Protein AF-0000000076641519 (afdb_homodimer)

Nearest PDB structures (foldseek):
  3bs0-assembly2_B  TM=1.860E-01  e=4.223E+00  unclassified

Structure (mmCIF, N/CA/C/O backbone):
data_AF-0000000076641519-model_v1
#
loop_
_entity.id
_entity.type
_entity.pdbx_description
1 polymer 'DUF932 domain-containing protein'
#
loop_
_atom_site.group_PDB
_atom_site.id
_atom_site.type_symbol
_atom_site.label_atom_id
_atom_site.label_alt_id
_atom_site.label_comp_id
_atom_site.label_asym_id
_atom_site.label_entity_id
_atom_site.label_seq_id
_atom_site.pdbx_PDB_ins_code
_atom_site.Cartn_x
_atom_site.Cartn_y
_atom_site.Cartn_z
_atom_site.occupancy
_atom_site.B_iso_or_equiv
_atom_site.auth_seq_id
_atom_site.auth_comp_id
_atom_site.auth_asym_id
_atom_site.auth_atom_id
_atom_site.pdbx_PDB_model_num
ATOM 1 N N . MET A 1 1 ? -9.68 28.484 11.203 1 73.19 1 MET A N 1
ATOM 2 C CA . MET A 1 1 ? -10.32 27.375 10.5 1 73.19 1 MET A CA 1
ATOM 3 C C . MET A 1 1 ? -11.336 26.672 11.391 1 73.19 1 MET A C 1
ATOM 5 O O . MET A 1 1 ? -11.125 26.547 12.602 1 73.19 1 MET A O 1
ATOM 9 N N . ASP A 1 2 ? -12.508 26.453 10.844 1 84.94 2 ASP A N 1
ATOM 10 C CA . ASP A 1 2 ? -13.578 25.766 11.562 1 84.94 2 ASP A CA 1
ATOM 11 C C . ASP A 1 2 ? -13.352 24.266 11.57 1 84.94 2 ASP A C 1
ATOM 13 O O . ASP A 1 2 ? -13.422 23.609 10.523 1 84.94 2 ASP A O 1
ATOM 17 N N . LEU A 1 3 ? -13.078 23.766 12.742 1 93.38 3 LEU A N 1
ATOM 18 C CA . LEU A 1 3 ? -12.773 22.344 12.875 1 93.38 3 LEU A CA 1
ATOM 19 C C . LEU A 1 3 ? -14.047 21.516 12.914 1 93.38 3 LEU A C 1
ATOM 21 O O . LEU A 1 3 ? -13.992 20.281 12.898 1 93.38 3 LEU A O 1
ATOM 25 N N . LYS A 1 4 ? -15.133 22.234 12.852 1 92.62 4 LYS A N 1
ATOM 26 C CA . LYS A 1 4 ? -16.422 21.547 12.914 1 92.62 4 LYS A CA 1
ATOM 27 C C . LYS A 1 4 ? -16.594 20.609 11.727 1 92.62 4 LYS A C 1
ATOM 29 O O . LYS A 1 4 ? -17.141 19.516 11.875 1 92.62 4 LYS A O 1
ATOM 34 N N . ASP A 1 5 ? -16.109 21 10.594 1 94.69 5 ASP A N 1
ATOM 35 C CA . ASP A 1 5 ? -16.234 20.203 9.383 1 94.69 5 ASP A CA 1
ATOM 36 C C . ASP A 1 5 ? -15.414 18.922 9.484 1 94.69 5 ASP A C 1
ATOM 38 O O . ASP A 1 5 ? -15.734 17.922 8.844 1 94.69 5 ASP A O 1
ATOM 42 N N . PHE A 1 6 ? -14.391 18.984 10.336 1 97.31 6 PHE A N 1
ATOM 43 C CA . PHE A 1 6 ? -13.508 17.844 10.508 1 97.31 6 PHE A CA 1
ATOM 44 C C . PHE A 1 6 ? -14.117 16.844 11.484 1 97.31 6 PHE A C 1
ATOM 46 O O . PHE A 1 6 ? -13.719 15.672 11.516 1 97.31 6 PHE A O 1
ATOM 53 N N . CYS A 1 7 ? -15.07 17.297 12.273 1 97.44 7 CYS A N 1
ATOM 54 C CA . CYS A 1 7 ? -15.5 16.516 13.43 1 97.44 7 CYS A CA 1
ATOM 55 C C . CYS A 1 7 ? -16.906 15.984 13.242 1 97.44 7 CYS A C 1
ATOM 57 O O . CYS A 1 7 ? -17.688 15.914 14.195 1 97.44 7 CYS A O 1
ATOM 59 N N . PHE A 1 8 ? -17.266 15.641 12 1 97.56 8 PHE A N 1
ATOM 60 C CA . PHE A 1 8 ? -18.578 15.055 11.766 1 97.56 8 PHE A CA 1
ATOM 61 C C . PHE A 1 8 ? -18.688 13.68 12.43 1 97.56 8 PHE A C 1
ATOM 63 O O . PHE A 1 8 ? -17.703 12.961 12.547 1 97.56 8 PHE A O 1
ATOM 70 N N . PRO A 1 9 ? -19.891 13.375 12.93 1 97.31 9 PRO A N 1
ATOM 71 C CA . PRO A 1 9 ? -20.078 12.094 13.625 1 97.31 9 PRO A CA 1
ATOM 72 C C . PRO A 1 9 ? -20.141 10.906 12.672 1 97.31 9 PRO A C 1
ATOM 74 O O . PRO A 1 9 ? -20.672 11.031 11.562 1 97.31 9 PRO A O 1
ATOM 77 N N . VAL A 1 10 ? -19.594 9.758 13.125 1 98 10 VAL A N 1
ATOM 78 C CA . VAL A 1 10 ? -19.672 8.516 12.352 1 98 10 VAL A CA 1
ATOM 79 C C . VAL A 1 10 ? -20.172 7.383 13.25 1 98 10 VAL A C 1
ATOM 81 O O . VAL A 1 10 ? -19.969 7.422 14.469 1 98 10 VAL A O 1
ATOM 84 N N . SER A 1 11 ? -20.812 6.465 12.703 1 96.75 11 SER A N 1
ATOM 85 C CA . SER A 1 11 ? -21.266 5.285 13.43 1 96.75 11 SER A CA 1
ATOM 86 C C . SER A 1 11 ? -21 4.008 12.641 1 96.75 11 SER A C 1
ATOM 88 O O . SER A 1 11 ? -20.797 4.059 11.43 1 96.75 11 SER A O 1
ATOM 90 N N . GLN A 1 12 ? -20.984 2.902 13.391 1 96.94 12 GLN A N 1
ATOM 91 C CA . GLN A 1 12 ? -20.875 1.574 12.789 1 96.94 12 GLN A CA 1
ATOM 92 C C . GLN A 1 12 ? -22.25 0.965 12.562 1 96.94 12 GLN A C 1
ATOM 94 O O . GLN A 1 12 ? -23.141 1.076 13.414 1 96.94 12 GLN A O 1
ATOM 99 N N . ARG A 1 13 ? -22.406 0.435 11.391 1 95.88 13 ARG A N 1
ATOM 100 C CA . ARG A 1 13 ? -23.672 -0.234 11.078 1 95.88 13 ARG A CA 1
ATOM 101 C C . ARG A 1 13 ? -23.422 -1.631 10.516 1 95.88 13 ARG A C 1
ATOM 103 O O . ARG A 1 13 ? -22.391 -1.882 9.891 1 95.88 13 ARG A O 1
ATOM 110 N N . ALA A 1 14 ? -24.438 -2.506 10.695 1 94.94 14 ALA A N 1
ATOM 111 C CA . ALA A 1 14 ? -24.328 -3.891 10.242 1 94.94 14 ALA A CA 1
ATOM 112 C C . ALA A 1 14 ? -24.359 -3.977 8.719 1 94.94 14 ALA A C 1
ATOM 114 O O . ALA A 1 14 ? -24.953 -3.133 8.055 1 94.94 14 ALA A O 1
ATOM 115 N N . VAL A 1 15 ? -23.703 -4.957 8.258 1 96.25 15 VAL A N 1
ATOM 116 C CA . VAL A 1 15 ? -23.641 -5.258 6.828 1 96.25 15 VAL A CA 1
ATOM 117 C C . VAL A 1 15 ? -24.203 -6.656 6.574 1 96.25 15 VAL A C 1
ATOM 119 O O . VAL A 1 15 ? -23.859 -7.609 7.281 1 96.25 15 VAL A O 1
ATOM 122 N N . ALA A 1 16 ? -25.094 -6.727 5.648 1 94.81 16 ALA A N 1
ATOM 123 C CA . ALA A 1 16 ? -25.641 -8.023 5.25 1 94.81 16 ALA A CA 1
ATOM 124 C C . ALA A 1 16 ? -25.266 -8.352 3.811 1 94.81 16 ALA A C 1
ATOM 126 O O . ALA A 1 16 ? -25.25 -7.473 2.947 1 94.81 16 ALA A O 1
ATOM 127 N N . VAL A 1 17 ? -24.984 -9.578 3.609 1 95.94 17 VAL A N 1
ATOM 128 C CA . VAL A 1 17 ? -24.703 -10.094 2.271 1 95.94 17 VAL A CA 1
ATOM 129 C C . VAL A 1 17 ? -25.828 -11.031 1.832 1 95.94 17 VAL A C 1
ATOM 131 O O . VAL A 1 17 ? -26.25 -11.898 2.6 1 95.94 17 VAL A O 1
ATOM 134 N N . ASP A 1 18 ? -26.219 -10.812 0.633 1 93.44 18 ASP A N 1
ATOM 135 C CA . ASP A 1 18 ? -27.281 -11.633 0.074 1 93.44 18 ASP A CA 1
ATOM 136 C C . ASP A 1 18 ? -26.875 -13.102 0.018 1 93.44 18 ASP A C 1
ATOM 138 O O . ASP A 1 18 ? -25.844 -13.445 -0.56 1 93.44 18 ASP A O 1
ATOM 142 N N . ASP A 1 19 ? -27.719 -13.945 0.603 1 91.94 19 ASP A N 1
ATOM 143 C CA . ASP A 1 19 ? -27.438 -15.375 0.584 1 91.94 19 ASP A CA 1
ATOM 144 C C . ASP A 1 19 ? -28.266 -16.094 -0.475 1 91.94 19 ASP A C 1
ATOM 146 O O . ASP A 1 19 ? -28.219 -17.312 -0.585 1 91.94 19 ASP A O 1
ATOM 150 N N . PHE A 1 20 ? -29.141 -15.391 -1.149 1 88.44 20 PHE A N 1
ATOM 151 C CA . PHE A 1 20 ? -30 -15.852 -2.232 1 88.44 20 PHE A CA 1
ATOM 152 C C . PHE A 1 20 ? -31.062 -16.812 -1.71 1 88.44 20 PHE A C 1
ATOM 154 O O . PHE A 1 20 ? -31.656 -17.578 -2.479 1 88.44 20 PHE A O 1
ATOM 161 N N . SER A 1 21 ? -31.219 -16.875 -0.419 1 85.06 21 SER A N 1
ATOM 162 C CA . SER A 1 21 ? -32.25 -17.734 0.148 1 85.06 21 SER A CA 1
ATOM 163 C C . SER A 1 21 ? -33.625 -17.078 0.099 1 85.06 21 SER A C 1
ATOM 165 O O . SER A 1 21 ? -34.656 -17.75 0.155 1 85.06 21 SER A O 1
ATOM 167 N N . GLY A 1 22 ? -33.719 -15.766 0.062 1 86.25 22 GLY A N 1
ATOM 168 C CA . GLY A 1 22 ? -34.938 -15 0.027 1 86.25 22 GLY A CA 1
ATOM 169 C C . GLY A 1 22 ? -34.719 -13.547 -0.358 1 86.25 22 GLY A C 1
ATOM 170 O O . GLY A 1 22 ? -33.625 -13.148 -0.711 1 86.25 22 GLY A O 1
AT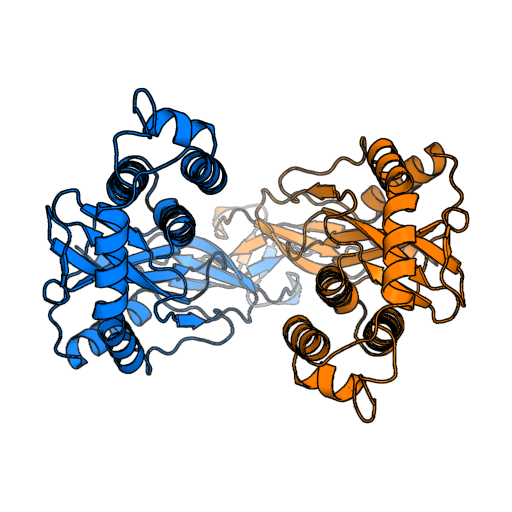OM 171 N N . ASN A 1 23 ? -35.875 -12.82 -0.306 1 90.38 23 ASN A N 1
ATOM 172 C CA . ASN A 1 23 ? -35.812 -11.43 -0.726 1 90.38 23 ASN A CA 1
ATOM 173 C C . ASN A 1 23 ? -35.688 -10.492 0.47 1 90.38 23 ASN A C 1
ATOM 175 O O . ASN A 1 23 ? -35.531 -9.281 0.301 1 90.38 23 ASN A O 1
ATOM 179 N N . LEU A 1 24 ? -35.688 -11.141 1.64 1 92.81 24 LEU A N 1
ATOM 180 C CA . LEU A 1 24 ? -35.688 -10.305 2.836 1 92.81 24 LEU A CA 1
ATOM 181 C C . LEU A 1 24 ? -34.531 -10.656 3.754 1 92.81 24 LEU A C 1
ATOM 183 O O . LEU A 1 24 ? -34.188 -11.828 3.898 1 92.81 24 LEU A O 1
ATOM 187 N N . VAL A 1 25 ? -33.906 -9.672 4.273 1 92.38 25 VAL A N 1
ATOM 188 C CA . VAL A 1 25 ? -32.969 -9.805 5.379 1 92.38 25 VAL A CA 1
ATOM 189 C C . VAL A 1 25 ? -33.625 -9.352 6.68 1 92.38 25 VAL A C 1
ATOM 191 O O . VAL A 1 25 ? -34.281 -8.297 6.727 1 92.38 25 VAL A O 1
ATOM 194 N N . ASP A 1 26 ? -33.531 -10.227 7.672 1 93.12 26 ASP A N 1
ATOM 195 C CA . ASP A 1 26 ? -33.906 -9.883 9.039 1 93.12 26 ASP A CA 1
ATOM 196 C C . ASP A 1 26 ? -32.688 -9.68 9.914 1 93.12 26 ASP A C 1
ATOM 198 O O . ASP A 1 26 ? -31.969 -10.633 10.219 1 93.12 26 ASP A O 1
ATOM 202 N N . TRP A 1 27 ? -32.5 -8.422 10.344 1 91.19 27 TRP A N 1
ATOM 203 C CA . TRP A 1 27 ? -31.312 -8.078 11.102 1 91.19 27 TRP A CA 1
ATOM 204 C C . TRP A 1 27 ? -31.219 -8.883 12.391 1 91.19 27 TRP A C 1
ATOM 206 O O . TRP A 1 27 ? -30.141 -9.117 12.922 1 91.19 27 TRP A O 1
ATOM 216 N N . GLY A 1 28 ? -32.344 -9.375 12.883 1 89.69 28 GLY A N 1
ATOM 217 C CA . GLY A 1 28 ? -32.375 -10.156 14.102 1 89.69 28 GLY A CA 1
ATOM 218 C C . GLY A 1 28 ? -32.25 -11.648 13.859 1 89.69 28 GLY A C 1
ATOM 219 O O . GLY A 1 28 ? -32.219 -12.438 14.805 1 89.69 28 GLY A O 1
ATOM 220 N N . ASN A 1 29 ? -32.156 -12.039 12.523 1 91.5 29 ASN A N 1
ATOM 221 C CA . ASN A 1 29 ? -32.062 -13.445 12.156 1 91.5 29 ASN A CA 1
ATOM 222 C C . ASN A 1 29 ? -30.859 -13.695 11.227 1 91.5 29 ASN A C 1
ATOM 224 O O . ASN A 1 29 ? -30.984 -13.539 10.008 1 91.5 29 ASN A O 1
ATOM 228 N N . GLU A 1 30 ? -29.828 -14.219 11.711 1 87.56 30 GLU A N 1
ATOM 229 C CA . GLU A 1 30 ? -28.562 -14.391 10.992 1 87.56 30 GLU A CA 1
ATOM 230 C C . GLU A 1 30 ? -28.703 -15.43 9.875 1 87.56 30 GLU A C 1
ATOM 232 O O . GLU A 1 30 ? -27.812 -15.555 9.031 1 87.56 30 GLU A O 1
ATOM 237 N N . ASN A 1 31 ? -29.797 -16.141 9.844 1 90.06 31 ASN A N 1
ATOM 238 C CA . ASN A 1 31 ? -30.016 -17.156 8.812 1 90.06 31 ASN A CA 1
ATOM 239 C C . ASN A 1 31 ? -30.547 -16.531 7.52 1 90.06 31 ASN A C 1
ATOM 241 O O . ASN A 1 31 ? -30.703 -17.219 6.516 1 90.06 31 ASN A O 1
ATOM 245 N N . THR A 1 32 ? -30.719 -15.172 7.574 1 90.69 32 THR A N 1
ATOM 246 C CA . THR A 1 32 ? -31.328 -14.547 6.41 1 90.69 32 THR A CA 1
ATOM 247 C C . THR A 1 32 ? -30.281 -13.828 5.57 1 90.69 32 THR A C 1
ATOM 249 O O . THR A 1 32 ? -30.609 -13.188 4.566 1 90.69 32 THR A O 1
ATOM 252 N N . TYR A 1 33 ? -29.062 -13.852 5.934 1 90.94 33 TYR A N 1
ATOM 253 C CA . TYR A 1 33 ? -27.953 -13.289 5.184 1 90.94 33 TYR A CA 1
ATOM 254 C C . TYR A 1 33 ? -26.641 -14.008 5.504 1 90.94 33 TYR A C 1
ATOM 256 O O . TYR A 1 33 ? -26.594 -14.812 6.441 1 90.94 33 TYR A O 1
ATOM 264 N N . LEU A 1 34 ? -25.641 -13.789 4.754 1 91.06 34 LEU A N 1
ATOM 265 C CA . LEU A 1 34 ? -24.344 -14.406 5.02 1 91.06 34 LEU A CA 1
ATOM 266 C C . LEU A 1 34 ? -23.562 -13.609 6.051 1 91.06 34 LEU A C 1
ATOM 268 O O . LEU A 1 34 ? -23.391 -12.391 5.902 1 91.06 34 LEU A O 1
ATOM 272 N N . THR A 1 35 ? -23.062 -14.281 6.988 1 86.69 35 THR A N 1
ATOM 273 C CA . THR A 1 35 ? -22.125 -13.648 7.91 1 86.69 35 THR A CA 1
ATOM 274 C C . THR A 1 35 ? -20.844 -13.266 7.188 1 86.69 35 THR A C 1
ATOM 276 O O . THR A 1 35 ? -20.406 -13.961 6.27 1 86.69 35 THR A O 1
ATOM 279 N N . ASN A 1 36 ? -20.156 -12.188 7.477 1 88.62 36 ASN A N 1
ATOM 280 C CA . ASN A 1 36 ? -19.078 -11.719 6.621 1 88.62 36 ASN A CA 1
ATOM 281 C C . ASN A 1 36 ? -17.953 -11.078 7.438 1 88.62 36 ASN A C 1
ATOM 283 O O . ASN A 1 36 ? -16.859 -10.836 6.918 1 88.62 36 ASN A O 1
ATOM 287 N N . GLY A 1 37 ? -18.062 -10.766 8.633 1 93.69 37 GLY A N 1
ATOM 288 C CA . GLY A 1 37 ? -17.016 -10.164 9.445 1 93.69 37 GLY A CA 1
ATOM 289 C C . GLY A 1 37 ? -16.734 -8.719 9.094 1 93.69 37 GLY A C 1
ATOM 290 O O . GLY A 1 37 ? -15.617 -8.242 9.25 1 93.69 37 GLY A O 1
ATOM 291 N N . TYR A 1 38 ? -17.703 -8.039 8.516 1 96.88 38 TYR A N 1
ATOM 292 C CA . TYR A 1 38 ? -17.562 -6.645 8.102 1 96.88 38 TYR A CA 1
ATOM 293 C C . TYR A 1 38 ? -18.531 -5.754 8.852 1 96.88 38 TYR A C 1
ATOM 295 O O . TYR A 1 38 ? -19.547 -6.23 9.375 1 96.88 38 TYR A O 1
ATOM 303 N N . LYS A 1 39 ? -18.172 -4.555 8.891 1 97.19 39 LYS A N 1
ATOM 304 C CA . LYS A 1 39 ? -19.047 -3.471 9.328 1 97.19 39 LYS A CA 1
ATOM 305 C C . LYS A 1 39 ? -18.922 -2.258 8.414 1 97.19 39 LYS A C 1
ATOM 307 O O . LYS A 1 39 ? -17.953 -2.141 7.656 1 97.19 39 LYS A O 1
ATOM 312 N N . SER A 1 40 ? -19.953 -1.45 8.445 1 97.75 40 SER A N 1
ATOM 313 C CA . SER A 1 40 ? -19.891 -0.212 7.672 1 97.75 40 SER A CA 1
ATOM 314 C C . SER A 1 40 ? -19.672 0.994 8.578 1 97.75 40 SER A C 1
ATOM 316 O O . SER A 1 40 ? -20.016 0.966 9.758 1 97.75 40 SER A O 1
ATOM 318 N N . ILE A 1 41 ? -19 1.943 8.062 1 98.25 41 ILE A N 1
ATOM 319 C CA . ILE A 1 41 ? -18.875 3.262 8.672 1 98.25 41 ILE A CA 1
ATOM 320 C C . ILE A 1 41 ? -19.781 4.254 7.941 1 98.25 41 ILE A C 1
ATOM 322 O O . ILE A 1 41 ? -19.656 4.441 6.73 1 98.25 41 ILE A O 1
ATOM 326 N N . VAL A 1 42 ? -20.656 4.852 8.672 1 98.06 42 VAL A N 1
ATOM 327 C CA . VAL A 1 42 ? -21.656 5.738 8.102 1 98.06 42 VAL A CA 1
ATOM 328 C C . VAL A 1 42 ? -21.547 7.125 8.734 1 98.06 42 VAL A C 1
ATOM 330 O O . VAL A 1 42 ? -21.359 7.246 9.945 1 98.06 42 VAL A O 1
ATOM 333 N N . ARG A 1 43 ? -21.547 8.055 7.867 1 96.94 43 ARG A N 1
ATOM 334 C CA . ARG A 1 43 ? -21.641 9.43 8.359 1 96.94 43 ARG A CA 1
ATOM 335 C C . ARG A 1 43 ? -23.047 9.727 8.883 1 96.94 43 ARG A C 1
ATOM 337 O O . ARG A 1 43 ? -24.016 9.75 8.125 1 96.94 43 ARG A O 1
ATOM 344 N N . ASP A 1 44 ? -23.172 10.109 10.18 1 95.5 44 ASP A N 1
ATOM 345 C CA . ASP A 1 44 ? -24.453 10.211 10.852 1 95.5 44 ASP A CA 1
ATOM 346 C C . ASP A 1 44 ? -25.234 11.422 10.359 1 95.5 44 ASP A C 1
ATOM 348 O O . ASP A 1 44 ? -26.469 11.391 10.312 1 95.5 44 ASP A O 1
ATOM 352 N N . ASP A 1 45 ? -24.547 12.43 10.062 1 94.94 45 ASP A N 1
ATOM 353 C CA . ASP A 1 45 ? -25.234 13.672 9.719 1 94.94 45 ASP A CA 1
ATOM 354 C C . ASP A 1 45 ? -25.828 13.594 8.312 1 94.94 45 ASP A C 1
ATOM 356 O O . ASP A 1 45 ? -26.812 14.273 8.016 1 94.94 45 ASP A O 1
ATOM 360 N N . THR A 1 46 ? -25.281 12.75 7.43 1 94.5 46 THR A N 1
ATOM 361 C CA . THR A 1 46 ? -25.766 12.688 6.059 1 94.5 46 THR A CA 1
ATOM 362 C C . THR A 1 46 ? -26.344 11.312 5.754 1 94.5 46 THR A C 1
ATOM 364 O O . THR A 1 46 ? -26.969 11.109 4.707 1 94.5 46 THR A O 1
ATOM 367 N N . ASN A 1 47 ? -26.141 10.383 6.621 1 94.06 47 ASN A N 1
ATOM 368 C CA . ASN A 1 47 ? -26.562 9 6.453 1 94.06 47 ASN A CA 1
ATOM 369 C C . ASN A 1 47 ? -25.938 8.367 5.215 1 94.06 47 ASN A C 1
ATOM 371 O O . ASN A 1 47 ? -26.578 7.559 4.539 1 94.06 47 ASN A O 1
ATOM 375 N N . LYS A 1 48 ? -24.766 8.82 4.895 1 96.44 48 LYS A N 1
ATOM 376 C CA . LYS A 1 48 ? -24.031 8.258 3.76 1 96.44 48 LYS A CA 1
ATOM 377 C C . LYS A 1 48 ? -22.984 7.258 4.227 1 96.44 48 LYS A C 1
ATOM 379 O O . LYS A 1 48 ? -22.281 7.496 5.211 1 96.44 48 LYS A O 1
ATOM 384 N N . VAL A 1 49 ? -22.938 6.133 3.564 1 97.81 49 VAL A N 1
ATOM 385 C CA . VAL A 1 49 ? -21.922 5.129 3.859 1 97.81 49 VAL A CA 1
ATOM 386 C C . VAL A 1 49 ? -20.562 5.637 3.416 1 97.81 49 VAL A C 1
ATOM 388 O O . VAL A 1 49 ? -20.375 6.004 2.254 1 97.81 49 VAL A O 1
ATOM 391 N N . ILE A 1 50 ? -19.625 5.652 4.32 1 98 50 ILE A N 1
ATOM 392 C CA . ILE A 1 50 ? -18.266 6.062 4.004 1 98 50 ILE A CA 1
ATOM 393 C C . ILE A 1 50 ? -17.484 4.867 3.475 1 98 50 ILE A C 1
ATOM 395 O O . ILE A 1 50 ? -16.828 4.961 2.43 1 98 50 ILE A O 1
ATOM 399 N N . SER A 1 51 ? -17.578 3.762 4.203 1 98.06 51 SER A N 1
ATOM 400 C CA . SER A 1 51 ? -16.812 2.582 3.812 1 98.06 51 SER A CA 1
ATOM 401 C C . SER A 1 51 ? -17.375 1.321 4.465 1 98.06 51 SER A C 1
ATOM 403 O O . SER A 1 51 ? -18.219 1.398 5.355 1 98.06 51 SER A O 1
ATOM 405 N N . ILE A 1 52 ? -17.047 0.244 3.957 1 97.81 52 ILE A N 1
ATOM 406 C CA . ILE A 1 52 ? -17.219 -1.069 4.566 1 97.81 52 ILE A CA 1
ATOM 407 C C . ILE A 1 52 ? -15.859 -1.689 4.859 1 97.81 52 ILE A C 1
ATOM 409 O O . ILE A 1 52 ? -15.039 -1.848 3.953 1 97.81 52 ILE A O 1
ATOM 413 N N . VAL A 1 53 ? -15.617 -1.94 6.121 1 96.75 53 VAL A N 1
ATOM 414 C CA . VAL A 1 53 ? -14.305 -2.393 6.582 1 96.75 53 VAL A CA 1
ATOM 415 C C . VAL A 1 53 ? -14.461 -3.67 7.402 1 96.75 53 VAL A C 1
ATOM 417 O O . VAL A 1 53 ? -15.57 -4.027 7.809 1 96.75 53 VAL A O 1
ATOM 420 N N . LYS A 1 54 ? -13.359 -4.359 7.605 1 95.81 54 LYS A N 1
ATOM 421 C CA . LYS A 1 54 ? -13.375 -5.547 8.461 1 95.81 54 LYS A CA 1
ATOM 422 C C . LYS A 1 54 ? -13.703 -5.184 9.906 1 95.81 54 LYS A C 1
ATOM 424 O O . LYS A 1 54 ? -13.43 -4.066 10.344 1 95.81 54 LYS A O 1
ATOM 429 N N . ASP A 1 55 ? -14.156 -6.152 10.648 1 96.62 55 ASP A N 1
ATOM 430 C CA . ASP A 1 55 ? -14.555 -5.945 12.031 1 96.62 55 ASP A CA 1
ATOM 431 C C . ASP A 1 55 ? -13.367 -5.543 12.898 1 96.62 55 ASP A C 1
ATOM 433 O O . ASP A 1 55 ? -13.523 -4.848 13.906 1 96.62 55 ASP A O 1
ATOM 437 N N . SER A 1 56 ? -12.188 -5.914 12.438 1 95.19 56 SER A N 1
ATOM 438 C CA . SER A 1 56 ? -10.984 -5.617 13.203 1 95.19 56 SER A CA 1
ATOM 439 C C . SER A 1 56 ? -10.594 -4.148 13.078 1 95.19 56 SER A C 1
ATOM 441 O O . SER A 1 56 ? -9.766 -3.65 13.844 1 95.19 56 SER A O 1
ATOM 443 N N . TYR A 1 57 ? -11.211 -3.504 12.102 1 96.38 57 TYR A N 1
ATOM 444 C CA . TYR A 1 57 ? -10.953 -2.078 11.93 1 96.38 57 TYR A CA 1
ATOM 445 C C . TYR A 1 57 ? -11.484 -1.281 13.117 1 96.38 57 TYR A C 1
ATOM 447 O O . TYR A 1 57 ? -12.648 -1.416 13.492 1 96.38 57 TYR A O 1
ATOM 455 N N . ARG A 1 58 ? -10.594 -0.479 13.719 1 96.38 58 ARG A N 1
ATOM 456 C CA . ARG A 1 58 ? -11 0.41 14.805 1 96.38 58 ARG A CA 1
ATOM 457 C C . ARG A 1 58 ? -11.18 1.84 14.305 1 96.38 58 ARG A C 1
ATOM 459 O O . ARG A 1 58 ? -10.219 2.461 13.828 1 96.38 58 ARG A O 1
ATOM 466 N N . ILE A 1 59 ? -12.328 2.299 14.516 1 96.69 59 ILE A N 1
ATOM 467 C CA . ILE A 1 59 ? -12.617 3.66 14.078 1 96.69 59 ILE A CA 1
ATOM 468 C C . ILE A 1 59 ? -11.922 4.656 15 1 96.69 59 ILE A C 1
ATOM 470 O O . ILE A 1 59 ? -12.125 4.633 16.219 1 96.69 59 ILE A O 1
ATOM 474 N N . ILE A 1 60 ? -11.086 5.441 14.484 1 97.19 60 ILE A N 1
ATOM 475 C CA . ILE A 1 60 ? -10.508 6.59 15.18 1 97.19 60 ILE A CA 1
ATOM 476 C C . ILE A 1 60 ? -11.156 7.875 14.672 1 97.19 60 ILE A C 1
ATOM 478 O O . ILE A 1 60 ? -10.859 8.328 13.562 1 97.19 60 ILE A O 1
ATOM 482 N N . ARG A 1 61 ? -12.047 8.398 15.516 1 97.56 61 ARG A N 1
ATOM 483 C CA . ARG A 1 61 ? -12.812 9.562 15.102 1 97.56 61 ARG A CA 1
ATOM 484 C C . ARG A 1 61 ? -11.922 10.797 14.984 1 97.56 61 ARG A C 1
ATOM 486 O O . ARG A 1 61 ? -11.062 11.031 15.836 1 97.56 61 ARG A O 1
ATOM 493 N N . ASN A 1 62 ? -12.141 11.539 13.906 1 97.81 62 ASN A N 1
ATOM 494 C CA . ASN A 1 62 ? -11.367 12.766 13.711 1 97.81 62 ASN A CA 1
ATOM 495 C C . ASN A 1 62 ? -11.406 13.656 14.945 1 97.81 62 ASN A C 1
ATOM 497 O O . ASN A 1 62 ? -10.367 14.164 15.383 1 97.81 62 ASN A O 1
ATOM 501 N N . LYS A 1 63 ? -12.578 13.797 15.484 1 97.5 63 LYS A N 1
ATOM 502 C CA . LYS A 1 63 ? -12.758 14.648 16.656 1 97.5 63 LYS A CA 1
ATOM 503 C C . LYS A 1 63 ? -11.844 14.211 17.797 1 97.5 63 LYS A C 1
ATOM 505 O O . LYS A 1 63 ? -11.18 15.039 18.422 1 97.5 63 LYS A O 1
ATOM 510 N N . THR A 1 64 ? -11.812 12.945 18.047 1 96.94 64 THR A N 1
ATOM 511 C CA . THR A 1 64 ? -10.992 12.406 19.125 1 96.94 64 THR A CA 1
ATOM 512 C C . THR A 1 64 ? -9.516 12.656 18.859 1 96.94 64 THR A C 1
ATOM 514 O O . THR A 1 64 ? -8.789 13.117 19.75 1 96.94 64 THR A O 1
ATOM 517 N N . LEU A 1 65 ? -9.102 12.391 17.672 1 96.94 65 LEU A N 1
ATOM 518 C CA . LEU A 1 65 ? -7.699 12.539 17.281 1 96.94 65 LEU A CA 1
ATOM 519 C C . LEU A 1 65 ? -7.266 13.992 17.344 1 96.94 65 LEU A C 1
ATOM 521 O O . LEU A 1 65 ? -6.211 14.305 17.906 1 96.94 65 LEU A O 1
ATOM 525 N N . ILE A 1 66 ? -8.078 14.859 16.844 1 97.56 66 ILE A N 1
ATOM 526 C CA . ILE A 1 66 ? -7.781 16.281 16.797 1 97.56 66 ILE A CA 1
ATOM 527 C C . ILE A 1 66 ? -7.742 16.844 18.219 1 97.56 66 ILE A C 1
ATOM 529 O O . ILE A 1 66 ? -6.824 17.578 18.578 1 97.56 66 ILE A O 1
ATOM 533 N N . ASN A 1 67 ? -8.703 16.438 19.016 1 96.88 67 ASN A N 1
ATOM 534 C CA . ASN A 1 67 ? -8.734 16.906 20.406 1 96.88 67 ASN A CA 1
ATOM 535 C C . ASN A 1 67 ? -7.484 16.469 21.156 1 96.88 67 ASN A C 1
ATOM 537 O O . ASN A 1 67 ? -6.918 17.25 21.938 1 96.88 67 ASN A O 1
ATOM 541 N N . GLU A 1 68 ? -7.113 15.273 20.922 1 96.56 68 GLU A N 1
ATOM 542 C CA . GLU A 1 68 ? -5.906 14.789 21.578 1 96.56 68 GLU A CA 1
ATOM 543 C C . GLU A 1 68 ? -4.676 15.562 21.125 1 96.56 68 GLU A C 1
ATOM 545 O O . GLU A 1 68 ? -3.84 15.945 21.953 1 96.56 68 GLU A O 1
ATOM 550 N N . LEU A 1 69 ? -4.594 15.82 19.859 1 96.5 69 LEU A N 1
ATOM 551 C CA . LEU A 1 69 ? -3.471 16.594 19.359 1 96.5 69 LEU A CA 1
ATOM 552 C C . LEU A 1 69 ? -3.453 17.984 19.984 1 96.5 69 LEU A C 1
ATOM 554 O O . LEU A 1 69 ? -2.402 18.469 20.422 1 96.5 69 LEU A O 1
ATOM 558 N N . LEU A 1 70 ? -4.605 18.594 20.047 1 95.56 70 LEU A N 1
ATOM 559 C CA . LEU A 1 70 ? -4.699 19.953 20.594 1 95.56 70 LEU A CA 1
ATOM 560 C C . LEU A 1 70 ? -4.301 19.984 22.062 1 95.56 70 LEU A C 1
ATOM 562 O O . LEU A 1 70 ? -3.676 20.938 22.516 1 95.56 70 LEU A O 1
ATOM 566 N N . GLN A 1 71 ? -4.621 18.953 22.75 1 96.56 71 GLN A N 1
ATOM 567 C CA . GLN A 1 71 ? -4.219 18.844 24.156 1 96.56 71 GLN A CA 1
ATOM 568 C C . GLN A 1 71 ? -2.701 18.766 24.281 1 96.56 71 GLN A C 1
ATOM 570 O O . GLN A 1 71 ? -2.111 19.453 25.125 1 96.56 71 GLN A O 1
ATOM 575 N N . PHE A 1 72 ? -2.115 18.016 23.453 1 95.81 72 PHE A N 1
ATOM 576 C CA . PHE A 1 72 ? -0.666 17.859 23.5 1 95.81 72 PHE A CA 1
ATOM 577 C C . PHE A 1 72 ? 0.026 19.141 23.062 1 95.81 72 PHE A C 1
ATOM 579 O O . PHE A 1 72 ? 1.062 19.516 23.609 1 95.81 72 PHE A O 1
ATOM 586 N N . LEU A 1 73 ? -0.572 19.766 22.109 1 95.88 73 LEU A N 1
ATOM 587 C CA . LEU A 1 73 ? -0.042 21.047 21.656 1 95.88 73 LEU A CA 1
ATOM 588 C C . LEU A 1 73 ? -0.112 22.078 22.766 1 95.88 73 LEU A C 1
ATOM 590 O O . LEU A 1 73 ? 0.86 22.797 23.016 1 95.88 73 LEU A O 1
ATOM 594 N N . ALA A 1 74 ? -1.221 22.109 23.422 1 95.25 74 ALA A N 1
ATOM 595 C CA . ALA A 1 74 ? -1.394 23.047 24.531 1 95.25 74 ALA A CA 1
ATOM 596 C C . ALA A 1 74 ? -0.395 22.75 25.656 1 95.25 74 ALA A C 1
ATOM 598 O O . ALA A 1 74 ? 0.21 23.672 26.203 1 95.25 74 ALA A O 1
ATOM 599 N N . ALA A 1 75 ? -0.157 21.531 25.875 1 94.69 75 ALA A N 1
ATOM 600 C CA . ALA A 1 75 ? 0.735 21.125 26.953 1 94.69 75 ALA A CA 1
ATOM 601 C C . ALA A 1 75 ? 2.191 21.406 26.609 1 94.69 75 ALA A C 1
ATOM 603 O O . ALA A 1 75 ? 3.029 21.578 27.5 1 94.69 75 ALA A O 1
ATOM 604 N N . SER A 1 76 ? 2.479 21.484 25.391 1 93.44 76 SER A N 1
ATOM 605 C CA . SER A 1 76 ? 3.852 21.688 24.938 1 93.44 76 SER A CA 1
ATOM 606 C C . SER A 1 76 ? 4.316 23.109 25.234 1 93.44 76 SER A C 1
ATOM 608 O O . SER A 1 76 ? 5.52 23.375 25.297 1 93.44 76 SER A O 1
ATOM 610 N N . GLY A 1 77 ? 3.377 24.062 25.297 1 93.81 77 GLY A N 1
ATOM 611 C CA . GLY A 1 77 ? 3.703 25.453 25.547 1 93.81 77 GLY A CA 1
ATOM 612 C C . GLY A 1 77 ? 4.074 26.219 24.281 1 93.81 77 GLY A C 1
ATOM 613 O O . GLY A 1 77 ? 4.289 27.422 24.312 1 93.81 77 GLY A O 1
ATOM 614 N N . GLU A 1 78 ? 4.086 25.547 23.203 1 95.69 78 GLU A N 1
ATOM 615 C CA . GLU A 1 78 ? 4.391 26.203 21.938 1 95.69 78 GLU A CA 1
ATOM 616 C C . GLU A 1 78 ? 3.162 26.922 21.375 1 95.69 78 GLU A C 1
ATOM 618 O O . GLU A 1 78 ? 2.043 26.422 21.484 1 95.69 78 GLU A O 1
ATOM 623 N N . ASN A 1 79 ? 3.537 28.062 20.812 1 96.56 79 ASN A N 1
ATOM 624 C CA . ASN A 1 79 ? 2.482 28.703 20.047 1 96.56 79 ASN A CA 1
ATOM 625 C C . ASN A 1 79 ? 2.197 27.938 18.75 1 96.56 79 ASN A C 1
ATOM 627 O O . ASN A 1 79 ? 3.121 27.469 18.078 1 96.56 79 ASN A O 1
ATOM 631 N N . PHE A 1 80 ? 0.875 27.75 18.484 1 97 80 PHE A N 1
ATOM 632 C CA . PHE A 1 80 ? 0.51 27.062 17.266 1 97 80 PHE A CA 1
ATOM 633 C C . PHE A 1 80 ? -0.757 27.656 16.656 1 97 80 PHE A C 1
ATOM 635 O O . PHE A 1 80 ? -1.486 28.391 17.328 1 97 80 PHE A O 1
ATOM 642 N N . ARG A 1 81 ? -0.955 27.438 15.398 1 95.44 81 ARG A N 1
ATOM 643 C CA . ARG A 1 81 ? -2.197 27.781 14.719 1 95.44 81 ARG A CA 1
ATOM 644 C C . ARG A 1 81 ? -2.605 26.672 13.742 1 95.44 81 ARG A C 1
ATOM 646 O O . ARG A 1 81 ? -1.749 26.016 13.141 1 95.44 81 ARG A O 1
ATOM 653 N N . ILE A 1 82 ? -3.867 26.5 13.594 1 95.69 82 ILE A N 1
ATOM 654 C CA . ILE A 1 82 ? -4.395 25.609 12.562 1 95.69 82 ILE A CA 1
ATOM 655 C C . ILE A 1 82 ? -4.34 26.312 11.203 1 95.69 82 ILE A C 1
ATOM 657 O O . ILE A 1 82 ? -4.84 27.438 11.055 1 95.69 82 ILE A O 1
ATOM 661 N N . ASP A 1 83 ? -3.701 25.641 10.258 1 93.12 83 ASP A N 1
ATOM 662 C CA . ASP A 1 83 ? -3.461 26.25 8.953 1 93.12 83 ASP A CA 1
ATOM 663 C C . ASP A 1 83 ? -4.352 25.625 7.883 1 93.12 83 ASP A C 1
ATOM 665 O O . ASP A 1 83 ? -4.336 24.406 7.688 1 93.12 83 ASP A O 1
ATOM 669 N N . ASP A 1 84 ? -4.988 26.438 7.074 1 91.94 84 ASP A N 1
ATOM 670 C CA . ASP A 1 84 ? -5.969 25.953 6.105 1 91.94 84 ASP A CA 1
ATOM 671 C C . ASP A 1 84 ? -5.305 25.625 4.77 1 91.94 84 ASP A C 1
ATOM 673 O O . ASP A 1 84 ? -5.867 24.891 3.953 1 91.94 84 ASP A O 1
ATOM 677 N N . SER A 1 85 ? -4.191 26.156 4.543 1 89.94 85 SER A N 1
ATOM 678 C CA . SER A 1 85 ? -3.592 26.141 3.211 1 89.94 85 SER A CA 1
ATOM 679 C C . SER A 1 85 ? -3.385 24.703 2.729 1 89.94 85 SER A C 1
ATOM 681 O O . SER A 1 85 ? -3.51 24.422 1.535 1 89.94 85 SER A O 1
ATOM 683 N N . HIS A 1 86 ? -3.102 23.781 3.674 1 93.94 86 HIS A N 1
ATOM 684 C CA . HIS A 1 86 ? -2.838 22.406 3.275 1 93.94 86 HIS A CA 1
ATOM 685 C C . HIS A 1 86 ? -3.725 21.438 4.043 1 93.94 86 HIS A C 1
ATOM 687 O O . HIS A 1 86 ? -3.438 20.234 4.094 1 93.94 86 HIS A O 1
ATOM 693 N N . SER A 1 87 ? -4.727 21.938 4.695 1 95.81 87 SER A N 1
ATOM 694 C CA . SER A 1 87 ? -5.719 21.109 5.352 1 95.81 87 SER A CA 1
ATOM 695 C C . SER A 1 87 ? -6.852 20.734 4.402 1 95.81 87 SER A C 1
ATOM 697 O O . SER A 1 87 ? -7.203 21.516 3.514 1 95.81 87 SER A O 1
ATOM 699 N N . PHE A 1 88 ? -7.363 19.562 4.574 1 96.56 88 PHE A N 1
ATOM 700 C CA . PHE A 1 88 ? -8.57 19.156 3.857 1 96.56 88 PHE A CA 1
ATOM 701 C C . PHE A 1 88 ? -9.336 18.094 4.641 1 96.56 88 PHE A C 1
ATOM 703 O O . PHE A 1 88 ? -8.766 17.406 5.484 1 96.56 88 PHE A O 1
ATOM 710 N N . VAL A 1 89 ? -10.586 18.031 4.301 1 96.94 89 VAL A N 1
ATOM 711 C CA . VAL A 1 89 ? -11.406 16.984 4.875 1 96.94 89 VAL A CA 1
ATOM 712 C C . VAL A 1 89 ? -12.422 16.5 3.84 1 96.94 89 VAL A C 1
ATOM 714 O O . VAL A 1 89 ? -13.039 17.312 3.145 1 96.94 89 VAL A O 1
ATOM 717 N N . GLN A 1 90 ? -12.445 15.289 3.66 1 97.06 90 GLN A N 1
ATOM 718 C CA . GLN A 1 90 ? -13.461 14.523 2.941 1 97.06 90 GLN A CA 1
ATOM 719 C C . GLN A 1 90 ? -14.172 13.547 3.867 1 97.06 90 GLN A C 1
ATOM 721 O O . GLN A 1 90 ? -13.844 13.453 5.051 1 97.06 90 GLN A O 1
ATOM 726 N N . SER A 1 91 ? -15.156 12.883 3.355 1 97.06 91 SER A N 1
ATOM 727 C CA . SER A 1 91 ? -15.875 11.938 4.207 1 97.06 91 SER A CA 1
ATOM 728 C C . SER A 1 91 ? -14.961 10.805 4.66 1 97.06 91 SER A C 1
ATOM 730 O O . SER A 1 91 ? -15.078 10.32 5.785 1 97.06 91 SER A O 1
ATOM 732 N N . ASN A 1 92 ? -14.055 10.492 3.779 1 97.31 92 ASN A N 1
ATOM 733 C CA . ASN A 1 92 ? -13.32 9.266 4.051 1 97.31 92 ASN A CA 1
ATOM 734 C C . ASN A 1 92 ? -11.938 9.555 4.637 1 97.31 92 ASN A C 1
ATOM 736 O O . ASN A 1 92 ? -11.297 8.664 5.191 1 97.31 92 ASN A O 1
ATOM 740 N N . ARG A 1 93 ? -11.406 10.773 4.418 1 97.62 93 ARG A N 1
ATOM 741 C CA . ARG A 1 93 ? -10.07 11.039 4.949 1 97.62 93 ARG A CA 1
ATOM 742 C C . ARG A 1 93 ? -9.867 12.539 5.18 1 97.62 93 ARG A C 1
ATOM 744 O O . ARG A 1 93 ? -10.641 13.359 4.688 1 97.62 93 ARG A O 1
ATOM 751 N N . MET A 1 94 ? -8.82 12.836 5.941 1 97.81 94 MET A N 1
ATOM 752 C CA . MET A 1 94 ? -8.523 14.234 6.23 1 97.81 94 MET A CA 1
ATOM 753 C C . MET A 1 94 ? -7.023 14.445 6.445 1 97.81 94 MET A C 1
ATOM 755 O O . MET A 1 94 ? -6.289 13.484 6.684 1 97.81 94 MET A O 1
ATOM 759 N N . ARG A 1 95 ? -6.617 15.672 6.289 1 97.31 95 ARG A N 1
ATOM 760 C CA . ARG A 1 95 ? -5.328 16.219 6.719 1 97.31 95 ARG A CA 1
ATOM 761 C C . ARG A 1 95 ? -5.508 17.516 7.477 1 97.31 95 ARG A C 1
ATOM 763 O O . ARG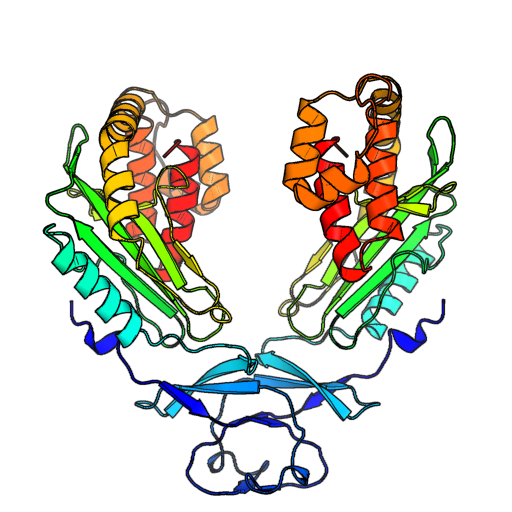 A 1 95 ? -6.219 18.422 7.023 1 97.31 95 ARG A O 1
ATOM 770 N N . LEU A 1 96 ? -4.934 17.594 8.609 1 97.44 96 LEU A N 1
ATOM 771 C CA . LEU A 1 96 ? -4.898 18.844 9.375 1 97.44 96 LEU A CA 1
ATOM 772 C C . LEU A 1 96 ? -3.473 19.375 9.484 1 97.44 96 LEU A C 1
ATOM 774 O O . LEU A 1 96 ? -2.564 18.656 9.898 1 97.44 96 LEU A O 1
ATOM 778 N N . MET A 1 97 ? -3.33 20.562 9.078 1 96.31 97 MET A N 1
ATOM 779 C CA . MET A 1 97 ? -2.021 21.203 9.18 1 96.31 97 MET A CA 1
ATOM 780 C C . MET A 1 97 ? -1.969 22.141 10.383 1 96.31 97 MET A C 1
ATOM 782 O O . MET A 1 97 ? -2.869 22.953 10.57 1 96.31 97 MET A O 1
ATOM 786 N N . VAL A 1 98 ? -0.94 22 11.148 1 97 98 VAL A N 1
ATOM 787 C CA . VAL A 1 98 ? -0.618 22.891 12.258 1 97 98 VAL A CA 1
ATOM 788 C C . VAL A 1 98 ? 0.705 23.609 11.977 1 97 98 VAL A C 1
ATOM 790 O O . VAL A 1 98 ? 1.689 22.969 11.594 1 97 98 VAL A O 1
ATOM 793 N N . THR A 1 99 ? 0.698 24.875 12.18 1 96.69 99 THR A N 1
ATOM 794 C CA . THR A 1 99 ? 1.908 25.656 11.984 1 96.69 99 THR A CA 1
ATOM 795 C C . THR A 1 99 ? 2.4 26.234 13.312 1 96.69 99 THR A C 1
ATOM 797 O O . THR A 1 99 ? 1.604 26.703 14.125 1 96.69 99 THR A O 1
ATOM 800 N N . PHE A 1 100 ? 3.707 26.188 13.492 1 97.12 100 PHE A N 1
ATOM 801 C CA . PHE A 1 100 ? 4.352 26.766 14.664 1 97.12 100 PHE A CA 1
ATOM 802 C C . PHE A 1 100 ? 5.055 28.062 14.305 1 97.12 100 PHE A C 1
ATOM 804 O O . PHE A 1 100 ? 6.215 28.047 13.891 1 97.12 100 PHE A O 1
ATOM 811 N N . PRO A 1 101 ? 4.41 29.156 14.672 1 96 101 PRO A N 1
ATOM 812 C CA . PRO A 1 101 ? 4.934 30.453 14.203 1 96 101 PRO A CA 1
ATOM 813 C C . PRO A 1 101 ? 6.273 30.797 14.844 1 96 101 PRO A C 1
ATOM 815 O O . PRO A 1 101 ? 7.055 31.562 14.258 1 96 101 PRO A O 1
ATOM 818 N N . ASN A 1 102 ? 6.547 30.281 16.016 1 96.38 102 ASN A N 1
ATOM 819 C CA . ASN A 1 102 ? 7.762 30.656 16.734 1 96.38 102 ASN A CA 1
ATOM 820 C C . ASN A 1 102 ? 8.891 29.656 16.484 1 96.38 102 ASN A C 1
ATOM 822 O O . ASN A 1 102 ? 10.016 29.844 16.953 1 96.38 102 ASN A O 1
ATOM 826 N N . LEU A 1 103 ? 8.602 28.609 15.852 1 96.62 103 LEU A N 1
ATOM 827 C CA . LEU A 1 103 ? 9.617 27.656 15.422 1 96.62 103 LEU A CA 1
ATOM 828 C C . LEU A 1 103 ? 9.969 27.859 13.953 1 96.62 103 LEU A C 1
ATOM 830 O O . LEU A 1 103 ? 9.297 27.328 13.07 1 96.62 103 LEU A O 1
ATOM 834 N N . THR A 1 104 ? 11.094 28.609 13.797 1 96.38 104 THR A N 1
ATOM 835 C CA . THR A 1 104 ? 11.312 29.203 12.477 1 96.38 104 THR A CA 1
ATOM 836 C C . THR A 1 104 ? 12.711 28.859 11.961 1 96.38 104 THR A C 1
ATOM 838 O O . THR A 1 104 ? 13.688 28.906 12.719 1 96.38 104 THR A O 1
ATOM 841 N N . LEU A 1 105 ? 12.727 28.406 10.75 1 96 105 LEU A N 1
ATOM 842 C CA . LEU A 1 105 ? 13.906 28.422 9.891 1 96 105 LEU A CA 1
ATOM 843 C C . LEU A 1 105 ? 13.867 29.609 8.945 1 96 105 LEU A C 1
ATOM 845 O O . LEU A 1 105 ? 12.883 30.344 8.898 1 96 105 LEU A O 1
ATOM 849 N N . GLN A 1 106 ? 15.031 29.781 8.289 1 96.19 106 GLN A N 1
ATOM 850 C CA . GLN A 1 106 ? 15.031 30.969 7.426 1 96.19 106 GLN A CA 1
ATOM 851 C C . GLN A 1 106 ? 15.82 30.703 6.148 1 96.19 106 GLN A C 1
ATOM 853 O O . GLN A 1 106 ? 16.797 29.953 6.156 1 96.19 106 GLN A O 1
ATOM 858 N N . ASP A 1 107 ? 15.289 31.234 5.121 1 95.75 107 ASP A N 1
ATOM 859 C CA . ASP A 1 107 ? 16.125 31.422 3.939 1 95.75 107 ASP A CA 1
ATOM 860 C C . ASP A 1 107 ? 16.391 32.906 3.693 1 95.75 107 ASP A C 1
ATOM 862 O O . ASP A 1 107 ? 16.109 33.75 4.555 1 95.75 107 ASP A O 1
ATOM 866 N N . SER A 1 108 ? 17.094 33.219 2.625 1 94.88 108 SER A N 1
ATOM 867 C CA . SER A 1 108 ? 17.516 34.594 2.369 1 94.88 108 SER A CA 1
ATOM 868 C C . SER A 1 108 ? 16.328 35.531 2.186 1 94.88 108 SER A C 1
ATOM 870 O O . SER A 1 108 ? 16.469 36.75 2.287 1 94.88 108 SER A O 1
ATOM 872 N N . GLU A 1 109 ? 15.141 34.938 2.029 1 93.75 109 GLU A N 1
ATOM 873 C CA . GLU A 1 109 ? 14.008 35.781 1.642 1 93.75 109 GLU A CA 1
ATOM 874 C C . GLU A 1 109 ? 12.891 35.719 2.674 1 93.75 109 GLU A C 1
ATOM 876 O O . GLU A 1 109 ? 12.008 36.562 2.711 1 93.75 109 GLU A O 1
ATOM 881 N N . SER A 1 110 ? 12.883 34.656 3.389 1 94.56 110 SER A N 1
ATOM 882 C CA . SER A 1 110 ? 11.648 34.469 4.129 1 94.56 110 SER A CA 1
ATOM 883 C C . SER A 1 110 ? 11.867 33.531 5.324 1 94.56 110 SER A C 1
ATOM 885 O O . SER A 1 110 ? 12.805 32.719 5.328 1 94.56 110 SER A O 1
ATOM 887 N N . ASP A 1 111 ? 10.906 33.719 6.242 1 95.94 111 ASP A N 1
ATOM 888 C CA . ASP A 1 111 ? 10.797 32.75 7.312 1 95.94 111 ASP A CA 1
ATOM 889 C C . ASP A 1 111 ? 10.188 31.438 6.793 1 95.94 111 ASP A C 1
ATOM 891 O O . ASP A 1 111 ? 9.367 31.453 5.875 1 95.94 111 ASP A O 1
ATOM 895 N N . ILE A 1 112 ? 10.656 30.344 7.363 1 96.62 112 ILE A N 1
ATOM 896 C CA . ILE A 1 112 ? 10.109 29.016 7.137 1 96.62 112 ILE A CA 1
ATOM 897 C C . ILE A 1 112 ? 9.672 28.406 8.469 1 96.62 112 ILE A C 1
ATOM 899 O O . ILE A 1 112 ? 10.508 28.047 9.305 1 96.62 112 ILE A O 1
ATOM 903 N N . ASN A 1 113 ? 8.391 28.281 8.594 1 96.81 113 ASN A N 1
ATOM 904 C CA . ASN A 1 113 ? 7.875 27.828 9.875 1 96.81 113 ASN A CA 1
ATOM 905 C C . ASN A 1 113 ? 7.711 26.312 9.906 1 96.81 113 ASN A C 1
ATOM 907 O O . ASN A 1 113 ? 7.277 25.703 8.922 1 96.81 113 ASN A O 1
ATOM 911 N N . LEU A 1 114 ? 8.047 25.734 11.039 1 96.69 114 LEU A N 1
ATOM 912 C CA . LEU A 1 114 ? 7.734 24.312 11.242 1 96.69 114 LEU A CA 1
ATOM 913 C C . LEU A 1 114 ? 6.23 24.078 11.172 1 96.69 114 LEU A C 1
ATOM 915 O O . LEU A 1 114 ? 5.445 24.891 11.68 1 96.69 114 LEU A O 1
ATOM 919 N N . SER A 1 115 ? 5.93 22.953 10.562 1 96.19 115 SER A N 1
ATOM 920 C CA . SER A 1 115 ? 4.531 22.531 10.5 1 96.19 115 SER A CA 1
ATOM 921 C C . SER A 1 115 ? 4.383 21.047 10.812 1 96.19 115 SER A C 1
ATOM 923 O O . SER A 1 115 ? 5.359 20.297 10.758 1 96.19 115 SER A O 1
ATOM 925 N N . LEU A 1 116 ? 3.213 20.719 11.188 1 96.12 116 LEU A N 1
ATOM 926 C CA . LEU A 1 116 ? 2.799 19.344 11.445 1 96.12 116 LEU A CA 1
ATOM 927 C C . LEU A 1 116 ? 1.572 18.984 10.617 1 96.12 116 LEU A C 1
ATOM 929 O O . LEU A 1 116 ? 0.637 19.781 10.5 1 96.12 116 LEU A O 1
ATOM 933 N N . PHE A 1 117 ? 1.621 17.797 10.016 1 95.69 117 PHE A N 1
ATOM 934 C CA . PHE A 1 117 ? 0.487 17.281 9.266 1 95.69 117 PHE A CA 1
ATOM 935 C C . PHE A 1 117 ? -0.093 16.047 9.938 1 95.69 117 PHE A C 1
ATOM 937 O O . PHE A 1 117 ? 0.597 15.031 10.094 1 95.69 117 PHE A O 1
ATOM 944 N N . LEU A 1 118 ? -1.361 16.125 10.328 1 96.75 118 LEU A N 1
ATOM 945 C CA . LEU A 1 118 ? -2.09 15.008 10.93 1 96.75 118 LEU A CA 1
ATOM 946 C C . LEU A 1 118 ? -3.041 14.375 9.922 1 96.75 118 LEU A C 1
ATOM 948 O O . LEU A 1 118 ? -3.852 15.078 9.305 1 96.75 118 LEU A O 1
ATOM 952 N N . HIS A 1 119 ? -2.912 13.094 9.727 1 97.25 119 HIS A N 1
ATOM 953 C CA . HIS A 1 119 ? -3.75 12.367 8.781 1 97.25 119 HIS A CA 1
ATOM 954 C C . HIS A 1 119 ? -4.59 11.312 9.484 1 97.25 119 HIS A C 1
ATOM 956 O O . HIS A 1 119 ? -4.129 10.688 10.445 1 97.25 119 HIS A O 1
ATOM 962 N N . ASN A 1 120 ? -5.758 11.109 8.984 1 97.94 120 ASN A N 1
ATOM 963 C CA . ASN A 1 120 ? -6.656 10.039 9.383 1 97.94 120 ASN A CA 1
ATOM 964 C C . ASN A 1 120 ? -7.578 9.617 8.242 1 97.94 120 ASN A C 1
ATOM 966 O O . ASN A 1 120 ? -7.785 10.383 7.293 1 97.94 120 ASN A O 1
ATOM 970 N N . SER A 1 121 ? -8.125 8.414 8.305 1 98 121 SER A N 1
ATOM 971 C CA . SER A 1 121 ? -9.094 7.961 7.312 1 98 121 SER A CA 1
ATOM 972 C C . SER A 1 121 ? -10.172 7.09 7.953 1 98 121 SER A C 1
ATOM 974 O O . SER A 1 121 ? -10.031 6.668 9.102 1 98 121 SER A O 1
ATOM 976 N N . TYR A 1 122 ? -11.258 6.965 7.23 1 98.19 122 TYR A N 1
ATOM 977 C CA . TYR A 1 122 ? -12.352 6.094 7.645 1 98.19 122 TYR A CA 1
ATOM 978 C C . TYR A 1 122 ? -12.516 4.926 6.68 1 98.19 122 TYR A C 1
ATOM 980 O O . TYR A 1 122 ? -13.484 4.172 6.77 1 98.19 122 TYR A O 1
ATOM 988 N N . ASP A 1 123 ? -11.539 4.801 5.715 1 96.31 123 ASP A N 1
ATOM 989 C CA . ASP A 1 123 ? -11.773 3.809 4.668 1 96.31 123 ASP A CA 1
ATOM 990 C C . ASP A 1 123 ? -10.508 2.992 4.395 1 96.31 123 ASP A C 1
ATOM 992 O O . ASP A 1 123 ? -10.328 2.465 3.297 1 96.31 123 ASP A O 1
ATOM 996 N N . MET A 1 124 ? -9.578 3.01 5.273 1 93.25 124 MET A N 1
ATOM 997 C CA . MET A 1 124 ? -8.367 2.199 5.215 1 93.25 124 MET A CA 1
ATOM 998 C C . MET A 1 124 ? -7.379 2.77 4.203 1 93.25 124 MET A C 1
ATOM 1000 O O . MET A 1 124 ? -6.328 2.176 3.955 1 93.25 124 MET A O 1
ATOM 1004 N N . SER A 1 125 ? -7.703 3.904 3.619 1 92.69 125 SER A N 1
ATOM 1005 C CA . SER A 1 125 ? -6.812 4.473 2.611 1 92.69 125 SER A CA 1
ATOM 1006 C C . SER A 1 125 ? -5.52 4.98 3.238 1 92.69 125 SER A C 1
ATOM 1008 O O . SER A 1 125 ? -4.488 5.062 2.568 1 92.69 125 SER A O 1
ATOM 1010 N N . GLU A 1 126 ? -5.609 5.324 4.426 1 94.62 126 GLU A N 1
ATOM 1011 C CA . GLU A 1 126 ? -4.43 5.762 5.168 1 94.62 126 GLU A CA 1
ATOM 1012 C C . GLU A 1 126 ? -4.566 5.461 6.656 1 94.62 126 GLU A C 1
ATOM 1014 O O . GLU A 1 126 ? -5.676 5.477 7.199 1 94.62 126 GLU A O 1
ATOM 1019 N N . GLY A 1 127 ? -3.457 5.145 7.305 1 96.19 127 GLY A N 1
ATOM 1020 C CA . GLY A 1 127 ? -3.455 5.031 8.758 1 96.19 127 GLY A CA 1
ATOM 1021 C C . GLY A 1 127 ? -3.473 6.375 9.461 1 96.19 127 GLY A C 1
ATOM 1022 O O . GLY A 1 127 ? -3.494 7.422 8.805 1 96.19 127 GLY A O 1
ATOM 1023 N N . VAL A 1 128 ? -3.504 6.324 10.766 1 97.12 128 VAL A N 1
ATOM 1024 C CA . VAL A 1 128 ? -3.314 7.535 11.555 1 97.12 128 VAL A CA 1
ATOM 1025 C C . VAL A 1 128 ? -1.836 7.918 11.57 1 97.12 128 VAL A C 1
ATOM 1027 O O . VAL A 1 128 ? -0.977 7.09 11.883 1 97.12 128 VAL A O 1
ATOM 1030 N N . ARG A 1 129 ? -1.565 9.125 11.203 1 95.56 129 ARG A N 1
ATOM 1031 C CA . ARG A 1 129 ? -0.156 9.5 11.18 1 95.56 129 ARG A CA 1
ATOM 1032 C C . ARG A 1 129 ? 0.009 11.016 11.297 1 95.56 129 ARG A C 1
ATOM 1034 O O . ARG A 1 129 ? -0.896 11.773 10.938 1 95.56 129 ARG A O 1
ATOM 1041 N N . PHE A 1 130 ? 1.13 11.375 11.75 1 94.75 130 PHE A N 1
ATOM 1042 C CA . PHE A 1 130 ? 1.562 12.75 11.562 1 94.75 130 PHE A CA 1
ATOM 1043 C C . PHE A 1 130 ? 3.039 12.812 11.195 1 94.75 130 PHE A C 1
ATOM 1045 O O . PHE A 1 130 ? 3.791 11.875 11.469 1 94.75 130 PHE A O 1
ATOM 1052 N N . TYR A 1 131 ? 3.432 13.758 10.523 1 93.69 131 TYR A N 1
ATOM 1053 C CA . TYR A 1 131 ? 4.816 14.062 10.195 1 93.69 131 TYR A CA 1
ATOM 1054 C C . TYR A 1 131 ? 5.047 15.57 10.172 1 93.69 131 TYR A C 1
ATOM 1056 O O . TYR A 1 131 ? 4.094 16.359 10.133 1 93.69 131 TYR A O 1
ATOM 1064 N N . PHE A 1 132 ? 6.32 15.898 10.188 1 95.44 132 PHE A N 1
ATOM 1065 C CA . PHE A 1 132 ? 6.684 17.312 10.227 1 95.44 132 PHE A CA 1
ATOM 1066 C C . PHE A 1 132 ? 7.078 17.812 8.844 1 95.44 132 PHE A C 1
ATOM 1068 O O . PHE A 1 132 ? 7.59 17.047 8.023 1 95.44 132 PHE A O 1
ATOM 1075 N N . GLY A 1 133 ? 6.809 19.016 8.672 1 94.62 133 GLY A N 1
ATOM 1076 C CA . GLY A 1 133 ? 7.195 19.781 7.492 1 94.62 133 GLY A CA 1
ATOM 1077 C C . GLY A 1 133 ? 7.41 21.25 7.773 1 94.62 133 GLY A C 1
ATOM 1078 O O . GLY A 1 133 ? 7.844 21.625 8.867 1 94.62 133 GLY A O 1
ATOM 1079 N N . ALA A 1 134 ? 7.293 21.969 6.73 1 94.06 134 ALA A N 1
ATOM 1080 C CA . ALA A 1 134 ? 7.477 23.406 6.879 1 94.06 134 ALA A CA 1
ATOM 1081 C C . ALA A 1 134 ? 6.645 24.172 5.855 1 94.06 134 ALA A C 1
ATOM 1083 O O . ALA A 1 134 ? 6.184 23.609 4.863 1 94.06 134 ALA A O 1
ATOM 1084 N N . ILE A 1 135 ? 6.426 25.359 6.227 1 93.56 135 ILE A N 1
ATOM 1085 C CA . ILE A 1 135 ? 5.727 26.266 5.32 1 93.56 135 ILE A CA 1
ATOM 1086 C C . ILE A 1 135 ? 6.516 27.562 5.184 1 93.56 135 ILE A C 1
ATOM 1088 O O . ILE A 1 135 ? 6.926 28.156 6.184 1 93.56 135 ILE A O 1
ATOM 1092 N N . ARG A 1 136 ? 6.773 27.891 3.912 1 92.44 136 ARG A N 1
ATOM 1093 C CA . ARG A 1 136 ? 7.469 29.125 3.613 1 92.44 136 ARG A CA 1
ATOM 1094 C C . ARG A 1 136 ? 6.512 30.312 3.645 1 92.44 136 ARG A C 1
ATOM 1096 O O . ARG A 1 136 ? 5.488 30.312 2.955 1 92.44 136 ARG A O 1
ATOM 1103 N N . ALA A 1 137 ? 6.871 31.297 4.324 1 88.94 137 ALA A N 1
ATOM 1104 C CA . ALA A 1 137 ? 5.934 32.375 4.668 1 88.94 137 ALA A CA 1
ATOM 1105 C C . ALA A 1 137 ? 5.602 33.219 3.445 1 88.94 137 ALA A C 1
ATOM 1107 O O . ALA A 1 137 ? 4.449 33.594 3.24 1 88.94 137 ALA A O 1
ATOM 1108 N N . VAL A 1 138 ? 6.531 33.438 2.605 1 86.25 138 VAL A N 1
ATOM 1109 C CA . VAL A 1 138 ? 6.348 34.438 1.547 1 86.25 138 VAL A CA 1
ATOM 1110 C C . VAL A 1 138 ? 5.438 33.844 0.46 1 86.25 138 VAL A C 1
ATOM 1112 O O . VAL A 1 138 ? 4.633 34.562 -0.128 1 86.25 138 VAL A O 1
ATOM 1115 N N . CYS A 1 139 ? 5.461 32.562 0.212 1 84.81 139 CYS A N 1
ATOM 1116 C CA . CYS A 1 139 ? 4.68 31.969 -0.878 1 84.81 139 CYS A CA 1
ATOM 1117 C C . CYS A 1 139 ? 3.693 30.938 -0.356 1 84.81 139 CYS A C 1
ATOM 1119 O O . CYS A 1 139 ? 2.875 30.422 -1.115 1 84.81 139 CYS A O 1
ATOM 1121 N N . THR A 1 140 ? 3.721 30.688 0.871 1 87.75 140 THR A N 1
ATOM 1122 C CA . THR A 1 140 ? 2.885 29.688 1.524 1 87.75 140 THR A CA 1
ATOM 1123 C C . THR A 1 140 ? 3.07 28.328 0.87 1 87.75 140 THR A C 1
ATOM 1125 O O . THR A 1 140 ? 2.096 27.609 0.646 1 87.75 140 THR A O 1
ATOM 1128 N N . ASN A 1 141 ? 4.371 28.141 0.469 1 90.38 141 ASN A N 1
ATOM 1129 C CA . ASN A 1 141 ? 4.656 26.812 -0.069 1 90.38 141 ASN A CA 1
ATOM 1130 C C . ASN A 1 141 ? 4.957 25.812 1.041 1 90.38 141 ASN A C 1
ATOM 1132 O O . ASN A 1 141 ? 5.781 26.078 1.917 1 90.38 141 ASN A O 1
ATOM 1136 N N . GLY A 1 142 ? 4.23 24.766 0.951 1 90.75 142 GLY A N 1
ATOM 1137 C CA . GLY A 1 142 ? 4.465 23.719 1.928 1 90.75 142 GLY A CA 1
ATOM 1138 C C . GLY A 1 142 ? 5.539 22.734 1.501 1 90.75 142 GLY A C 1
ATOM 1139 O O . GLY A 1 142 ? 5.715 22.484 0.308 1 90.75 142 GLY A O 1
ATOM 1140 N N . MET A 1 143 ? 6.242 22.297 2.516 1 90.12 143 MET A N 1
ATOM 1141 C CA . MET A 1 143 ? 7.23 21.234 2.352 1 90.12 143 MET A CA 1
ATOM 1142 C C . MET A 1 143 ? 7.027 20.141 3.393 1 90.12 143 MET A C 1
ATOM 1144 O O . MET A 1 143 ? 6.531 20.406 4.492 1 90.12 143 MET A O 1
ATOM 1148 N N . VAL A 1 144 ? 7.305 18.938 2.977 1 88.81 144 VAL A N 1
ATOM 1149 C CA . VAL A 1 144 ? 7.309 17.828 3.922 1 88.81 144 VAL A CA 1
ATOM 1150 C C . VAL A 1 144 ? 8.742 17.344 4.152 1 88.81 144 VAL A C 1
ATOM 1152 O O . VAL A 1 144 ? 9.5 17.141 3.199 1 88.81 144 VAL A O 1
ATOM 1155 N N . PHE A 1 145 ? 9.039 17.359 5.449 1 87 145 PHE A N 1
ATOM 1156 C CA . PHE A 1 145 ? 10.375 16.859 5.77 1 87 145 PHE A CA 1
ATOM 1157 C C . PHE A 1 145 ? 10.383 15.336 5.832 1 87 145 PHE A C 1
ATOM 1159 O O . PHE A 1 145 ? 9.539 14.734 6.492 1 87 145 PHE A O 1
ATOM 1166 N N . GLY A 1 146 ? 11.07 14.688 4.984 1 77 146 GLY A N 1
ATOM 1167 C CA . GLY A 1 146 ? 11.188 13.234 4.902 1 77 146 GLY A CA 1
ATOM 1168 C C . GLY A 1 146 ? 11.516 12.586 6.234 1 77 146 GLY A C 1
ATOM 1169 O O . GLY A 1 146 ? 10.922 12.93 7.258 1 77 146 GLY A O 1
ATOM 1170 N N . ASP A 1 147 ? 12.445 11.664 6.199 1 76.81 147 ASP A N 1
ATOM 1171 C CA . ASP A 1 147 ? 12.734 10.836 7.367 1 76.81 147 ASP A CA 1
ATOM 1172 C C . ASP A 1 147 ? 13.711 11.539 8.305 1 76.81 147 ASP A C 1
ATOM 1174 O O . ASP A 1 147 ? 14.125 10.977 9.32 1 76.81 147 ASP A O 1
ATOM 1178 N N . ILE A 1 148 ? 13.992 12.773 8 1 74.75 148 ILE A N 1
ATOM 1179 C CA . ILE A 1 148 ? 14.93 13.508 8.844 1 74.75 148 ILE A CA 1
ATOM 1180 C C . ILE A 1 148 ? 14.25 13.891 10.156 1 74.75 148 ILE A C 1
ATOM 1182 O O . ILE A 1 148 ? 14.906 13.977 11.195 1 74.75 148 ILE A O 1
ATOM 1186 N N . LEU A 1 149 ? 12.953 14.039 10.07 1 85.81 149 LEU A N 1
ATOM 1187 C CA . LEU A 1 149 ? 12.219 14.367 11.289 1 85.81 149 LEU A CA 1
ATOM 1188 C C . LEU A 1 149 ? 11.312 13.211 11.703 1 85.81 149 LEU A C 1
ATOM 1190 O O . LEU A 1 149 ? 10.961 12.359 10.875 1 85.81 149 LEU A O 1
ATOM 1194 N N . GLY A 1 150 ? 11.047 13.195 12.922 1 80.5 150 GLY A N 1
ATOM 1195 C CA . GLY A 1 150 ? 10.203 12.156 13.484 1 80.5 150 GLY A CA 1
ATOM 1196 C C . GLY A 1 150 ? 8.805 12.133 12.891 1 80.5 150 GLY A C 1
ATOM 1197 O O . GLY A 1 150 ? 8.336 13.148 12.367 1 80.5 150 GLY A O 1
ATOM 1198 N N . ARG A 1 151 ? 8.312 10.961 12.883 1 89.44 151 ARG A N 1
ATOM 1199 C CA . ARG A 1 151 ? 6.941 10.75 12.43 1 89.44 151 ARG A CA 1
ATOM 1200 C C . ARG A 1 151 ? 6.219 9.734 13.305 1 89.44 151 ARG A C 1
ATOM 1202 O O . ARG A 1 151 ? 6.844 9.047 14.109 1 89.44 151 ARG A O 1
ATOM 1209 N N . TYR A 1 152 ? 4.938 9.844 13.227 1 93.12 152 TYR A N 1
ATOM 1210 C CA . TYR A 1 152 ? 4.078 8.867 13.891 1 93.12 152 TYR A CA 1
ATOM 1211 C C . TYR A 1 152 ? 3.197 8.148 12.875 1 93.12 152 TYR A C 1
ATOM 1213 O O . TYR A 1 152 ? 2.707 8.766 11.922 1 93.12 152 TYR A O 1
ATOM 1221 N N . TYR A 1 153 ? 3.053 6.891 13.102 1 94.25 153 TYR A N 1
ATOM 1222 C CA . TYR A 1 153 ? 2.166 6.082 12.273 1 94.25 153 TYR A CA 1
ATOM 1223 C C . TYR A 1 153 ? 1.543 4.949 13.086 1 94.25 153 TYR A C 1
ATOM 1225 O O . TYR A 1 153 ? 2.219 4.316 13.898 1 94.25 153 TYR A O 1
ATOM 1233 N N . SER A 1 154 ? 0.281 4.797 12.852 1 95.25 154 SER A N 1
ATOM 1234 C CA . SER A 1 154 ? -0.408 3.646 13.43 1 95.25 154 SER A CA 1
ATOM 1235 C C . SER A 1 154 ? -1.524 3.156 12.516 1 95.25 154 SER A C 1
ATOM 1237 O O . SER A 1 154 ? -2.219 3.961 11.891 1 95.25 154 SER A O 1
ATOM 1239 N N . LYS A 1 155 ? -1.746 1.841 12.484 1 94.69 155 LYS A N 1
ATOM 1240 C CA . LYS A 1 155 ? -2.871 1.24 11.773 1 94.69 155 LYS A CA 1
ATOM 1241 C C . LYS A 1 155 ? -4.152 1.322 12.594 1 94.69 155 LYS A C 1
ATOM 1243 O O . LYS A 1 155 ? -4.102 1.335 13.828 1 94.69 155 LYS A O 1
ATOM 1248 N N . HIS A 1 156 ? -5.258 1.261 11.883 1 95.06 156 HIS A N 1
ATOM 1249 C CA . HIS A 1 156 ? -6.555 1.356 12.547 1 95.06 156 HIS A CA 1
ATOM 1250 C C . HIS A 1 156 ? -6.914 0.049 13.242 1 95.06 156 HIS A C 1
ATOM 1252 O O . HIS A 1 156 ? -7.898 -0.013 13.984 1 95.06 156 HIS A O 1
ATOM 1258 N N . THR A 1 157 ? -6.117 -0.938 13.109 1 92.5 157 THR A N 1
ATOM 1259 C CA . THR A 1 157 ? -6.344 -2.166 13.867 1 92.5 157 THR A CA 1
ATOM 1260 C C . THR A 1 157 ? -5.656 -2.098 15.227 1 92.5 157 THR A C 1
ATOM 1262 O O . THR A 1 157 ? -5.992 -2.861 16.141 1 92.5 157 THR A O 1
ATOM 1265 N N . SER A 1 158 ? -4.676 -1.265 15.414 1 90.5 158 SER A N 1
ATOM 1266 C CA . SER A 1 158 ? -3.859 -1.195 16.625 1 90.5 158 SER A CA 1
ATOM 1267 C C . SER A 1 158 ? -4.285 -0.029 17.516 1 90.5 158 SER A C 1
ATOM 1269 O O . SER A 1 158 ? -3.924 0.025 18.688 1 90.5 158 SER A O 1
ATOM 1271 N N . GLY A 1 159 ? -5.004 0.864 16.984 1 88.06 159 GLY A N 1
ATOM 1272 C CA . GLY A 1 159 ? -5.277 2.096 17.703 1 88.06 159 GLY A CA 1
ATOM 1273 C C . GLY A 1 159 ? -4.203 3.15 17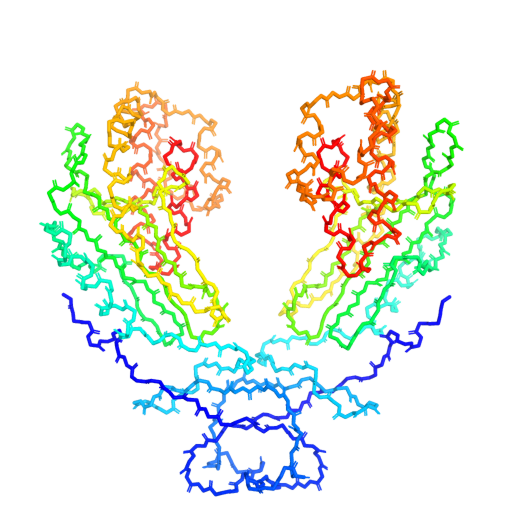.516 1 88.06 159 GLY A C 1
ATOM 1274 O O . GLY A 1 159 ? -3.428 3.086 16.562 1 88.06 159 GLY A O 1
ATOM 1275 N N . PHE A 1 160 ? -4.293 4.266 18.328 1 91.31 160 PHE A N 1
ATOM 1276 C CA . PHE A 1 160 ? -3.316 5.344 18.203 1 91.31 160 PHE A CA 1
ATOM 1277 C C . PHE A 1 160 ? -2.928 5.883 19.578 1 91.31 160 PHE A C 1
ATOM 1279 O O . PHE A 1 160 ? -3.641 5.668 20.562 1 91.31 160 PHE A O 1
ATOM 1286 N N . SER A 1 161 ? -1.685 6.41 19.594 1 92 161 SER A N 1
ATOM 1287 C CA . SER A 1 161 ? -1.216 7.113 20.781 1 92 161 SER A CA 1
ATOM 1288 C C . SER A 1 161 ? -0.301 8.273 20.422 1 92 161 SER A C 1
ATOM 1290 O O . SER A 1 161 ? 0.68 8.094 19.688 1 92 161 SER A O 1
ATOM 1292 N N . LEU A 1 162 ? -0.666 9.453 21.031 1 91.75 162 LEU A N 1
ATOM 1293 C CA . LEU A 1 162 ? 0.169 10.625 20.797 1 91.75 162 LEU A CA 1
ATOM 1294 C C . LEU A 1 162 ? 1.018 10.945 22.016 1 91.75 162 LEU A C 1
ATOM 1296 O O . LEU A 1 162 ? 1.488 12.078 22.172 1 91.75 162 LEU A O 1
ATOM 1300 N N . GLU A 1 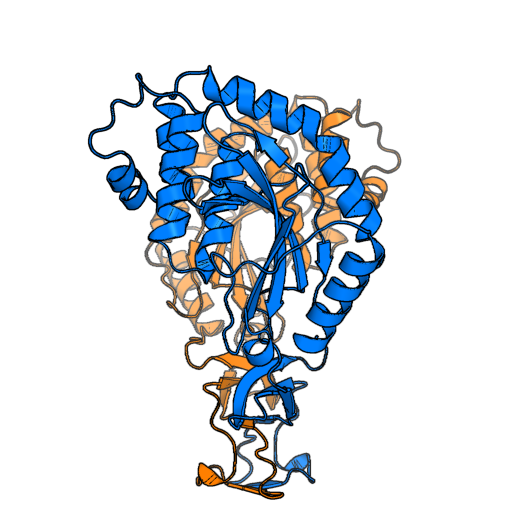163 ? 1.271 9.961 22.828 1 91.25 163 GLU A N 1
ATOM 1301 C CA . GLU A 1 163 ? 1.991 10.18 24.078 1 91.25 163 GLU A CA 1
ATOM 1302 C C . GLU A 1 163 ? 3.418 10.648 23.828 1 91.25 163 GLU A C 1
ATOM 1304 O O . GLU A 1 163 ? 3.973 11.43 24.609 1 91.25 163 GLU A O 1
ATOM 1309 N N . ASP A 1 164 ? 3.98 10.266 22.734 1 91 164 ASP A N 1
ATOM 1310 C CA . ASP A 1 164 ? 5.367 10.602 22.438 1 91 164 ASP A CA 1
ATOM 1311 C C . ASP A 1 164 ? 5.457 11.883 21.609 1 91 164 ASP A C 1
ATOM 1313 O O . ASP A 1 164 ? 6.52 12.211 21.078 1 91 164 ASP A O 1
ATOM 1317 N N . PHE A 1 165 ? 4.367 12.578 21.578 1 92.75 165 PHE A N 1
ATOM 1318 C CA . PHE A 1 165 ? 4.324 13.758 20.719 1 92.75 165 PHE A CA 1
ATOM 1319 C C . PHE A 1 165 ? 5.363 14.781 21.156 1 92.75 165 PHE A C 1
ATOM 1321 O O . PHE A 1 165 ? 6.105 15.312 20.328 1 92.75 165 PHE A O 1
ATOM 1328 N N . ALA A 1 166 ? 5.34 15.086 22.453 1 91.88 166 ALA A N 1
ATOM 1329 C CA . ALA A 1 166 ? 6.258 16.094 22.984 1 91.88 166 ALA A CA 1
ATOM 1330 C C . ALA A 1 166 ? 7.703 15.742 22.641 1 91.88 166 ALA A C 1
ATOM 1332 O O . ALA A 1 166 ? 8.484 16.609 22.25 1 91.88 166 ALA A O 1
ATOM 1333 N N . GLU A 1 167 ? 8.023 14.516 22.797 1 93.62 167 GLU A N 1
ATOM 1334 C CA . GLU A 1 167 ? 9.367 14.047 22.484 1 93.62 167 GLU A CA 1
ATOM 1335 C C . GLU A 1 167 ? 9.68 14.219 21 1 93.62 167 GLU A C 1
ATOM 1337 O O . GLU A 1 167 ? 10.781 14.641 20.641 1 93.62 167 GLU A O 1
ATOM 1342 N N . LYS A 1 168 ? 8.758 13.922 20.188 1 94 168 LYS A N 1
ATOM 1343 C CA . LYS A 1 168 ? 8.945 14.047 18.75 1 94 168 LYS A CA 1
ATOM 1344 C C . LYS A 1 168 ? 9.109 15.508 18.344 1 94 168 LYS A C 1
ATOM 1346 O O . LYS A 1 168 ? 9.914 15.828 17.469 1 94 168 LYS A O 1
ATOM 1351 N N . LEU A 1 169 ? 8.328 16.359 19 1 94.88 169 LEU A N 1
ATOM 1352 C CA . LEU A 1 169 ? 8.453 17.797 18.734 1 94.88 169 LEU A CA 1
ATOM 1353 C C . LEU A 1 169 ? 9.836 18.297 19.156 1 94.88 169 LEU A C 1
ATOM 1355 O O . LEU A 1 169 ? 10.469 19.062 18.422 1 94.88 169 LEU A O 1
ATOM 1359 N N . ASP A 1 170 ? 10.297 17.859 20.234 1 94.62 170 ASP A N 1
ATOM 1360 C CA . ASP A 1 170 ? 11.617 18.234 20.703 1 94.62 170 ASP A CA 1
ATOM 1361 C C . ASP A 1 170 ? 12.711 17.734 19.766 1 94.62 170 ASP A C 1
ATOM 1363 O O . ASP A 1 170 ? 13.68 18.438 19.484 1 94.62 170 ASP A O 1
ATOM 1367 N N . GLU A 1 171 ? 12.531 16.547 19.344 1 94.44 171 GLU A N 1
ATOM 1368 C CA . GLU A 1 171 ? 13.477 15.992 18.375 1 94.44 171 GLU A CA 1
ATOM 1369 C C . GLU A 1 171 ? 13.508 16.828 17.094 1 94.44 171 GLU A C 1
ATOM 1371 O O . GLU A 1 171 ? 14.578 17.062 16.547 1 94.44 171 GLU A O 1
ATOM 1376 N N . ALA A 1 172 ? 12.367 17.172 16.688 1 95.06 172 ALA A N 1
ATOM 1377 C CA . ALA A 1 172 ? 12.289 18.016 15.484 1 95.06 172 ALA A CA 1
ATOM 1378 C C . ALA A 1 172 ? 13.062 19.312 15.68 1 95.06 172 ALA A C 1
ATOM 1380 O O . ALA A 1 172 ? 13.852 19.719 14.82 1 95.06 172 ALA A O 1
ATOM 1381 N N . LYS A 1 173 ? 12.898 19.938 16.828 1 95.19 173 LYS A N 1
ATOM 1382 C CA . LYS A 1 173 ? 13.594 21.172 17.141 1 95.19 173 LYS A CA 1
ATOM 1383 C C . LYS A 1 173 ? 15.109 20.969 17.156 1 95.19 173 LYS A C 1
ATOM 1385 O O . LYS A 1 173 ? 15.859 21.844 16.688 1 95.19 173 LYS A O 1
ATOM 1390 N N . ALA A 1 174 ? 15.453 19.875 17.641 1 95.44 174 ALA A N 1
ATOM 1391 C CA . ALA A 1 174 ? 16.875 19.562 17.766 1 95.44 174 ALA A CA 1
ATOM 1392 C C . ALA A 1 174 ? 17.531 19.453 16.391 1 95.44 174 ALA A C 1
ATOM 1394 O O . ALA A 1 174 ? 18.75 19.641 16.266 1 95.44 174 ALA A O 1
ATOM 1395 N N . HIS A 1 175 ? 16.766 19.203 15.383 1 95.12 175 HIS A N 1
ATOM 1396 C CA . HIS A 1 175 ? 17.312 19.031 14.039 1 95.12 175 HIS A CA 1
ATOM 1397 C C . HIS A 1 175 ? 17.344 20.344 13.281 1 95.12 175 HIS A C 1
ATOM 1399 O O . HIS A 1 175 ? 17.844 20.406 12.156 1 95.12 175 HIS A O 1
ATOM 1405 N N . PHE A 1 176 ? 16.953 21.422 13.914 1 95.38 176 PHE A N 1
ATOM 1406 C CA . PHE A 1 176 ? 16.844 22.719 13.234 1 95.38 176 PHE A CA 1
ATOM 1407 C C . PHE A 1 176 ? 18.203 23.172 12.711 1 95.38 176 PHE A C 1
ATOM 1409 O O . PHE A 1 176 ? 18.328 23.578 11.555 1 95.38 176 PHE A O 1
ATOM 1416 N N . PRO A 1 177 ? 19.234 23.031 13.508 1 96.31 177 PRO A N 1
ATOM 1417 C CA . PRO A 1 177 ? 20.516 23.5 12.984 1 96.31 177 PRO A CA 1
ATOM 1418 C C . PRO A 1 177 ? 20.953 22.75 11.727 1 96.31 177 PRO A C 1
ATOM 1420 O O . PRO A 1 177 ? 21.453 23.359 10.781 1 96.31 177 PRO A O 1
ATOM 1423 N N . ALA A 1 178 ? 20.734 21.469 11.711 1 94.94 178 ALA A N 1
ATOM 1424 C CA . ALA A 1 178 ? 21.109 20.672 10.547 1 94.94 178 ALA A CA 1
ATOM 1425 C C . ALA A 1 178 ? 20.281 21.047 9.328 1 94.94 178 ALA A C 1
ATOM 1427 O O . ALA A 1 178 ? 20.797 21.156 8.219 1 94.94 178 ALA A O 1
ATOM 1428 N N . ILE A 1 179 ? 19.031 21.266 9.531 1 95.19 179 ILE A N 1
ATOM 1429 C CA . ILE A 1 179 ? 18.141 21.641 8.445 1 95.19 179 ILE A CA 1
ATOM 1430 C C . ILE A 1 179 ? 18.5 23.016 7.922 1 95.19 179 ILE A C 1
ATOM 1432 O O . ILE A 1 179 ? 18.531 23.25 6.711 1 95.19 179 ILE A O 1
ATOM 1436 N N . GLN A 1 180 ? 18.797 23.922 8.852 1 96.62 180 GLN A N 1
ATOM 1437 C CA . GLN A 1 180 ? 19.203 25.266 8.469 1 96.62 180 GLN A CA 1
ATOM 1438 C C . GLN A 1 180 ? 20.469 25.234 7.609 1 96.62 180 GLN A C 1
ATOM 1440 O O . GLN A 1 180 ? 20.547 25.922 6.59 1 96.62 180 GLN A O 1
ATOM 1445 N N . ARG A 1 181 ? 21.391 24.438 7.992 1 96.44 181 ARG A N 1
ATOM 1446 C CA . ARG A 1 181 ? 22.625 24.312 7.223 1 96.44 181 ARG A CA 1
ATOM 1447 C C . ARG A 1 181 ? 22.344 23.766 5.824 1 96.44 181 ARG A C 1
ATOM 1449 O O . ARG A 1 181 ? 22.969 24.203 4.848 1 96.44 181 ARG A O 1
ATOM 1456 N N . ARG A 1 182 ? 21.5 22.875 5.773 1 95.5 182 ARG A N 1
ATOM 1457 C CA . ARG A 1 182 ? 21.125 22.312 4.48 1 95.5 182 ARG A CA 1
ATOM 1458 C C . ARG A 1 182 ? 20.469 23.359 3.59 1 95.5 182 ARG A C 1
ATOM 1460 O O . ARG A 1 182 ? 20.781 23.453 2.4 1 95.5 182 ARG A O 1
ATOM 1467 N N . ILE A 1 183 ? 19.578 24.125 4.164 1 95.75 183 ILE A N 1
ATOM 1468 C CA . ILE A 1 183 ? 18.938 25.203 3.42 1 95.75 183 ILE A CA 1
ATOM 1469 C C . ILE A 1 183 ? 20 26.188 2.91 1 95.75 183 ILE A C 1
ATOM 1471 O O . ILE A 1 183 ? 19.984 26.562 1.736 1 95.75 183 ILE A O 1
ATOM 1475 N N . ASP A 1 184 ? 20.906 26.516 3.766 1 97.25 184 ASP A N 1
ATOM 1476 C CA . ASP A 1 184 ? 22 27.422 3.387 1 97.25 184 ASP A CA 1
ATOM 1477 C C . ASP A 1 184 ? 22.797 26.859 2.211 1 97.25 184 ASP A C 1
ATOM 1479 O O . ASP A 1 184 ? 23.109 27.594 1.267 1 97.25 184 ASP A O 1
ATOM 1483 N N . THR A 1 185 ? 23.031 25.641 2.273 1 97.25 185 THR A N 1
ATOM 1484 C CA . THR A 1 185 ? 23.781 24.969 1.206 1 97.25 185 THR A CA 1
ATOM 1485 C C . THR A 1 185 ? 22.984 25 -0.102 1 97.25 185 THR A C 1
ATOM 1487 O O . THR A 1 185 ? 23.531 25.359 -1.149 1 97.25 185 THR A O 1
ATOM 1490 N N . LEU A 1 186 ? 21.734 24.703 -0.026 1 96.5 186 LEU A N 1
ATOM 1491 C CA . LEU A 1 186 ? 20.891 24.656 -1.219 1 96.5 186 LEU A CA 1
ATOM 1492 C C . LEU A 1 186 ? 20.766 26.031 -1.855 1 96.5 186 LEU A C 1
ATOM 1494 O O . LEU A 1 186 ? 20.625 26.156 -3.074 1 96.5 186 LEU A O 1
ATOM 1498 N N . GLU A 1 187 ? 20.828 27.062 -1.057 1 96.56 187 GLU A N 1
ATOM 1499 C CA . GLU A 1 187 ? 20.719 28.422 -1.562 1 96.56 187 GLU A CA 1
ATOM 1500 C C . GLU A 1 187 ? 21.969 28.812 -2.365 1 96.56 187 GLU A C 1
ATOM 1502 O O . GLU A 1 187 ? 21.922 29.719 -3.193 1 96.56 187 GLU A O 1
ATOM 1507 N N . HIS A 1 188 ? 23.047 28.031 -2.154 1 96.12 188 HIS A N 1
ATOM 1508 C CA . HIS A 1 188 ? 24.312 28.469 -2.74 1 96.12 188 HIS A CA 1
ATOM 1509 C C . HIS A 1 188 ? 24.797 27.5 -3.812 1 96.12 188 HIS A C 1
ATOM 1511 O O . HIS A 1 188 ? 25.719 27.797 -4.562 1 96.12 188 HIS A O 1
ATOM 1517 N N . VAL A 1 189 ? 24.172 26.344 -3.904 1 95.81 189 VAL A N 1
ATOM 1518 C CA . VAL A 1 189 ? 24.547 25.359 -4.914 1 95.81 189 VAL A CA 1
ATOM 1519 C C . VAL A 1 189 ? 23.641 25.5 -6.129 1 95.81 189 VAL A C 1
ATOM 1521 O O . VAL A 1 189 ? 22.406 25.531 -5.992 1 95.81 189 VAL A O 1
ATOM 1524 N N . PRO A 1 190 ? 24.297 25.562 -7.336 1 95 190 PRO A N 1
ATOM 1525 C CA . PRO A 1 190 ? 23.469 25.688 -8.539 1 95 190 PRO A CA 1
ATOM 1526 C C . PRO A 1 190 ? 22.672 24.406 -8.836 1 95 190 PRO A C 1
ATOM 1528 O O . PRO A 1 190 ? 23.156 23.297 -8.562 1 95 190 PRO A O 1
ATOM 1531 N N . ALA A 1 191 ? 21.438 24.562 -9.352 1 94.25 191 ALA A N 1
ATOM 1532 C CA . ALA A 1 191 ? 20.703 23.422 -9.875 1 94.25 191 ALA A CA 1
ATOM 1533 C C . ALA A 1 191 ? 21.375 22.859 -11.12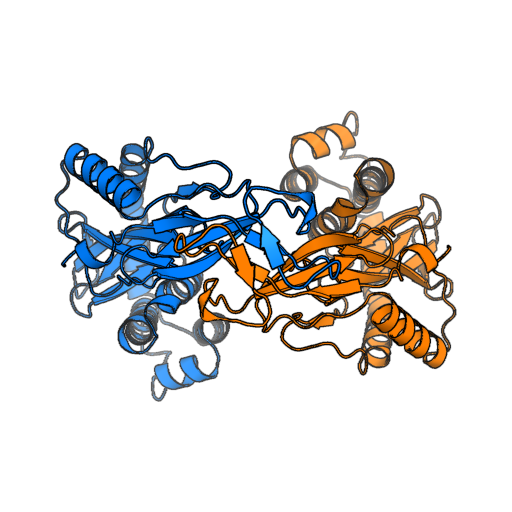5 1 94.25 191 ALA A C 1
ATOM 1535 O O . ALA A 1 191 ? 22.281 23.469 -11.68 1 94.25 191 ALA A O 1
ATOM 1536 N N . ASN A 1 192 ? 21.078 21.641 -11.453 1 91.62 192 ASN A N 1
ATOM 1537 C CA . ASN A 1 192 ? 21.641 21.016 -12.641 1 91.62 192 ASN A CA 1
ATOM 1538 C C . ASN A 1 192 ? 20.641 20.078 -13.312 1 91.62 192 ASN A C 1
ATOM 1540 O O . ASN A 1 192 ? 19.531 19.891 -12.812 1 91.62 192 ASN A O 1
ATOM 1544 N N . GLY A 1 193 ? 21.047 19.562 -14.398 1 88.06 193 GLY A N 1
ATOM 1545 C CA . GLY A 1 193 ? 20.172 18.703 -15.188 1 88.06 193 GLY A CA 1
ATOM 1546 C C . GLY A 1 193 ? 19.75 17.438 -14.461 1 88.06 193 GLY A C 1
ATOM 1547 O O . GLY A 1 193 ? 18.609 17 -14.594 1 88.06 193 GLY A O 1
ATOM 1548 N N . GLU A 1 194 ? 20.625 16.938 -13.695 1 90.31 194 GLU A N 1
ATOM 1549 C CA . GLU A 1 194 ? 20.328 15.727 -12.945 1 90.31 194 GLU A CA 1
ATOM 1550 C C . GLU A 1 194 ? 19.203 15.953 -11.938 1 90.31 194 GLU A C 1
ATOM 1552 O O . GLU A 1 194 ? 18.312 15.117 -11.797 1 90.31 194 GLU A O 1
ATOM 1557 N N . LEU A 1 195 ? 19.297 17.047 -11.352 1 90.44 195 LEU A N 1
ATOM 1558 C CA . LEU A 1 195 ? 18.266 17.391 -10.375 1 90.44 195 LEU A CA 1
ATOM 1559 C C . LEU A 1 195 ? 16.922 17.609 -11.062 1 90.44 195 LEU A C 1
ATOM 1561 O O . LEU A 1 195 ? 15.883 17.172 -10.547 1 90.44 195 LEU A O 1
ATOM 1565 N N . VAL A 1 196 ? 16.969 18.172 -12.164 1 88.81 196 VAL A N 1
ATOM 1566 C CA . VAL A 1 196 ? 15.75 18.422 -12.922 1 88.81 196 VAL A CA 1
ATOM 1567 C C . VAL A 1 196 ? 15.125 17.094 -13.352 1 88.81 196 VAL A C 1
ATOM 1569 O O . VAL A 1 196 ? 13.906 16.922 -13.25 1 88.81 196 VAL A O 1
ATOM 1572 N N . GLU A 1 197 ? 15.93 16.219 -13.719 1 90.06 197 GLU A N 1
ATOM 1573 C CA . GLU A 1 197 ? 15.453 14.883 -14.086 1 90.06 197 GLU A CA 1
ATOM 1574 C C . GLU A 1 197 ? 14.852 14.164 -12.883 1 90.06 197 GLU A C 1
ATOM 1576 O O . GLU A 1 197 ? 13.836 13.469 -13.008 1 90.06 197 GLU A O 1
ATOM 1581 N N . GLY A 1 198 ? 15.461 14.328 -11.781 1 92.19 198 GLY A N 1
ATOM 1582 C CA . GLY A 1 198 ? 14.93 13.758 -10.555 1 92.19 198 GLY A CA 1
ATOM 1583 C C . GLY A 1 198 ? 13.555 14.289 -10.203 1 92.19 198 GLY A C 1
ATOM 1584 O O . GLY A 1 198 ? 12.68 13.531 -9.781 1 92.19 198 GLY A O 1
ATOM 1585 N N . VAL A 1 199 ? 13.406 15.555 -10.414 1 90.38 199 VAL A N 1
ATOM 1586 C CA . VAL A 1 199 ? 12.117 16.188 -10.148 1 90.38 199 VAL A CA 1
ATOM 1587 C C . VAL A 1 199 ? 11.055 15.594 -11.07 1 90.38 199 VAL A C 1
ATOM 1589 O O . VAL A 1 199 ? 9.953 15.25 -10.625 1 90.38 199 VAL A O 1
ATOM 1592 N N . ALA A 1 200 ? 11.391 15.453 -12.242 1 88.88 200 ALA A N 1
ATOM 1593 C CA . ALA A 1 200 ? 10.461 14.891 -13.219 1 88.88 200 ALA A CA 1
ATOM 1594 C C . ALA A 1 200 ? 10.047 13.469 -12.836 1 88.88 200 ALA A C 1
ATOM 1596 O O . ALA A 1 200 ? 8.883 13.094 -12.992 1 88.88 200 ALA A O 1
ATOM 1597 N N . ASP A 1 201 ? 10.945 12.805 -12.297 1 88.69 201 ASP A N 1
ATOM 1598 C CA . ASP A 1 201 ? 10.688 11.43 -11.875 1 88.69 201 ASP A CA 1
ATOM 1599 C C . ASP A 1 201 ? 9.734 11.391 -10.688 1 88.69 201 ASP A C 1
ATOM 1601 O O . ASP A 1 201 ? 8.953 10.445 -10.539 1 88.69 201 ASP A O 1
ATOM 1605 N N . LYS A 1 202 ? 9.789 12.414 -9.883 1 85.94 202 LYS A N 1
ATOM 1606 C CA . LYS A 1 202 ? 9.023 12.406 -8.641 1 85.94 202 LYS A CA 1
ATOM 1607 C C . LYS A 1 202 ? 7.613 12.953 -8.859 1 85.94 202 LYS A C 1
ATOM 1609 O O . LYS A 1 202 ? 6.672 12.555 -8.18 1 85.94 202 LYS A O 1
ATOM 1614 N N . ILE A 1 203 ? 7.25 13.977 -9.75 1 83.88 203 ILE A N 1
ATOM 1615 C CA . ILE A 1 203 ? 5.938 14.602 -9.867 1 83.88 203 ILE A CA 1
ATOM 1616 C C . ILE A 1 203 ? 5.355 14.32 -11.25 1 83.88 203 ILE A C 1
ATOM 1618 O O . ILE A 1 203 ? 4.199 14.656 -11.516 1 83.88 203 ILE A O 1
ATOM 1622 N N . SER A 1 204 ? 6.074 13.859 -12.227 1 82.81 204 SER A N 1
ATOM 1623 C CA . SER A 1 204 ? 5.777 13.539 -13.617 1 82.81 204 SER A CA 1
ATOM 1624 C C . SER A 1 204 ? 6.527 14.469 -14.57 1 82.81 204 SER A C 1
ATOM 1626 O O . SER A 1 204 ? 6.789 15.633 -14.234 1 82.81 204 SER A O 1
ATOM 1628 N N . LYS A 1 205 ? 6.855 13.914 -15.68 1 83.69 205 LYS A N 1
ATOM 1629 C CA . LYS A 1 205 ? 7.594 14.664 -16.688 1 83.69 205 LYS A CA 1
ATOM 1630 C C . LYS A 1 205 ? 6.797 15.867 -17.172 1 83.69 205 LYS A C 1
ATOM 1632 O O . LYS A 1 205 ? 7.348 16.953 -17.344 1 83.69 205 LYS A O 1
ATOM 1637 N N . ARG A 1 206 ? 5.531 15.703 -17.328 1 82.06 206 ARG A N 1
ATOM 1638 C CA . ARG A 1 206 ? 4.672 16.781 -17.812 1 82.06 206 ARG A CA 1
ATOM 1639 C C . ARG A 1 206 ? 4.68 17.969 -16.859 1 82.06 206 ARG A C 1
ATOM 1641 O O . ARG A 1 206 ? 4.844 19.109 -17.281 1 82.06 206 ARG A O 1
ATOM 1648 N N . LEU A 1 207 ? 4.488 17.719 -15.617 1 79 207 LEU A N 1
ATOM 1649 C CA . LEU A 1 207 ? 4.461 18.781 -14.609 1 79 207 LEU A CA 1
ATOM 1650 C C . LEU A 1 207 ? 5.816 19.469 -14.5 1 79 207 LEU A C 1
ATOM 1652 O O . LEU A 1 207 ? 5.891 20.688 -14.406 1 79 207 LEU A O 1
ATOM 1656 N N . ALA A 1 208 ? 6.809 18.641 -14.516 1 84.69 208 ALA A N 1
ATOM 1657 C CA . ALA A 1 208 ? 8.156 19.203 -14.453 1 84.69 208 ALA A CA 1
ATOM 1658 C C . ALA A 1 208 ? 8.414 20.156 -15.617 1 84.69 208 ALA A C 1
ATOM 1660 O O . ALA A 1 208 ? 8.977 21.234 -15.422 1 84.69 208 ALA A O 1
ATOM 1661 N N . ASP A 1 209 ? 7.977 19.781 -16.734 1 83 209 ASP A N 1
ATOM 1662 C CA . ASP A 1 209 ? 8.156 20.609 -17.922 1 83 209 ASP A CA 1
ATOM 1663 C C . ASP A 1 209 ? 7.418 21.938 -17.766 1 83 209 ASP A C 1
ATOM 1665 O O . ASP A 1 209 ? 7.941 22.984 -18.141 1 83 209 ASP A O 1
ATOM 1669 N N . GLN A 1 210 ? 6.285 21.875 -17.234 1 81.94 210 GLN A N 1
ATOM 1670 C CA . GLN A 1 210 ? 5.496 23.078 -17.016 1 81.94 210 GLN A CA 1
ATOM 1671 C C . GLN A 1 210 ? 6.184 24.016 -16.031 1 81.94 210 GLN A C 1
ATOM 1673 O O . GLN A 1 210 ? 6.219 25.234 -16.25 1 81.94 210 GLN A O 1
ATOM 1678 N N . ILE A 1 211 ? 6.676 23.453 -15.031 1 82.62 211 ILE A N 1
ATOM 1679 C CA . ILE A 1 211 ? 7.293 24.234 -13.969 1 82.62 211 ILE A CA 1
ATOM 1680 C C . ILE A 1 211 ? 8.586 24.859 -14.469 1 82.62 211 ILE A C 1
ATOM 1682 O O . ILE A 1 211 ? 8.891 26.016 -14.156 1 82.62 211 ILE A O 1
ATOM 1686 N N . LEU A 1 212 ? 9.211 24.094 -15.242 1 81.81 212 LEU A N 1
ATOM 1687 C CA . LEU A 1 212 ? 10.57 24.5 -15.594 1 81.81 212 LEU A CA 1
ATOM 1688 C C . LEU A 1 212 ? 10.609 25.156 -16.969 1 81.81 212 LEU A C 1
ATOM 1690 O O . LEU A 1 212 ? 11.68 25.531 -17.453 1 81.81 212 LEU A O 1
ATOM 1694 N N . ALA A 1 213 ? 9.375 25.281 -17.359 1 76.56 213 ALA A N 1
ATOM 1695 C CA . ALA A 1 213 ? 9.312 25.922 -18.672 1 76.56 213 ALA A CA 1
ATOM 1696 C C . ALA A 1 213 ? 10 27.281 -18.641 1 76.56 213 ALA A C 1
ATOM 1698 O O . ALA A 1 213 ? 9.781 28.078 -17.719 1 76.56 213 ALA A O 1
ATOM 1699 N N . GLU A 1 214 ? 11 27.438 -19.484 1 70.44 214 GLU A N 1
ATOM 1700 C CA . GLU A 1 214 ? 11.648 28.719 -19.75 1 70.44 214 GLU A CA 1
ATOM 1701 C C . GLU A 1 214 ? 12.711 29.031 -18.719 1 70.44 214 GLU A C 1
ATOM 1703 O O . GLU A 1 214 ? 13.164 30.172 -18.609 1 70.44 214 GLU A O 1
ATOM 1708 N N . MET A 1 215 ? 12.859 28.172 -17.875 1 75.56 215 MET A N 1
ATOM 1709 C CA . MET A 1 215 ? 13.859 28.438 -16.844 1 75.56 215 MET A CA 1
ATOM 1710 C C . MET A 1 215 ? 15.219 27.891 -17.25 1 75.56 215 MET A C 1
ATOM 1712 O O . MET A 1 215 ? 15.312 26.797 -17.797 1 75.56 215 MET A O 1
ATOM 1716 N N . ASP A 1 216 ? 16.219 28.859 -17.109 1 81.94 216 ASP A N 1
ATOM 1717 C CA . ASP A 1 216 ? 17.594 28.359 -17.203 1 81.94 216 ASP A CA 1
ATOM 1718 C C . ASP A 1 216 ? 18.047 27.75 -15.883 1 81.94 216 ASP A C 1
ATOM 1720 O O . ASP A 1 216 ? 18.422 28.469 -14.961 1 81.94 216 ASP A O 1
ATOM 1724 N N . VAL A 1 217 ? 17.984 26.5 -15.789 1 80.38 217 VAL A N 1
ATOM 1725 C CA . VAL A 1 217 ? 18.219 25.734 -14.562 1 80.38 217 VAL A CA 1
ATOM 1726 C C . VAL A 1 217 ? 19.641 26 -14.055 1 80.38 217 VAL A C 1
ATOM 1728 O O . VAL A 1 217 ? 19.891 25.938 -12.852 1 80.38 217 VAL A O 1
ATOM 1731 N N . ASN A 1 218 ? 20.5 26.344 -15.008 1 82.19 218 ASN A N 1
ATOM 1732 C CA . ASN A 1 218 ? 21.891 26.578 -14.609 1 82.19 218 ASN A CA 1
ATOM 1733 C C . ASN A 1 218 ? 22.062 27.953 -13.961 1 82.19 218 ASN A C 1
ATOM 1735 O O . ASN A 1 218 ? 23.125 28.25 -13.422 1 82.19 218 ASN A O 1
ATOM 1739 N N . ARG A 1 219 ? 21.062 28.719 -13.852 1 90.5 219 ARG A N 1
ATOM 1740 C CA . ARG A 1 219 ? 21.172 30.078 -13.328 1 90.5 219 ARG A CA 1
ATOM 1741 C C . ARG A 1 219 ? 20.422 30.219 -12.016 1 90.5 219 ARG A C 1
ATOM 1743 O O . ARG A 1 219 ? 20.25 31.328 -11.516 1 90.5 219 ARG A O 1
ATOM 1750 N N . ILE A 1 220 ? 19.938 29.156 -11.57 1 91.56 220 ILE A N 1
ATOM 1751 C CA . ILE A 1 220 ? 19.219 29.219 -10.305 1 91.56 220 ILE A CA 1
ATOM 1752 C C . ILE A 1 220 ? 19.812 28.234 -9.312 1 91.56 220 ILE A C 1
ATOM 1754 O O . ILE A 1 220 ? 20.469 27.266 -9.711 1 91.56 220 ILE A O 1
ATOM 1758 N N . SER A 1 221 ? 19.609 28.531 -8.062 1 95.38 221 SER A N 1
ATOM 1759 C CA . SER A 1 221 ? 20.094 27.625 -7.023 1 95.38 221 SER A CA 1
ATOM 1760 C C . SER A 1 221 ? 19.172 26.422 -6.852 1 95.38 221 SER A C 1
ATOM 1762 O O . SER A 1 221 ? 18.047 26.422 -7.332 1 95.38 221 SER A O 1
ATOM 1764 N N . GLN A 1 222 ? 19.656 25.422 -6.137 1 95.94 222 GLN A N 1
ATOM 1765 C CA . GLN A 1 222 ? 18.828 24.266 -5.82 1 95.94 222 GLN A CA 1
ATOM 1766 C C . GLN A 1 222 ? 17.641 24.656 -4.957 1 95.94 222 GLN A C 1
ATOM 1768 O O . GLN A 1 222 ? 16.547 24.094 -5.098 1 95.94 222 GLN A O 1
ATOM 1773 N N . TRP A 1 223 ? 17.844 25.641 -4.176 1 95.69 223 TRP A N 1
ATOM 1774 C CA . TRP A 1 223 ? 16.766 26.125 -3.324 1 95.69 223 TRP A CA 1
ATOM 1775 C C . TRP A 1 223 ? 15.688 26.828 -4.148 1 95.69 223 TRP A C 1
ATOM 1777 O O . TRP A 1 223 ? 14.492 26.609 -3.92 1 95.69 223 TRP A O 1
ATOM 1787 N N . GLN A 1 224 ? 16.156 27.594 -5.062 1 93.31 224 GLN A N 1
ATOM 1788 C CA . GLN A 1 224 ? 15.203 28.266 -5.938 1 93.31 224 GLN A CA 1
ATOM 1789 C C . GLN A 1 224 ? 14.391 27.266 -6.746 1 93.31 224 GLN A C 1
ATOM 1791 O O . GLN A 1 224 ? 13.188 27.438 -6.949 1 93.31 224 GLN A O 1
ATOM 1796 N N . LEU A 1 225 ? 15.047 26.25 -7.18 1 92.88 225 LEU A N 1
ATOM 1797 C CA . LEU A 1 225 ? 14.352 25.203 -7.902 1 92.88 225 LEU A CA 1
ATOM 1798 C C . LEU A 1 225 ? 13.328 24.516 -7.008 1 92.88 225 LEU A C 1
ATOM 1800 O O . LEU A 1 225 ? 12.172 24.312 -7.402 1 92.88 225 LEU A O 1
ATOM 1804 N N . LEU A 1 226 ? 13.711 24.141 -5.828 1 93.44 226 LEU A N 1
ATOM 1805 C CA . LEU A 1 226 ? 12.805 23.5 -4.875 1 93.44 226 LEU A CA 1
ATOM 1806 C C . LEU A 1 226 ? 11.586 24.375 -4.621 1 93.44 226 LEU A C 1
ATOM 1808 O O . LEU A 1 226 ? 10.453 23.891 -4.621 1 93.44 226 LEU A O 1
ATOM 1812 N N . ASN A 1 227 ? 11.828 25.625 -4.469 1 92.56 227 ASN A N 1
ATOM 1813 C CA . ASN A 1 227 ? 10.734 26.547 -4.18 1 92.56 227 ASN A CA 1
ATOM 1814 C C . ASN A 1 227 ? 9.773 26.672 -5.359 1 92.56 227 ASN A C 1
ATOM 1816 O O . ASN A 1 227 ? 8.562 26.797 -5.172 1 92.56 227 ASN A O 1
ATOM 1820 N N . ARG A 1 228 ? 10.289 26.656 -6.438 1 91.06 228 ARG A N 1
ATOM 1821 C CA . ARG A 1 228 ? 9.43 26.719 -7.617 1 91.06 228 ARG A CA 1
ATOM 1822 C C . ARG A 1 228 ? 8.555 25.469 -7.711 1 91.06 228 ARG A C 1
ATOM 1824 O O . ARG A 1 228 ? 7.359 25.562 -8.008 1 91.06 228 ARG A O 1
ATOM 1831 N N . VAL A 1 229 ? 9.141 24.344 -7.473 1 91.88 229 VAL A N 1
ATOM 1832 C CA . VAL A 1 229 ? 8.414 23.078 -7.547 1 91.88 229 VAL A CA 1
ATOM 1833 C C . VAL A 1 229 ? 7.352 23.031 -6.449 1 91.88 229 VAL A C 1
ATOM 1835 O O . VAL A 1 229 ? 6.184 22.719 -6.719 1 91.88 229 VAL A O 1
ATOM 1838 N N . THR A 1 230 ? 7.715 23.375 -5.262 1 92.31 230 THR A N 1
ATOM 1839 C CA . THR A 1 230 ? 6.777 23.297 -4.148 1 92.31 230 THR A CA 1
ATOM 1840 C C . THR A 1 230 ? 5.684 24.344 -4.285 1 92.31 230 THR A C 1
ATOM 1842 O O . THR A 1 230 ? 4.559 24.141 -3.824 1 92.31 230 THR A O 1
ATOM 1845 N N . ASN A 1 231 ? 6.016 25.453 -4.906 1 91.75 231 ASN A N 1
ATOM 1846 C CA . ASN A 1 231 ? 4.984 26.438 -5.203 1 91.75 231 ASN A CA 1
ATOM 1847 C C . ASN A 1 231 ? 3.908 25.875 -6.125 1 91.75 231 ASN A C 1
ATOM 1849 O O . ASN A 1 231 ? 2.715 26.016 -5.855 1 91.75 231 ASN A O 1
ATOM 1853 N N . TYR A 1 232 ? 4.359 25.266 -7.094 1 90 232 TYR A N 1
ATOM 1854 C CA . TYR A 1 232 ? 3.402 24.656 -8.008 1 90 232 TYR A CA 1
ATOM 1855 C C . TYR A 1 232 ? 2.549 23.625 -7.293 1 90 232 TYR A C 1
ATOM 1857 O O . TYR A 1 232 ? 1.322 23.625 -7.422 1 90 232 TYR A O 1
ATOM 1865 N N . ILE A 1 233 ? 3.166 22.703 -6.543 1 90.88 233 ILE A N 1
ATOM 1866 C CA . ILE A 1 233 ? 2.457 21.656 -5.824 1 90.88 233 ILE A CA 1
ATOM 1867 C C . ILE A 1 233 ? 1.441 22.281 -4.867 1 90.88 233 ILE A C 1
ATOM 1869 O O . ILE A 1 233 ? 0.289 21.844 -4.805 1 90.88 233 ILE A O 1
ATOM 1873 N N . SER A 1 234 ? 1.805 23.328 -4.207 1 93.5 234 SER A N 1
ATOM 1874 C CA . SER A 1 234 ? 0.998 23.938 -3.152 1 93.5 234 SER A CA 1
ATOM 1875 C C . SER A 1 234 ? -0.188 24.703 -3.73 1 93.5 234 SER A C 1
ATOM 1877 O O . SER A 1 234 ? -1.214 24.859 -3.066 1 93.5 234 SER A O 1
ATOM 1879 N N . HIS A 1 235 ? -0.087 25.141 -4.984 1 92.25 235 HIS A N 1
ATOM 1880 C CA . HIS A 1 235 ? -1.102 26.062 -5.473 1 92.25 235 HIS A CA 1
ATOM 1881 C C . HIS A 1 235 ? -1.855 25.469 -6.664 1 92.25 235 HIS A C 1
ATOM 1883 O O . HIS A 1 235 ? -2.953 25.922 -6.992 1 92.25 235 HIS A O 1
ATOM 1889 N N . GLU A 1 236 ? -1.312 24.469 -7.262 1 88.81 236 GLU A N 1
ATOM 1890 C CA . GLU A 1 236 ? -1.937 23.953 -8.477 1 88.81 236 GLU A CA 1
ATOM 1891 C C . GLU A 1 236 ? -2.439 22.531 -8.281 1 88.81 236 GLU A C 1
ATOM 1893 O O . GLU A 1 236 ? -3.373 22.094 -8.961 1 88.81 236 GLU A O 1
ATOM 1898 N N . VAL A 1 237 ? -1.836 21.812 -7.367 1 89.25 237 VAL A N 1
ATOM 1899 C CA . VAL A 1 237 ? -2.223 20.438 -7.121 1 89.25 237 VAL A CA 1
ATOM 1900 C C . VAL A 1 237 ? -3.34 20.391 -6.082 1 89.25 237 VAL A C 1
ATOM 1902 O O . VAL A 1 237 ? -3.328 21.141 -5.113 1 89.25 237 VAL A O 1
ATOM 1905 N N . ASP A 1 238 ? -4.285 19.344 -6.309 1 92.12 238 ASP A N 1
ATOM 1906 C CA . ASP A 1 238 ? -5.348 19.156 -5.324 1 92.12 238 ASP A CA 1
ATOM 1907 C C . ASP A 1 238 ? -4.773 18.812 -3.953 1 92.12 238 ASP A C 1
ATOM 1909 O O . ASP A 1 238 ? -3.816 18.031 -3.854 1 92.12 238 ASP A O 1
ATOM 1913 N N . LYS A 1 239 ? -5.328 19.281 -2.865 1 92.44 239 LYS A N 1
ATOM 1914 C CA . LYS A 1 239 ? -4.797 19.234 -1.507 1 92.44 239 LYS A CA 1
ATOM 1915 C C . LYS A 1 239 ? -4.488 17.812 -1.081 1 92.44 239 LYS A C 1
ATOM 1917 O O . LYS A 1 239 ? -3.436 17.531 -0.502 1 92.44 239 LYS A O 1
ATOM 1922 N N . PRO A 1 240 ? -5.344 16.859 -1.529 1 91.44 240 PRO A N 1
ATOM 1923 C CA . PRO A 1 240 ? -5.094 15.492 -1.047 1 91.44 240 PRO A CA 1
ATOM 1924 C C . PRO A 1 240 ? -3.811 14.891 -1.61 1 91.44 240 PRO A C 1
ATOM 1926 O O . PRO A 1 240 ? -3.275 13.93 -1.05 1 91.44 240 PRO A O 1
ATOM 1929 N N . HIS A 1 241 ? -3.314 15.508 -2.633 1 89.62 241 HIS A N 1
ATOM 1930 C CA . HIS A 1 241 ? -2.168 14.914 -3.307 1 89.62 241 HIS A CA 1
ATOM 1931 C C . HIS A 1 241 ? -0.893 15.695 -3.029 1 89.62 241 HIS A C 1
ATOM 1933 O O . HIS A 1 241 ? 0.199 15.281 -3.42 1 89.62 241 HIS A O 1
ATOM 1939 N N . ARG A 1 242 ? -0.988 16.703 -2.283 1 90.5 242 ARG A N 1
ATOM 1940 C CA . ARG A 1 242 ? 0.13 17.641 -2.137 1 90.5 242 ARG A CA 1
ATOM 1941 C C . ARG A 1 242 ? 1.239 17.031 -1.287 1 90.5 242 ARG A C 1
ATOM 1943 O O . ARG A 1 242 ? 2.41 17.062 -1.668 1 90.5 242 ARG A O 1
ATOM 1950 N N . ALA A 1 243 ? 0.874 16.422 -0.197 1 88.5 243 ALA A N 1
ATOM 1951 C CA . ALA A 1 243 ? 1.861 15.969 0.777 1 88.5 243 ALA A CA 1
ATOM 1952 C C . ALA A 1 243 ? 2.779 14.914 0.173 1 88.5 243 ALA A C 1
ATOM 1954 O O . ALA A 1 243 ? 3.992 14.93 0.398 1 88.5 243 ALA A O 1
ATOM 1955 N N . ARG A 1 244 ? 2.186 14.039 -0.562 1 87.19 244 ARG A N 1
ATOM 1956 C CA . ARG A 1 244 ? 2.984 12.977 -1.168 1 87.19 244 ARG A CA 1
ATOM 1957 C C . ARG A 1 244 ? 4.016 13.555 -2.131 1 87.19 244 ARG A C 1
ATOM 1959 O O . ARG A 1 244 ? 5.184 13.148 -2.113 1 87.19 244 ARG A O 1
ATOM 1966 N N . HIS A 1 245 ? 3.627 14.438 -2.936 1 88 245 HIS A N 1
ATOM 1967 C CA . HIS A 1 245 ? 4.531 15.07 -3.891 1 88 245 HIS A CA 1
ATOM 1968 C C . HIS A 1 245 ? 5.605 15.883 -3.176 1 88 245 HIS A C 1
ATOM 1970 O O . HIS A 1 245 ? 6.781 15.812 -3.531 1 88 245 HIS A O 1
ATOM 1976 N N . GLN A 1 246 ? 5.18 16.609 -2.195 1 90.19 246 GLN A N 1
ATOM 1977 C CA . GLN A 1 246 ? 6.113 17.422 -1.437 1 90.19 246 GLN A CA 1
ATOM 1978 C C . GLN A 1 246 ? 7.152 16.562 -0.722 1 90.19 246 GLN A C 1
ATOM 1980 O O . GLN A 1 246 ? 8.336 16.906 -0.699 1 90.19 246 GLN A O 1
ATOM 1985 N N . ARG A 1 247 ? 6.738 15.5 -0.206 1 89.19 247 ARG A N 1
ATOM 1986 C CA . ARG A 1 247 ? 7.66 14.586 0.461 1 89.19 247 ARG A CA 1
ATOM 1987 C C . ARG A 1 247 ? 8.688 14.031 -0.521 1 89.19 247 ARG A C 1
ATOM 1989 O O . ARG A 1 247 ? 9.883 14.039 -0.244 1 89.19 247 ARG A O 1
ATOM 1996 N N . SER A 1 248 ? 8.164 13.594 -1.666 1 89.25 248 SER A N 1
ATOM 1997 C CA . SER A 1 248 ? 9.039 13.008 -2.678 1 89.25 248 SER A CA 1
ATOM 1998 C C . SER A 1 248 ? 10.062 14.023 -3.178 1 89.25 248 SER A C 1
ATOM 2000 O O .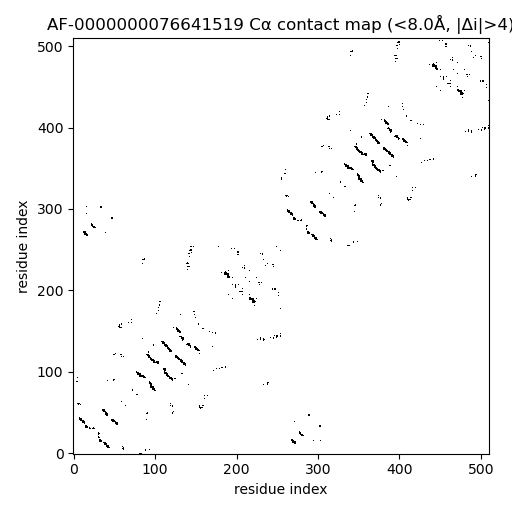 SER A 1 248 ? 11.242 13.695 -3.34 1 89.25 248 SER A O 1
ATOM 2002 N N . VAL A 1 249 ? 9.68 15.164 -3.367 1 90.25 249 VAL A N 1
ATOM 2003 C CA . VAL A 1 249 ? 10.555 16.219 -3.877 1 90.25 249 VAL A CA 1
ATOM 2004 C C . VAL A 1 249 ? 11.562 16.609 -2.805 1 90.25 249 VAL A C 1
ATOM 2006 O O . VAL A 1 249 ? 12.758 16.766 -3.094 1 90.25 249 VAL A O 1
ATOM 2009 N N . SER A 1 250 ? 11.109 16.781 -1.582 1 89.94 250 SER A N 1
ATOM 2010 C CA . SER A 1 250 ? 12 17.156 -0.489 1 89.94 250 SER A CA 1
ATOM 2011 C C . SER A 1 250 ? 13.109 16.125 -0.308 1 89.94 250 SER A C 1
ATOM 2013 O O . SER A 1 250 ? 14.258 16.484 -0.048 1 89.94 250 SER A O 1
ATOM 2015 N N . GLN A 1 251 ? 12.773 14.906 -0.468 1 88.88 251 GLN A N 1
ATOM 2016 C CA . GLN A 1 251 ? 13.766 13.844 -0.351 1 88.88 251 GLN A CA 1
ATOM 2017 C C . GLN A 1 251 ? 14.852 13.984 -1.414 1 88.88 251 GLN A C 1
ATOM 2019 O O . GLN A 1 251 ? 16.031 13.766 -1.138 1 88.88 251 GLN A O 1
ATOM 2024 N N . LEU A 1 252 ? 14.445 14.266 -2.564 1 91 252 LEU A N 1
ATOM 2025 C CA . LEU A 1 252 ? 15.375 14.477 -3.666 1 91 252 LEU A CA 1
ATOM 2026 C C . LEU A 1 252 ? 16.406 15.555 -3.314 1 91 252 LEU A C 1
ATOM 2028 O O . LEU A 1 252 ? 17.547 15.484 -3.752 1 91 252 LEU A O 1
ATOM 2032 N N . PHE A 1 253 ? 16.031 16.5 -2.434 1 92.31 253 PHE A N 1
ATOM 2033 C CA . PHE A 1 253 ? 16.891 17.625 -2.102 1 92.31 253 PHE A CA 1
ATOM 2034 C C . PHE A 1 253 ? 17.578 17.422 -0.754 1 92.31 253 PHE A C 1
ATOM 2036 O O . PHE A 1 253 ? 18.219 18.328 -0.225 1 92.31 253 PHE A O 1
ATOM 2043 N N . GLY A 1 254 ? 17.391 16.281 -0.191 1 88.62 254 GLY A N 1
ATOM 2044 C CA . GLY A 1 254 ? 18.047 15.922 1.06 1 88.62 254 GLY A CA 1
ATOM 2045 C C . GLY A 1 254 ? 17.375 16.547 2.273 1 88.62 254 GLY A C 1
ATOM 2046 O O . GLY A 1 254 ? 18.047 16.844 3.266 1 88.62 254 GLY A O 1
ATOM 2047 N N . LEU A 1 255 ? 16.172 16.828 2.057 1 88.56 255 LEU A N 1
ATOM 2048 C CA . LEU A 1 255 ? 15.391 17.391 3.154 1 88.56 255 LEU A CA 1
ATOM 2049 C C . LEU A 1 255 ? 14.352 16.391 3.656 1 88.56 255 LEU A C 1
ATOM 2051 O O . LEU A 1 255 ? 13.836 15.594 2.879 1 88.56 255 LEU A O 1
ATOM 2055 N N . MET B 1 1 ? 0.172 -31.156 -9.883 1 73.19 1 MET B N 1
ATOM 2056 C CA . MET B 1 1 ? -0.643 -30.375 -8.953 1 73.19 1 MET B CA 1
ATOM 2057 C C . MET B 1 1 ? -2.057 -30.188 -9.492 1 73.19 1 MET B C 1
ATOM 2059 O O . MET B 1 1 ? -2.252 -30.047 -10.703 1 73.19 1 MET B O 1
ATOM 2063 N N . ASP B 1 2 ? -3.016 -30.438 -8.648 1 84.31 2 ASP B N 1
ATOM 2064 C CA . ASP B 1 2 ? -4.422 -30.281 -9 1 84.31 2 ASP B CA 1
ATOM 2065 C C . ASP B 1 2 ? -4.84 -28.812 -8.961 1 84.31 2 ASP B C 1
ATOM 2067 O O . ASP B 1 2 ? -4.879 -28.203 -7.891 1 84.31 2 ASP B O 1
ATOM 2071 N N . LEU B 1 3 ? -5.121 -28.297 -10.141 1 93.25 3 LEU B N 1
ATOM 2072 C CA . LEU B 1 3 ? -5.457 -26.891 -10.242 1 93.25 3 LEU B CA 1
ATOM 2073 C C . LEU B 1 3 ? -6.918 -26.641 -9.875 1 93.25 3 LEU B C 1
ATOM 2075 O O . LEU B 1 3 ? -7.359 -25.5 -9.797 1 93.25 3 LEU B O 1
ATOM 2079 N N . LYS B 1 4 ? -7.562 -27.734 -9.562 1 92.44 4 LYS B N 1
ATOM 2080 C CA . LYS B 1 4 ? -8.977 -27.625 -9.234 1 92.44 4 LYS B CA 1
ATOM 2081 C C . LYS B 1 4 ? -9.188 -26.781 -7.984 1 92.44 4 LYS B C 1
ATOM 2083 O O . LYS B 1 4 ? -10.148 -26 -7.91 1 92.44 4 LYS B O 1
ATOM 2088 N N . ASP B 1 5 ? -8.281 -26.875 -7.062 1 94.69 5 ASP B N 1
ATOM 2089 C CA . ASP B 1 5 ? -8.391 -26.125 -5.812 1 94.69 5 ASP B CA 1
ATOM 2090 C C . ASP B 1 5 ? -8.227 -24.625 -6.055 1 94.69 5 ASP B C 1
ATOM 2092 O O . ASP B 1 5 ? -8.734 -23.812 -5.285 1 94.69 5 ASP B O 1
ATOM 2096 N N . PHE B 1 6 ? -7.527 -24.328 -7.156 1 97.38 6 PHE B N 1
ATOM 2097 C CA . PHE B 1 6 ? -7.277 -22.938 -7.488 1 97.38 6 PHE B CA 1
ATOM 2098 C C . PHE B 1 6 ? -8.477 -22.328 -8.203 1 97.38 6 PHE B C 1
ATOM 2100 O O . PHE B 1 6 ? -8.617 -21.094 -8.258 1 97.38 6 PHE B O 1
ATOM 2107 N N . CYS B 1 7 ? -9.344 -23.156 -8.734 1 97.44 7 CYS B N 1
ATOM 2108 C CA . CYS B 1 7 ? -10.344 -22.688 -9.68 1 97.44 7 CYS B CA 1
ATOM 2109 C C . CYS B 1 7 ? -11.742 -22.766 -9.086 1 97.44 7 CYS B C 1
ATOM 2111 O O . CYS B 1 7 ? -12.703 -23.078 -9.781 1 97.44 7 CYS B O 1
ATOM 2113 N N . PHE B 1 8 ? -11.852 -22.547 -7.77 1 97.56 8 PHE B N 1
ATOM 2114 C CA . PHE B 1 8 ? -13.172 -22.531 -7.148 1 97.56 8 PHE B CA 1
ATOM 2115 C C . PHE B 1 8 ? -14 -21.359 -7.668 1 97.56 8 PHE B C 1
ATOM 2117 O O . PHE B 1 8 ? -13.461 -20.297 -8 1 97.56 8 PHE B O 1
ATOM 2124 N N . PRO B 1 9 ? -15.305 -21.594 -7.828 1 97.31 9 PRO B N 1
ATOM 2125 C CA . PRO B 1 9 ? -16.172 -20.547 -8.367 1 97.31 9 PRO B CA 1
ATOM 2126 C C . PRO B 1 9 ? -16.469 -19.438 -7.355 1 97.31 9 PRO B C 1
ATOM 2128 O O . PRO B 1 9 ? -16.578 -19.703 -6.156 1 97.31 9 PRO B O 1
ATOM 2131 N N . VAL B 1 10 ? -16.562 -18.203 -7.863 1 98 10 VAL B N 1
ATOM 2132 C CA . VAL B 1 10 ? -16.922 -17.062 -7.023 1 98 10 VAL B CA 1
ATOM 2133 C C . VAL B 1 10 ? -18.062 -16.281 -7.688 1 98 10 VAL B C 1
ATOM 2135 O O . VAL B 1 10 ? -18.203 -16.297 -8.906 1 98 10 VAL B O 1
ATOM 2138 N N . SER B 1 11 ? -18.844 -15.664 -6.922 1 96.75 11 SER B N 1
ATOM 2139 C CA . SER B 1 11 ? -19.922 -14.812 -7.43 1 96.75 11 SER B CA 1
ATOM 2140 C C . SER B 1 11 ? -20 -13.5 -6.66 1 96.75 11 SER B C 1
ATOM 2142 O O . SER B 1 11 ? -19.453 -13.383 -5.559 1 96.75 11 SER B O 1
ATOM 2144 N N . GLN B 1 12 ? -20.625 -12.523 -7.32 1 96.94 12 GLN B N 1
ATOM 2145 C CA . GLN B 1 12 ? -20.906 -11.234 -6.695 1 96.94 12 GLN B CA 1
ATOM 2146 C C . GLN B 1 12 ? -22.297 -11.219 -6.07 1 96.94 12 GLN B C 1
ATOM 2148 O O . GLN B 1 12 ? -23.266 -11.719 -6.668 1 96.94 12 GLN B O 1
ATOM 2153 N N . ARG B 1 13 ? -22.344 -10.742 -4.863 1 95.81 13 ARG B N 1
ATOM 2154 C CA . ARG B 1 13 ? -23.625 -10.625 -4.191 1 95.81 13 ARG B CA 1
ATOM 2155 C C . ARG B 1 13 ? -23.828 -9.227 -3.631 1 95.81 13 ARG B C 1
ATOM 2157 O O . ARG B 1 13 ? -22.859 -8.539 -3.295 1 95.81 13 ARG B O 1
ATOM 2164 N N . ALA B 1 14 ? -25.109 -8.859 -3.479 1 94.88 14 ALA B N 1
ATOM 2165 C CA . ALA B 1 14 ? -25.453 -7.52 -2.998 1 94.88 14 ALA B CA 1
ATOM 2166 C C . ALA B 1 14 ? -25.094 -7.359 -1.523 1 94.88 14 ALA B C 1
ATOM 2168 O O . ALA B 1 14 ? -25.094 -8.336 -0.768 1 94.88 14 ALA B O 1
ATOM 2169 N N . VAL B 1 15 ? -24.812 -6.168 -1.197 1 96.25 15 VAL B N 1
ATOM 2170 C CA . VAL B 1 15 ? -24.5 -5.785 0.175 1 96.25 15 VAL B CA 1
ATOM 2171 C C . VAL B 1 15 ? -25.469 -4.715 0.649 1 96.25 15 VAL B C 1
ATOM 2173 O O . VAL B 1 15 ? -25.75 -3.752 -0.072 1 96.25 15 VAL B O 1
ATOM 2176 N N . ALA B 1 16 ? -26.031 -4.953 1.791 1 94.88 16 ALA B N 1
ATOM 2177 C CA . ALA B 1 16 ? -26.922 -3.967 2.391 1 94.88 16 ALA B CA 1
ATOM 2178 C C . ALA B 1 16 ? -26.359 -3.432 3.701 1 94.88 16 ALA B C 1
ATOM 2180 O O . ALA B 1 16 ? -25.75 -4.18 4.477 1 94.88 16 ALA B O 1
ATOM 2181 N N . VAL B 1 17 ? -26.547 -2.197 3.896 1 96.06 17 VAL B N 1
ATOM 2182 C CA .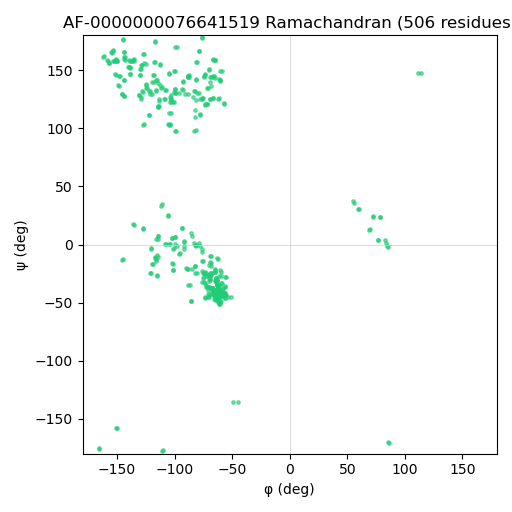 VAL B 1 17 ? -26.156 -1.546 5.141 1 96.06 17 VAL B CA 1
ATOM 2183 C C . VAL B 1 17 ? -27.391 -1.121 5.922 1 96.06 17 VAL B C 1
ATOM 2185 O O . VAL B 1 17 ? -28.328 -0.554 5.352 1 96.06 17 VAL B O 1
ATOM 2188 N N . ASP B 1 18 ? -27.312 -1.4 7.16 1 93.81 18 ASP B N 1
ATOM 2189 C CA . ASP B 1 18 ? -28.422 -1.06 8.039 1 93.81 18 ASP B CA 1
ATOM 2190 C C . ASP B 1 18 ? -28.656 0.449 8.07 1 93.81 18 ASP B C 1
ATOM 2192 O O . ASP B 1 18 ? -27.75 1.217 8.367 1 93.81 18 ASP B O 1
ATOM 2196 N N . ASP B 1 19 ? -29.891 0.847 7.773 1 92.19 19 ASP B N 1
ATOM 2197 C CA . ASP B 1 19 ? -30.219 2.27 7.797 1 92.19 19 ASP B CA 1
ATOM 2198 C C . ASP B 1 19 ? -30.953 2.645 9.078 1 92.19 19 ASP B C 1
ATOM 2200 O O . ASP B 1 19 ? -31.375 3.789 9.242 1 92.19 19 ASP B O 1
ATOM 2204 N N . PHE B 1 20 ? -31.25 1.704 9.922 1 88.75 20 PHE B N 1
ATOM 2205 C CA . PHE B 1 20 ? -31.891 1.835 11.227 1 88.75 20 PHE B CA 1
ATOM 2206 C C . PHE B 1 20 ? -33.344 2.238 11.062 1 88.75 20 PHE B C 1
ATOM 2208 O O . PHE B 1 20 ? -33.969 2.744 12.008 1 88.75 20 PHE B O 1
ATOM 2215 N N . SER B 1 21 ? -33.875 2.145 9.875 1 85.31 21 SER B N 1
ATOM 2216 C CA . SER B 1 21 ? -35.281 2.484 9.664 1 85.31 21 SER B CA 1
ATOM 2217 C C . SER B 1 21 ? -36.188 1.326 10.039 1 85.31 21 SER B C 1
ATOM 2219 O O . SER B 1 21 ? -37.375 1.527 10.305 1 85.31 21 SER B O 1
ATOM 2221 N N . GLY B 1 22 ? -35.719 0.105 10.023 1 86.44 22 GLY B N 1
ATOM 2222 C CA . GLY B 1 22 ? -36.469 -1.093 10.352 1 86.44 22 GLY B CA 1
ATOM 2223 C C . GLY B 1 22 ? -35.594 -2.311 10.57 1 86.44 22 GLY B C 1
ATOM 2224 O O . GLY B 1 22 ? -34.375 -2.203 10.602 1 86.44 22 GLY B O 1
ATOM 2225 N N . ASN B 1 23 ? -36.312 -3.436 10.766 1 90.44 23 ASN B N 1
ATOM 2226 C CA . ASN B 1 23 ? -35.562 -4.66 11.07 1 90.44 23 ASN B CA 1
ATOM 2227 C C . ASN B 1 23 ? -35.406 -5.531 9.828 1 90.44 23 ASN B C 1
ATOM 2229 O O . ASN B 1 23 ? -34.719 -6.562 9.875 1 90.44 23 ASN B O 1
ATOM 2233 N N . LEU B 1 24 ? -35.969 -4.996 8.734 1 93 24 LEU B N 1
ATOM 2234 C CA . LEU B 1 24 ? -35.969 -5.832 7.539 1 93 24 LEU B CA 1
ATOM 2235 C C . LEU B 1 24 ? -35.312 -5.102 6.367 1 93 24 LEU B C 1
ATOM 2237 O O . LEU B 1 24 ? -35.531 -3.893 6.203 1 93 24 LEU B O 1
ATOM 2241 N N . VAL B 1 25 ? -34.531 -5.793 5.629 1 92.44 25 VAL B N 1
ATOM 2242 C CA . VAL B 1 25 ? -34.062 -5.355 4.316 1 92.44 25 VAL B CA 1
ATOM 2243 C C . VAL B 1 25 ? -34.812 -6.109 3.223 1 92.44 25 VAL B C 1
ATOM 2245 O O . VAL B 1 25 ? -34.938 -7.332 3.283 1 92.44 25 VAL B O 1
ATOM 2248 N N . ASP B 1 26 ? -35.375 -5.32 2.316 1 93.25 26 ASP B N 1
ATOM 2249 C CA . ASP B 1 26 ? -35.938 -5.859 1.081 1 93.25 26 ASP B CA 1
ATOM 2250 C C . ASP B 1 26 ? -35 -5.594 -0.104 1 93.25 26 ASP B C 1
ATOM 2252 O O . ASP B 1 26 ? -34.844 -4.449 -0.53 1 93.25 26 ASP B O 1
ATOM 2256 N N . TRP B 1 27 ? -34.438 -6.711 -0.648 1 91.12 27 TRP B N 1
ATOM 2257 C CA . TRP B 1 27 ? -33.469 -6.578 -1.718 1 91.12 27 TRP B CA 1
ATOM 2258 C C . TRP B 1 27 ? -34.062 -5.891 -2.936 1 91.12 27 TRP B C 1
ATOM 2260 O O . TRP B 1 27 ? -33.375 -5.27 -3.729 1 91.12 27 TRP B O 1
ATOM 2270 N N . GLY B 1 28 ? -35.375 -5.906 -3.074 1 89.69 28 GLY B N 1
ATOM 2271 C CA . GLY B 1 28 ? -36.062 -5.281 -4.191 1 89.69 28 GLY B CA 1
ATOM 2272 C C . GLY B 1 28 ? -36.469 -3.85 -3.91 1 89.69 28 GLY B C 1
ATOM 2273 O O . GLY B 1 28 ? -37.031 -3.176 -4.781 1 89.69 28 GLY B O 1
ATOM 2274 N N . ASN B 1 29 ? -36.219 -3.375 -2.633 1 91.56 29 ASN B N 1
ATOM 2275 C CA . ASN B 1 29 ? -36.594 -2.027 -2.225 1 91.56 29 ASN B CA 1
ATOM 2276 C C . ASN B 1 29 ? -35.406 -1.264 -1.638 1 91.56 29 ASN B C 1
ATOM 2278 O O . ASN B 1 29 ? -35.125 -1.383 -0.447 1 91.56 29 ASN B O 1
ATOM 2282 N N . GLU B 1 30 ? -34.844 -0.402 -2.346 1 87.62 30 GLU B N 1
ATOM 2283 C CA . GLU B 1 30 ? -33.594 0.302 -1.979 1 87.62 30 GLU B CA 1
ATOM 2284 C C . GLU B 1 30 ? -33.844 1.259 -0.814 1 87.62 30 GLU B C 1
ATOM 2286 O O . GLU B 1 30 ? -32.906 1.782 -0.227 1 87.62 30 GLU B O 1
ATOM 2291 N N . ASN B 1 31 ? -35.094 1.481 -0.443 1 90.12 31 ASN B N 1
ATOM 2292 C CA . ASN B 1 31 ? -35.406 2.377 0.664 1 90.12 31 ASN B CA 1
ATOM 2293 C C . ASN B 1 31 ? -35.281 1.674 2.012 1 90.12 31 ASN B C 1
ATOM 2295 O O . ASN B 1 31 ? -35.438 2.301 3.061 1 90.12 31 ASN B O 1
ATOM 2299 N N . THR B 1 32 ? -34.875 0.354 1.93 1 90.81 32 THR B N 1
ATOM 2300 C CA . THR B 1 32 ? -34.844 -0.4 3.178 1 90.81 32 THR B CA 1
ATOM 2301 C C . THR B 1 32 ? -33.406 -0.583 3.662 1 90.81 32 THR B C 1
ATOM 2303 O O . THR B 1 32 ? -33.188 -1.23 4.684 1 90.81 32 THR B O 1
ATOM 2306 N N . TYR B 1 33 ? -32.469 -0.093 2.994 1 91.12 33 TYR B N 1
ATOM 2307 C CA . TYR B 1 33 ? -31.062 -0.12 3.385 1 91.12 33 TYR B CA 1
ATOM 2308 C C . TYR B 1 33 ? -30.297 1.049 2.768 1 91.12 33 TYR B C 1
ATOM 2310 O O . TYR B 1 33 ? -30.828 1.74 1.889 1 91.12 33 TYR B O 1
ATOM 2318 N N . LEU B 1 34 ? -29.141 1.31 3.217 1 91.38 34 LEU B N 1
ATOM 2319 C CA . LEU B 1 34 ? -28.328 2.381 2.648 1 91.38 34 LEU B CA 1
ATOM 2320 C C . LEU B 1 34 ? -27.594 1.904 1.398 1 91.38 34 LEU B C 1
ATOM 2322 O O . LEU B 1 34 ? -26.922 0.872 1.424 1 91.38 34 LEU B O 1
ATOM 2326 N N . THR B 1 35 ? -27.688 2.672 0.412 1 86.81 35 THR B N 1
ATOM 2327 C CA . THR B 1 35 ? -26.859 2.418 -0.763 1 86.81 35 THR B CA 1
ATOM 2328 C C . THR B 1 35 ? -25.375 2.641 -0.445 1 86.81 35 THR B C 1
ATOM 2330 O O . THR B 1 35 ? -25.031 3.514 0.356 1 86.81 35 THR B O 1
ATOM 2333 N N . ASN B 1 36 ? -24.422 1.914 -0.97 1 88.75 36 ASN B N 1
ATOM 2334 C CA . ASN B 1 36 ? -23.062 1.977 -0.468 1 88.75 36 ASN B CA 1
ATOM 2335 C C . ASN B 1 36 ? -22.031 1.806 -1.592 1 88.75 36 ASN B C 1
ATOM 2337 O O . ASN B 1 36 ? -20.844 2.064 -1.402 1 88.75 36 ASN B O 1
ATOM 2341 N N . GLY B 1 37 ? -22.328 1.411 -2.738 1 93.75 37 GLY B N 1
ATOM 2342 C CA . GLY B 1 37 ? -21.391 1.247 -3.838 1 93.75 37 GLY B CA 1
ATOM 2343 C C . GLY B 1 37 ? -20.469 0.052 -3.664 1 93.75 37 GLY B C 1
ATOM 2344 O O . GLY B 1 37 ? -19.328 0.064 -4.137 1 93.75 37 GLY B O 1
ATOM 2345 N N . TYR B 1 38 ? -20.875 -0.933 -2.889 1 96.88 38 TYR B N 1
ATOM 2346 C CA . TYR B 1 38 ? -20.078 -2.121 -2.609 1 96.88 38 TYR B CA 1
ATOM 2347 C C . TYR B 1 38 ? -20.766 -3.377 -3.119 1 96.88 38 TYR B C 1
ATOM 2349 O O . TYR B 1 38 ? -21.984 -3.383 -3.322 1 96.88 38 TYR B O 1
ATOM 2357 N N . LYS B 1 39 ? -19.969 -4.324 -3.314 1 97.12 39 LYS B N 1
ATOM 2358 C CA . LYS B 1 39 ? -20.422 -5.691 -3.57 1 97.12 39 LYS B CA 1
ATOM 2359 C C . LYS B 1 39 ? -19.578 -6.699 -2.797 1 97.12 39 LYS B C 1
ATOM 2361 O O . LYS B 1 39 ? -18.469 -6.375 -2.346 1 97.12 39 LYS B O 1
ATOM 2366 N N . SER B 1 40 ? -20.141 -7.852 -2.582 1 97.75 40 SER B N 1
ATOM 2367 C CA . SER B 1 40 ? -19.391 -8.914 -1.929 1 97.75 40 SER B CA 1
ATOM 2368 C C . SER B 1 40 ? -18.953 -9.977 -2.932 1 97.75 40 SER B C 1
ATOM 2370 O O . SER B 1 40 ? -19.578 -10.156 -3.973 1 97.75 40 SER B O 1
ATOM 2372 N N . ILE B 1 41 ? -17.844 -10.531 -2.674 1 98.25 41 ILE B N 1
ATOM 2373 C CA . ILE B 1 41 ? -17.375 -11.727 -3.373 1 98.25 41 ILE B CA 1
ATOM 2374 C C . ILE B 1 41 ? -17.547 -12.953 -2.484 1 98.25 41 ILE B C 1
ATOM 2376 O O . ILE B 1 41 ? -17.031 -13 -1.368 1 98.25 41 ILE B O 1
ATOM 2380 N N . VAL B 1 42 ? -18.281 -13.898 -2.99 1 98 42 VAL B N 1
ATOM 2381 C CA . VAL B 1 42 ? -18.641 -15.086 -2.219 1 98 42 VAL B CA 1
ATOM 2382 C C . VAL B 1 42 ? -18.141 -16.344 -2.938 1 98 42 VAL B C 1
ATOM 2384 O O . VAL B 1 42 ? -18.25 -16.438 -4.16 1 98 42 VAL B O 1
ATOM 2387 N N . ARG B 1 43 ? -17.531 -17.141 -2.162 1 96.88 43 ARG B N 1
ATOM 2388 C CA . ARG B 1 43 ? -17.188 -18.453 -2.688 1 96.88 43 ARG B CA 1
ATOM 2389 C C . ARG B 1 43 ? -18.422 -19.328 -2.838 1 96.88 43 ARG B C 1
ATOM 2391 O O . ARG B 1 43 ? -19.047 -19.703 -1.844 1 96.88 43 ARG B O 1
ATOM 2398 N N . ASP B 1 44 ? -18.719 -19.797 -4.078 1 95.5 44 ASP B N 1
ATOM 2399 C CA . ASP B 1 44 ? -20 -20.438 -4.387 1 95.5 44 ASP B CA 1
ATOM 2400 C C . ASP B 1 44 ? -20.047 -21.844 -3.777 1 95.5 44 ASP B C 1
ATOM 2402 O O . ASP B 1 44 ? -21.125 -22.312 -3.398 1 95.5 44 ASP B O 1
ATOM 2406 N N . ASP B 1 45 ? -18.953 -22.469 -3.727 1 94.88 45 ASP B N 1
ATOM 2407 C CA . ASP B 1 45 ? -18.969 -23.859 -3.287 1 94.88 45 ASP B CA 1
ATOM 2408 C C . ASP B 1 45 ? -19.125 -23.969 -1.773 1 94.88 45 ASP B C 1
ATOM 2410 O O . ASP B 1 45 ? -19.641 -24.969 -1.264 1 94.88 45 ASP B O 1
ATOM 2414 N N . THR B 1 46 ? -18.766 -22.922 -1.021 1 94.5 46 THR B N 1
ATOM 2415 C CA . THR B 1 46 ? -18.844 -22.969 0.434 1 94.5 46 THR B CA 1
ATOM 2416 C C . THR B 1 46 ? -19.828 -21.938 0.969 1 94.5 46 THR B C 1
ATOM 2418 O O . THR B 1 46 ? -20.156 -21.953 2.154 1 94.5 46 THR B O 1
ATOM 2421 N N . ASN B 1 47 ? -20.25 -21.062 0.139 1 94.06 47 ASN B N 1
ATOM 2422 C CA . ASN B 1 47 ? -21.141 -19.969 0.5 1 94.06 47 ASN B CA 1
ATOM 2423 C C . ASN B 1 47 ? -20.516 -19.062 1.56 1 94.06 47 ASN B C 1
ATOM 2425 O O . ASN B 1 47 ? -21.219 -18.547 2.43 1 94.06 47 ASN B O 1
ATOM 2429 N N . LYS B 1 48 ? -19.203 -18.969 1.513 1 96.38 48 LYS B N 1
ATOM 2430 C CA . LYS B 1 48 ? -18.484 -18.094 2.436 1 96.38 48 LYS B CA 1
ATOM 2431 C C . LYS B 1 48 ? -18.109 -16.781 1.764 1 96.38 48 LYS B C 1
ATOM 2433 O O . LYS B 1 48 ? -17.672 -16.766 0.611 1 96.38 48 LYS B O 1
ATOM 2438 N N . VAL B 1 49 ? -18.359 -15.703 2.453 1 97.81 49 VAL B N 1
ATOM 2439 C CA . VAL B 1 49 ? -17.969 -14.391 1.953 1 97.81 49 VAL B CA 1
ATOM 2440 C C . VAL B 1 49 ? -16.438 -14.273 1.979 1 97.81 49 VAL B C 1
ATOM 2442 O O . VAL B 1 49 ? -15.812 -14.453 3.025 1 97.81 49 VAL B O 1
ATOM 2445 N N . ILE B 1 50 ? -15.867 -13.961 0.864 1 98 50 ILE B N 1
ATOM 2446 C CA . ILE B 1 50 ? -14.43 -13.758 0.774 1 98 50 ILE B CA 1
ATOM 2447 C C . ILE B 1 50 ? -14.078 -12.32 1.145 1 98 50 ILE B C 1
ATOM 2449 O O . ILE B 1 50 ? -13.195 -12.086 1.968 1 98 50 ILE B O 1
ATOM 2453 N N . SER B 1 51 ? -14.812 -11.398 0.538 1 98.06 51 SER B N 1
ATOM 2454 C CA . SER B 1 51 ? -14.516 -9.992 0.776 1 98.06 51 SER B CA 1
ATOM 2455 C C . SER B 1 51 ? -15.688 -9.102 0.373 1 98.06 51 SER B C 1
ATOM 2457 O O . SER B 1 51 ? -16.641 -9.57 -0.256 1 98.06 51 SER B O 1
ATOM 2459 N N . ILE B 1 52 ? -15.711 -7.961 0.831 1 97.81 52 ILE B N 1
ATOM 2460 C CA . ILE B 1 52 ? -16.562 -6.871 0.37 1 97.81 52 ILE B CA 1
ATOM 2461 C C . ILE B 1 52 ? -15.703 -5.766 -0.244 1 97.81 52 ILE B C 1
ATOM 2463 O O . ILE B 1 52 ? -14.805 -5.23 0.414 1 97.81 52 ILE B O 1
ATOM 2467 N N . VAL B 1 53 ? -15.938 -5.512 -1.515 1 96.81 53 VAL B N 1
ATOM 2468 C CA . VAL B 1 53 ? -15.102 -4.594 -2.283 1 96.81 53 VAL B CA 1
ATOM 2469 C C . VAL B 1 53 ? -15.977 -3.535 -2.951 1 96.81 53 VAL B C 1
ATOM 2471 O O . VAL B 1 53 ? -17.203 -3.686 -3.021 1 96.81 53 VAL B O 1
ATOM 2474 N N . LYS B 1 54 ? -15.352 -2.471 -3.393 1 95.94 54 LYS B N 1
ATOM 2475 C CA . LYS B 1 54 ? -16.078 -1.44 -4.133 1 95.94 54 LYS B CA 1
ATOM 2476 C C . LYS B 1 54 ? -16.609 -1.982 -5.457 1 95.94 54 LYS B C 1
ATOM 2478 O O . LYS B 1 54 ? -16.031 -2.91 -6.027 1 95.94 54 LYS B O 1
ATOM 2483 N N . ASP B 1 55 ? -17.594 -1.331 -5.992 1 96.62 55 ASP B N 1
ATOM 2484 C CA . ASP B 1 55 ? -18.234 -1.758 -7.23 1 96.62 55 ASP B CA 1
ATOM 2485 C C . ASP B 1 55 ? -17.266 -1.686 -8.406 1 96.62 55 ASP B C 1
ATOM 2487 O O . ASP B 1 55 ? -17.406 -2.441 -9.375 1 96.62 55 ASP B O 1
ATOM 2491 N N . SER B 1 56 ? -16.266 -0.843 -8.266 1 95.25 56 SER B N 1
ATOM 2492 C CA . SER B 1 56 ? -15.297 -0.667 -9.344 1 95.25 56 SER B CA 1
ATOM 2493 C C . SER B 1 56 ? -14.328 -1.843 -9.414 1 95.25 56 SER B C 1
ATOM 2495 O O . SER B 1 56 ? -13.609 -2.004 -10.406 1 95.25 56 SER B O 1
ATOM 2497 N N . TYR B 1 57 ? -14.336 -2.633 -8.359 1 96.38 57 TYR B N 1
ATOM 2498 C CA . TYR B 1 57 ? -13.484 -3.82 -8.344 1 96.38 57 TYR B CA 1
ATOM 2499 C C . TYR B 1 57 ? -13.945 -4.828 -9.391 1 96.38 57 TYR B C 1
ATOM 2501 O O . TYR B 1 57 ? -15.117 -5.199 -9.43 1 96.38 57 TYR B O 1
ATOM 2509 N N . ARG B 1 58 ? -13.016 -5.227 -10.25 1 96.44 58 ARG B N 1
ATOM 2510 C CA . ARG B 1 58 ? -13.312 -6.262 -11.234 1 96.44 58 ARG B CA 1
ATOM 2511 C C . ARG B 1 58 ? -12.75 -7.609 -10.797 1 96.44 58 ARG B C 1
ATOM 2513 O O . ARG B 1 58 ? -11.539 -7.762 -10.633 1 96.44 58 ARG B O 1
ATOM 2520 N N . ILE B 1 59 ? -13.633 -8.516 -10.719 1 96.88 59 ILE B N 1
ATOM 2521 C CA . ILE B 1 59 ? -13.219 -9.852 -10.305 1 96.88 59 ILE B CA 1
ATOM 2522 C C . ILE B 1 59 ? -12.453 -10.531 -11.438 1 96.88 59 ILE B C 1
ATOM 2524 O O . ILE B 1 59 ? -12.977 -10.664 -12.547 1 96.88 59 ILE B O 1
ATOM 2528 N N . ILE B 1 60 ? -11.281 -10.883 -11.188 1 97.44 60 ILE B N 1
ATOM 2529 C CA . ILE B 1 60 ? -10.492 -11.742 -12.078 1 97.44 60 ILE B CA 1
ATOM 2530 C C . ILE B 1 60 ? -10.398 -13.148 -11.484 1 97.44 60 ILE B C 1
ATOM 2532 O O . ILE B 1 60 ? -9.656 -13.383 -10.539 1 97.44 60 ILE B O 1
ATOM 2536 N N . ARG B 1 61 ? -11.164 -13.984 -12.07 1 97.62 61 ARG B N 1
ATOM 2537 C CA . ARG B 1 61 ? -11.242 -15.336 -11.523 1 97.62 61 ARG B CA 1
ATOM 2538 C C . ARG B 1 61 ? -9.938 -16.094 -11.734 1 97.62 61 ARG B C 1
ATOM 2540 O O . ARG B 1 61 ? -9.32 -16 -12.797 1 97.62 61 ARG B O 1
ATOM 2547 N N . ASN B 1 62 ? -9.555 -16.844 -10.719 1 97.94 62 ASN B N 1
ATOM 2548 C CA . ASN B 1 62 ? -8.328 -17.641 -10.812 1 97.94 62 ASN B CA 1
ATOM 2549 C C . ASN B 1 62 ? -8.336 -18.531 -12.047 1 97.94 62 ASN B C 1
ATOM 2551 O O . ASN B 1 62 ? -7.344 -18.594 -12.773 1 97.94 62 ASN B O 1
ATOM 2555 N N . LYS B 1 63 ? -9.453 -19.172 -12.266 1 97.56 63 LYS B N 1
ATOM 2556 C CA . LYS B 1 63 ? -9.586 -20.078 -13.391 1 97.56 63 LYS B CA 1
ATOM 2557 C C . LYS B 1 63 ? -9.273 -19.375 -14.711 1 97.56 63 LYS B C 1
ATOM 2559 O O . LYS B 1 63 ? -8.523 -19.891 -15.539 1 97.56 63 LYS B O 1
ATOM 2564 N N . THR B 1 64 ? -9.82 -18.219 -14.875 1 97.06 64 THR B N 1
ATOM 2565 C CA . THR B 1 64 ? -9.617 -17.453 -16.094 1 97.06 64 THR B CA 1
ATOM 2566 C C . THR B 1 64 ? -8.148 -17.062 -16.266 1 97.06 64 THR B C 1
ATOM 2568 O O . THR B 1 64 ? -7.566 -17.234 -17.328 1 97.06 64 THR B O 1
ATOM 2571 N N . LEU B 1 65 ? -7.586 -16.578 -15.227 1 97.12 65 LEU B N 1
ATOM 2572 C CA . LEU B 1 65 ? -6.203 -16.125 -15.234 1 97.12 65 LEU B CA 1
ATOM 2573 C C . LEU B 1 65 ? -5.246 -17.281 -15.508 1 97.12 65 LEU B C 1
ATOM 2575 O O . LEU B 1 65 ? -4.352 -17.156 -16.344 1 97.12 65 LEU B O 1
ATOM 2579 N N . ILE B 1 66 ? -5.461 -18.375 -14.836 1 97.62 66 ILE B N 1
ATOM 2580 C CA . ILE B 1 66 ? -4.613 -19.547 -14.969 1 97.62 66 ILE B CA 1
ATOM 2581 C C . ILE B 1 66 ? -4.734 -20.125 -16.375 1 97.62 66 ILE B C 1
ATOM 2583 O O . ILE B 1 66 ? -3.73 -20.438 -17.016 1 97.62 66 ILE B O 1
ATOM 2587 N N . ASN B 1 67 ? -5.961 -20.188 -16.844 1 97 67 ASN B N 1
ATOM 2588 C CA . ASN B 1 67 ? -6.168 -20.688 -18.203 1 97 67 ASN B CA 1
ATOM 2589 C C . ASN B 1 67 ? -5.465 -19.828 -19.25 1 97 67 ASN B C 1
ATOM 2591 O O . ASN B 1 67 ? -4.863 -20.359 -20.188 1 97 67 ASN B O 1
ATOM 2595 N N . GLU B 1 68 ? -5.562 -18.578 -19.047 1 96.75 68 GLU B N 1
ATOM 2596 C CA . GLU B 1 68 ? -4.891 -17.688 -19.984 1 96.75 68 GLU B CA 1
ATOM 2597 C C . GLU B 1 68 ? -3.375 -17.859 -19.922 1 96.75 68 GLU B C 1
ATOM 2599 O O . GLU B 1 68 ? -2.713 -17.922 -20.969 1 96.75 68 GLU B O 1
ATOM 2604 N N . LEU B 1 69 ? -2.861 -17.984 -18.75 1 96.69 69 LEU B N 1
ATOM 2605 C CA . LEU B 1 69 ? -1.426 -18.219 -18.625 1 96.69 69 LEU B CA 1
ATOM 2606 C C . LEU B 1 69 ? -1.017 -19.516 -19.312 1 96.69 69 LEU B C 1
ATOM 2608 O O . LEU B 1 69 ? -0.026 -19.547 -20.047 1 96.69 69 LEU B O 1
ATOM 2612 N N . LEU B 1 70 ? -1.798 -20.547 -19.094 1 95.69 70 LEU B N 1
ATOM 2613 C CA . LEU B 1 70 ? -1.478 -21.844 -19.672 1 95.69 70 LEU B CA 1
ATOM 2614 C C . LEU B 1 70 ? -1.518 -21.797 -21.188 1 95.69 70 LEU B C 1
ATOM 2616 O O . LEU B 1 70 ? -0.709 -22.438 -21.859 1 95.69 70 LEU B O 1
ATOM 2620 N N . GLN B 1 71 ? -2.404 -21.016 -21.719 1 96.69 71 GLN B N 1
ATOM 2621 C CA . GLN B 1 71 ? -2.477 -20.844 -23.156 1 96.69 71 GLN B CA 1
ATOM 2622 C C . GLN B 1 71 ? -1.219 -20.156 -23.688 1 96.69 71 GLN B C 1
ATOM 2624 O O . GLN B 1 71 ? -0.652 -20.594 -24.703 1 96.69 71 GLN B O 1
ATOM 2629 N N . PHE B 1 72 ? -0.786 -19.172 -23 1 95.94 72 PHE B N 1
ATOM 2630 C CA . PHE B 1 72 ? 0.403 -18.453 -23.438 1 95.94 72 PHE B CA 1
ATOM 2631 C C . PHE B 1 72 ? 1.65 -19.312 -23.281 1 95.94 72 PHE B C 1
ATOM 2633 O O . PHE B 1 72 ? 2.559 -19.266 -24.109 1 95.94 72 PHE B O 1
ATOM 2640 N N . LEU B 1 73 ? 1.646 -20.062 -22.234 1 96.06 73 LEU B N 1
ATOM 2641 C CA . LEU B 1 73 ? 2.752 -21 -22.016 1 96.06 73 LEU B CA 1
ATOM 2642 C C . LEU B 1 73 ? 2.814 -22.031 -23.125 1 96.06 73 LEU B C 1
ATOM 2644 O O . LEU B 1 73 ? 3.887 -22.297 -23.672 1 96.06 73 LEU B O 1
ATOM 2648 N N . ALA B 1 74 ? 1.685 -22.547 -23.469 1 95.38 74 ALA B N 1
ATOM 2649 C CA . ALA B 1 74 ? 1.609 -23.531 -24.547 1 95.38 74 ALA B CA 1
ATOM 2650 C C . ALA B 1 74 ? 2.059 -22.906 -25.875 1 95.38 74 ALA B C 1
ATOM 2652 O O . ALA B 1 74 ? 2.811 -23.531 -26.625 1 95.38 74 ALA B O 1
ATOM 2653 N N . ALA B 1 75 ? 1.701 -21.719 -26.078 1 94.88 75 ALA B N 1
ATOM 2654 C CA . ALA B 1 75 ? 2.016 -21.031 -27.344 1 94.88 75 ALA B CA 1
ATOM 2655 C C . ALA B 1 75 ? 3.5 -20.688 -27.422 1 94.88 75 ALA B C 1
ATOM 2657 O O . ALA B 1 75 ? 4.055 -20.547 -28.5 1 94.88 75 ALA B O 1
ATOM 2658 N N . SER B 1 76 ? 4.113 -20.578 -26.312 1 93.75 76 SER B N 1
ATOM 2659 C CA . SER B 1 76 ? 5.52 -20.188 -26.281 1 93.75 76 SER B CA 1
ATOM 2660 C C . SER B 1 76 ? 6.418 -21.312 -26.781 1 93.75 76 SER B C 1
ATOM 2662 O O . SER B 1 76 ? 7.559 -21.078 -27.172 1 93.75 76 SER B O 1
ATOM 2664 N N . GLY B 1 77 ? 5.969 -22.562 -26.656 1 94.06 77 GLY B N 1
ATOM 2665 C CA . GLY B 1 77 ? 6.75 -23.719 -27.062 1 94.06 77 GLY B CA 1
ATOM 2666 C C . GLY B 1 77 ? 7.719 -24.188 -26 1 94.06 77 GLY B C 1
ATOM 2667 O O . GLY B 1 77 ? 8.391 -25.203 -26.156 1 94.06 77 GLY B O 1
ATOM 2668 N N . GLU B 1 78 ? 7.754 -23.516 -24.906 1 95.88 78 GLU B N 1
ATOM 2669 C CA . GLU B 1 78 ? 8.633 -23.922 -23.812 1 95.88 78 GLU B CA 1
ATOM 2670 C C . GLU B 1 78 ? 7.996 -25.047 -22.984 1 95.88 78 GLU B C 1
ATOM 2672 O O . GLU B 1 78 ? 6.785 -25.047 -22.75 1 95.88 78 GLU B O 1
ATOM 2677 N N . ASN B 1 79 ? 8.93 -25.906 -22.625 1 96.62 79 ASN B N 1
ATOM 2678 C CA . ASN B 1 79 ? 8.477 -26.875 -21.625 1 96.62 79 ASN B CA 1
ATOM 2679 C C . ASN B 1 79 ? 8.266 -26.234 -20.266 1 96.62 79 ASN B C 1
ATOM 2681 O O . ASN B 1 79 ? 9.062 -25.391 -19.844 1 96.62 79 ASN B O 1
ATOM 2685 N N . PHE B 1 80 ? 7.113 -26.594 -19.641 1 97.06 80 PHE B N 1
ATOM 2686 C CA . PHE B 1 80 ? 6.852 -26.047 -18.312 1 97.06 80 PHE B CA 1
ATOM 2687 C C . PHE B 1 80 ? 6.148 -27.062 -17.438 1 97.06 80 PHE B C 1
ATOM 2689 O O . PHE B 1 80 ? 5.621 -28.062 -17.938 1 97.06 80 PHE B O 1
ATOM 2696 N N . ARG B 1 81 ? 6.227 -26.875 -16.156 1 95.56 81 ARG B N 1
ATOM 2697 C CA . ARG B 1 81 ? 5.465 -27.641 -15.188 1 95.56 81 ARG B CA 1
ATOM 2698 C C . ARG B 1 81 ? 4.93 -26.75 -14.07 1 95.56 81 ARG B C 1
ATOM 2700 O O . ARG B 1 81 ? 5.574 -25.781 -13.688 1 95.56 81 ARG B O 1
ATOM 2707 N N . ILE B 1 82 ? 3.795 -27.094 -13.586 1 95.88 82 ILE B N 1
ATOM 2708 C CA . ILE B 1 82 ? 3.26 -26.453 -12.398 1 95.88 82 ILE B CA 1
ATOM 2709 C C . ILE B 1 82 ? 3.965 -26.984 -11.156 1 95.88 82 ILE B C 1
ATOM 2711 O O . ILE B 1 82 ? 4.035 -28.203 -10.953 1 95.88 82 ILE B O 1
ATOM 2715 N N . ASP B 1 83 ? 4.504 -26.047 -10.375 1 93.38 83 ASP B N 1
ATOM 2716 C CA . ASP B 1 83 ? 5.32 -26.438 -9.219 1 93.38 83 ASP B CA 1
ATOM 2717 C C . ASP B 1 83 ? 4.582 -26.156 -7.914 1 93.38 83 ASP B C 1
ATOM 2719 O O . ASP B 1 83 ? 4.164 -25.031 -7.652 1 93.38 83 ASP B O 1
ATOM 2723 N N . ASP B 1 84 ? 4.566 -27.109 -7.027 1 92.19 84 ASP B N 1
ATOM 2724 C CA . ASP B 1 84 ? 3.785 -27.016 -5.797 1 92.19 84 ASP B CA 1
ATOM 2725 C C . ASP B 1 84 ? 4.598 -26.375 -4.676 1 92.19 84 ASP B C 1
ATOM 2727 O O . ASP B 1 84 ? 4.035 -25.891 -3.689 1 92.19 84 ASP B O 1
ATOM 2731 N N . SER B 1 85 ? 5.852 -26.406 -4.801 1 90.5 85 SER B N 1
ATOM 2732 C CA . SER B 1 85 ? 6.727 -26.062 -3.686 1 90.5 85 SER B CA 1
ATOM 2733 C C . SER B 1 85 ? 6.457 -24.641 -3.186 1 90.5 85 SER B C 1
ATOM 2735 O O . SER B 1 85 ? 6.566 -24.375 -1.988 1 90.5 85 SER B O 1
ATOM 2737 N N . HIS B 1 86 ? 6.074 -23.75 -4.113 1 94.44 86 HIS B N 1
ATOM 2738 C CA . HIS B 1 86 ? 5.848 -22.359 -3.715 1 94.44 86 HIS B CA 1
ATOM 2739 C C . HIS B 1 86 ? 4.473 -21.875 -4.152 1 94.44 86 HIS B C 1
ATOM 2741 O O . HIS B 1 86 ? 4.223 -20.672 -4.207 1 94.44 86 HIS B O 1
ATOM 2747 N N . SER B 1 87 ? 3.635 -22.781 -4.531 1 96.12 87 SER B N 1
ATOM 2748 C CA . SER B 1 87 ? 2.248 -22.469 -4.844 1 96.12 87 SER B CA 1
ATOM 2749 C C . SER B 1 87 ? 1.367 -22.547 -3.6 1 96.12 87 SER B C 1
ATOM 2751 O O . SER B 1 87 ? 1.616 -23.359 -2.705 1 96.12 87 SER B O 1
ATOM 2753 N N . PHE B 1 88 ? 0.401 -21.672 -3.545 1 96.69 88 PHE B N 1
ATOM 2754 C CA . PHE B 1 88 ? -0.617 -21.75 -2.504 1 96.69 88 PHE B CA 1
ATOM 2755 C C . PHE B 1 88 ? -1.928 -21.141 -2.98 1 96.69 88 PHE B C 1
ATOM 2757 O O . PHE B 1 88 ? -1.938 -20.328 -3.902 1 96.69 88 PHE B O 1
ATOM 2764 N N . VAL B 1 89 ? -2.949 -21.562 -2.32 1 97 89 VAL B N 1
ATOM 2765 C CA . VAL B 1 89 ? -4.25 -20.969 -2.58 1 97 89 VAL B CA 1
ATOM 2766 C C . VAL B 1 89 ? -5.051 -20.875 -1.281 1 97 89 VAL B C 1
ATOM 2768 O O . VAL B 1 89 ? -5.066 -21.828 -0.492 1 97 89 VAL B O 1
ATOM 2771 N N . GLN B 1 90 ? -5.512 -19.766 -1.032 1 97.12 90 GLN B N 1
ATOM 2772 C CA . GLN B 1 90 ? -6.512 -19.438 -0.018 1 97.12 90 GLN B CA 1
ATOM 2773 C C . GLN B 1 90 ? -7.781 -18.891 -0.655 1 97.12 90 GLN B C 1
ATOM 2775 O O . GLN B 1 90 ? -7.855 -18.734 -1.875 1 97.12 90 GLN B O 1
ATOM 2780 N N . SER B 1 91 ? -8.766 -18.672 0.144 1 97 91 SER B N 1
ATOM 2781 C CA . SER B 1 91 ? -10.008 -18.156 -0.423 1 97 91 SER B CA 1
ATOM 2782 C C . SER B 1 91 ? -9.797 -16.766 -1.035 1 97 91 SER B C 1
ATOM 2784 O O . SER B 1 91 ? -10.406 -16.438 -2.055 1 97 91 SER B O 1
ATOM 2786 N N . ASN B 1 92 ? -8.883 -16.062 -0.417 1 97.38 92 ASN B N 1
ATOM 2787 C CA . ASN B 1 92 ? -8.812 -14.664 -0.8 1 97.38 92 ASN B CA 1
ATOM 2788 C C . ASN B 1 92 ? -7.656 -14.398 -1.757 1 97.38 92 ASN B C 1
ATOM 2790 O O . ASN B 1 92 ? -7.605 -13.359 -2.408 1 97.38 92 ASN B O 1
ATOM 2794 N N . ARG B 1 93 ? -6.648 -15.281 -1.765 1 97.69 93 ARG B N 1
ATOM 2795 C CA . ARG B 1 93 ? -5.523 -15.016 -2.654 1 97.69 93 ARG B CA 1
ATOM 2796 C C . ARG B 1 93 ? -4.797 -16.312 -3.021 1 97.69 93 ARG B C 1
ATOM 2798 O O . ARG B 1 93 ? -5.004 -17.344 -2.387 1 97.69 93 ARG B O 1
ATOM 2805 N N . MET B 1 94 ? -3.959 -16.203 -4.062 1 97.88 94 MET B N 1
ATOM 2806 C CA . MET B 1 94 ? -3.209 -17.375 -4.504 1 97.88 94 MET B CA 1
ATOM 2807 C C . MET B 1 94 ? -1.88 -16.969 -5.133 1 97.88 94 MET B C 1
ATOM 2809 O O . MET B 1 94 ? -1.694 -15.805 -5.504 1 97.88 94 MET B O 1
ATOM 2813 N N . ARG B 1 95 ? -0.985 -17.922 -5.156 1 97.5 95 ARG B N 1
ATOM 2814 C CA . ARG B 1 95 ? 0.238 -17.922 -5.953 1 97.5 95 ARG B CA 1
ATOM 2815 C C . ARG B 1 95 ? 0.402 -19.219 -6.715 1 97.5 95 ARG B C 1
ATOM 2817 O O . ARG B 1 95 ? 0.254 -20.312 -6.145 1 97.5 95 ARG B O 1
ATOM 2824 N N . LEU B 1 96 ? 0.626 -19.125 -7.977 1 97.56 96 LEU B N 1
ATOM 2825 C CA . LEU B 1 96 ? 0.949 -20.281 -8.797 1 97.56 96 LEU B CA 1
ATOM 2826 C C . LEU B 1 96 ? 2.379 -20.203 -9.32 1 97.56 96 LEU B C 1
ATOM 2828 O O . LEU B 1 96 ? 2.76 -19.203 -9.938 1 97.56 96 LEU B O 1
ATOM 2832 N N . MET B 1 97 ? 3.1 -21.203 -9.023 1 96.56 97 MET B N 1
ATOM 2833 C CA . MET B 1 97 ? 4.473 -21.266 -9.516 1 96.56 97 MET B CA 1
ATOM 2834 C C . MET B 1 97 ? 4.566 -22.156 -10.742 1 96.56 97 MET B C 1
ATOM 2836 O O . MET B 1 97 ? 4.059 -23.281 -10.734 1 96.56 97 MET B O 1
ATOM 2840 N N . VAL B 1 98 ? 5.195 -21.656 -11.758 1 97.19 98 VAL B N 1
ATOM 2841 C CA . VAL B 1 98 ? 5.535 -22.406 -12.969 1 97.19 98 VAL B CA 1
ATOM 2842 C C . VAL B 1 98 ? 7.055 -22.5 -13.102 1 97.19 98 VAL B C 1
ATOM 2844 O O . VAL B 1 98 ? 7.758 -21.5 -12.977 1 97.19 98 VAL B O 1
ATOM 2847 N N . THR B 1 99 ? 7.516 -23.688 -13.367 1 96.88 99 THR B N 1
ATOM 2848 C CA . THR B 1 99 ? 8.945 -23.906 -13.555 1 96.88 99 THR B CA 1
ATOM 2849 C C . THR B 1 99 ? 9.242 -24.297 -15 1 96.88 99 THR B C 1
ATOM 2851 O O . THR B 1 99 ? 8.508 -25.094 -15.594 1 96.88 99 THR B O 1
ATOM 2854 N N . PHE B 1 100 ? 10.297 -23.719 -15.531 1 97.25 100 PHE B N 1
ATOM 2855 C CA . PHE B 1 100 ? 10.773 -24.062 -16.859 1 97.25 100 PHE B CA 1
ATOM 2856 C C . PHE B 1 100 ? 12.016 -24.938 -16.797 1 97.25 100 PHE B C 1
ATOM 2858 O O . PHE B 1 100 ? 13.133 -24.438 -16.688 1 97.25 100 PHE B O 1
ATOM 2865 N N . PRO B 1 101 ? 11.789 -26.234 -17.047 1 96.19 101 PRO B N 1
ATOM 2866 C CA . PRO B 1 101 ? 12.891 -27.172 -16.812 1 96.19 101 PRO B CA 1
ATOM 2867 C C . PRO B 1 101 ? 14.031 -27 -17.812 1 96.19 101 PRO B C 1
ATOM 2869 O O . PRO B 1 101 ? 15.18 -27.344 -17.5 1 96.19 101 PRO B O 1
ATOM 2872 N N . ASN B 1 102 ? 13.742 -26.469 -18.984 1 96.56 102 ASN B N 1
ATOM 2873 C CA . ASN B 1 102 ? 14.766 -26.359 -20.016 1 96.56 102 ASN B CA 1
ATOM 2874 C C . ASN B 1 102 ? 15.414 -24.984 -20.016 1 96.56 102 ASN B C 1
ATOM 2876 O O . ASN B 1 102 ? 16.344 -24.734 -20.797 1 96.56 102 ASN B O 1
ATOM 2880 N N . LEU B 1 103 ? 14.906 -24.109 -19.281 1 96.69 103 LEU B N 1
ATOM 2881 C CA . LEU B 1 103 ? 15.523 -22.797 -19.078 1 96.69 103 LEU B CA 1
ATOM 2882 C C . LEU B 1 103 ? 16.312 -22.766 -17.766 1 96.69 103 LEU B C 1
ATOM 2884 O O . LEU B 1 103 ? 15.742 -22.516 -16.703 1 96.69 103 LEU B O 1
ATOM 2888 N N . THR B 1 104 ? 17.641 -22.984 -17.969 1 96.5 104 THR B N 1
ATOM 2889 C CA . THR B 1 104 ? 18.422 -23.359 -16.797 1 96.5 104 THR B CA 1
ATOM 2890 C C . THR B 1 104 ? 19.656 -22.453 -16.656 1 96.5 104 THR B C 1
ATOM 2892 O O . THR B 1 104 ? 20.312 -22.156 -17.641 1 96.5 104 THR B O 1
ATOM 2895 N N . LEU B 1 105 ? 19.812 -21.984 -15.469 1 96.12 105 LEU B N 1
ATOM 2896 C CA . LEU B 1 105 ? 21.078 -21.469 -14.961 1 96.12 105 LEU B CA 1
ATOM 2897 C C . LEU B 1 105 ? 21.781 -22.516 -14.109 1 96.12 105 LEU B C 1
ATOM 2899 O O . LEU B 1 105 ? 21.219 -23.578 -13.836 1 96.12 105 LEU B O 1
ATOM 2903 N N . GLN B 1 106 ? 23.047 -22.172 -13.805 1 96.31 106 GLN B N 1
ATOM 2904 C CA . GLN B 1 106 ? 23.75 -23.203 -13.039 1 96.31 106 GLN B CA 1
ATOM 2905 C C . GLN B 1 106 ? 24.688 -22.578 -12.008 1 96.31 106 GLN B C 1
ATOM 2907 O O . GLN B 1 106 ? 25.234 -21.5 -12.242 1 96.31 106 GLN B O 1
ATOM 2912 N N . ASP B 1 107 ? 24.703 -23.219 -10.898 1 95.88 107 ASP B N 1
ATOM 2913 C CA . ASP B 1 107 ? 25.828 -22.984 -10 1 95.88 107 ASP B CA 1
ATOM 2914 C C . ASP B 1 107 ? 26.734 -24.203 -9.93 1 95.88 107 ASP B C 1
ATOM 2916 O O . ASP B 1 107 ? 26.594 -25.141 -10.734 1 95.88 107 ASP B O 1
ATOM 2920 N N . SER B 1 108 ? 27.75 -24.156 -9.102 1 95 108 SER B N 1
ATOM 2921 C CA . SER B 1 108 ? 28.75 -25.219 -9.062 1 95 108 SER B CA 1
ATOM 2922 C C . SER B 1 108 ? 28.125 -26.547 -8.625 1 95 108 SER B C 1
ATOM 2924 O O . SER B 1 108 ? 28.719 -27.609 -8.836 1 95 108 SER B O 1
ATOM 2926 N N . GLU B 1 109 ? 26.906 -26.5 -8.133 1 93.81 109 GLU B N 1
ATOM 2927 C CA . GLU B 1 109 ? 26.359 -27.703 -7.508 1 93.81 109 GLU B CA 1
ATOM 2928 C C . GLU B 1 109 ? 25.078 -28.141 -8.203 1 93.81 109 GLU B C 1
ATOM 2930 O O . GLU B 1 109 ? 24.656 -29.297 -8.055 1 93.81 109 GLU B O 1
ATOM 2935 N N . SER B 1 110 ? 24.453 -27.219 -8.812 1 94.75 110 SER B N 1
ATOM 2936 C CA . SER B 1 110 ? 23.094 -27.578 -9.18 1 94.75 110 SER B CA 1
ATOM 2937 C C . SER B 1 110 ? 22.594 -26.703 -10.328 1 94.75 110 SER B C 1
ATOM 2939 O O . SER B 1 110 ? 23.062 -25.594 -10.531 1 94.75 110 SER B O 1
ATOM 2941 N N . ASP B 1 111 ? 21.562 -27.328 -10.977 1 96.19 111 ASP B N 1
ATOM 2942 C CA . ASP B 1 111 ? 20.781 -26.516 -11.914 1 96.19 111 ASP B CA 1
ATOM 2943 C C . ASP B 1 111 ? 19.875 -25.547 -11.18 1 96.19 111 ASP B C 1
ATOM 2945 O O . ASP B 1 111 ? 19.406 -25.844 -10.078 1 96.19 111 ASP B O 1
ATOM 2949 N N . ILE B 1 112 ? 19.688 -24.406 -11.781 1 96.81 112 ILE B N 1
ATOM 2950 C CA . ILE B 1 112 ? 18.734 -23.391 -11.336 1 96.81 112 ILE B CA 1
ATOM 2951 C C . ILE B 1 112 ? 17.75 -23.094 -12.461 1 96.81 112 ILE B C 1
ATOM 2953 O O . ILE B 1 112 ? 18.109 -22.484 -13.469 1 96.81 112 ILE B O 1
ATOM 2957 N N . ASN B 1 113 ? 16.547 -23.5 -12.227 1 96.94 113 ASN B N 1
ATOM 2958 C CA . ASN B 1 113 ? 15.562 -23.359 -13.289 1 96.94 113 ASN B CA 1
ATOM 2959 C C . ASN B 1 113 ? 14.797 -22.047 -13.18 1 96.94 113 ASN B C 1
ATOM 2961 O O . ASN B 1 113 ? 14.445 -21.609 -12.078 1 96.94 113 ASN B O 1
ATOM 2965 N N . LEU B 1 114 ? 14.562 -21.438 -14.328 1 96.81 114 LEU B N 1
ATOM 2966 C CA . LEU B 1 114 ? 13.672 -20.281 -14.352 1 96.81 114 LEU B CA 1
ATOM 2967 C C . LEU B 1 114 ? 12.273 -20.656 -13.867 1 96.81 114 LEU B C 1
ATOM 2969 O O . LEU B 1 114 ? 11.773 -21.734 -14.188 1 96.81 114 LEU B O 1
ATOM 2973 N N . SER B 1 115 ? 11.727 -19.719 -13.117 1 96.38 115 SER B N 1
ATOM 2974 C CA . SER B 1 115 ? 10.359 -19.906 -12.648 1 96.38 115 SER B CA 1
ATOM 2975 C C . SER B 1 115 ? 9.539 -18.625 -12.812 1 96.38 115 SER B C 1
ATOM 2977 O O . SER B 1 115 ? 10.102 -17.547 -12.977 1 96.38 115 SER B O 1
ATOM 2979 N N . LEU B 1 116 ? 8.289 -18.812 -12.844 1 96.38 116 LEU B N 1
ATOM 2980 C CA . LEU B 1 116 ? 7.297 -17.734 -12.891 1 96.38 116 LEU B CA 1
ATOM 2981 C C . LEU B 1 116 ? 6.309 -17.859 -11.734 1 96.38 116 LEU B C 1
ATOM 2983 O O . LEU B 1 116 ? 5.844 -18.953 -11.422 1 96.38 116 LEU B O 1
ATOM 2987 N N . PHE B 1 117 ? 6.039 -16.719 -11.094 1 96 117 PHE B N 1
ATOM 2988 C CA . PHE B 1 117 ? 5.047 -16.672 -10.023 1 96 117 PHE B CA 1
ATOM 2989 C C . PHE B 1 117 ? 3.855 -15.812 -10.438 1 96 117 PHE B C 1
ATOM 2991 O O . PHE B 1 117 ? 4.004 -14.609 -10.688 1 96 117 PHE B O 1
ATOM 2998 N N . LEU B 1 118 ? 2.68 -16.422 -10.484 1 97 118 LEU B N 1
ATOM 2999 C CA . LEU B 1 118 ? 1.43 -15.734 -10.797 1 97 118 LEU B CA 1
ATOM 3000 C C . LEU B 1 118 ? 0.619 -15.484 -9.523 1 97 118 LEU B C 1
ATOM 3002 O O . LEU B 1 118 ? 0.366 -16.406 -8.75 1 97 118 LEU B O 1
ATOM 3006 N N . HIS B 1 119 ? 0.271 -14.266 -9.312 1 97.5 119 HIS B N 1
ATOM 3007 C CA . HIS B 1 119 ? -0.497 -13.891 -8.125 1 97.5 119 HIS B CA 1
ATOM 3008 C C . HIS B 1 119 ? -1.849 -13.297 -8.516 1 97.5 119 HIS B C 1
ATOM 3010 O O . HIS B 1 119 ? -1.958 -12.594 -9.516 1 97.5 119 HIS B O 1
ATOM 3016 N N . ASN B 1 120 ? -2.814 -13.562 -7.703 1 98.06 120 ASN B N 1
ATOM 3017 C CA . ASN B 1 120 ? -4.145 -12.969 -7.781 1 98.06 120 ASN B CA 1
ATOM 3018 C C . ASN B 1 120 ? -4.809 -12.898 -6.41 1 98.06 120 ASN B C 1
ATOM 3020 O O . ASN B 1 120 ? -4.426 -13.633 -5.492 1 98.06 120 ASN B O 1
ATOM 3024 N N . SER B 1 121 ? -5.781 -12.023 -6.242 1 98.06 121 SER B N 1
ATOM 3025 C CA . SER B 1 121 ? -6.547 -11.945 -5 1 98.06 121 SER B CA 1
ATOM 3026 C C . SER B 1 121 ? -8.016 -11.625 -5.27 1 98.06 121 SER B C 1
ATOM 3028 O O . SER B 1 121 ? -8.375 -11.242 -6.387 1 98.06 121 SER B O 1
ATOM 3030 N N . TYR B 1 122 ? -8.82 -11.906 -4.277 1 98.19 122 TYR B N 1
ATOM 3031 C CA . TYR B 1 122 ? -10.242 -11.578 -4.324 1 98.19 122 TYR B CA 1
ATOM 3032 C C . TYR B 1 122 ? -10.594 -10.531 -3.275 1 98.19 122 TYR B C 1
ATOM 3034 O O . TYR B 1 122 ? -11.773 -10.242 -3.049 1 98.19 122 TYR B O 1
ATOM 3042 N N . ASP B 1 123 ? -9.531 -9.977 -2.604 1 96.38 123 ASP B N 1
ATOM 3043 C CA . ASP B 1 123 ? -9.852 -9.109 -1.47 1 96.38 123 ASP B CA 1
ATOM 3044 C C . ASP B 1 123 ? -9.016 -7.836 -1.5 1 96.38 123 ASP B C 1
ATOM 3046 O O . ASP B 1 123 ? -8.773 -7.219 -0.459 1 96.38 123 ASP B O 1
ATOM 3050 N N . MET B 1 124 ? -8.438 -7.52 -2.594 1 93.38 124 MET B N 1
ATOM 3051 C CA . MET B 1 124 ? -7.688 -6.285 -2.814 1 93.38 124 MET B CA 1
ATOM 3052 C C . MET B 1 124 ? -6.316 -6.352 -2.148 1 93.38 124 MET B C 1
ATOM 3054 O O . MET B 1 124 ? -5.57 -5.371 -2.154 1 93.38 124 MET B O 1
ATOM 3058 N N . SER B 1 125 ? -5.984 -7.488 -1.576 1 92.88 125 SER B N 1
ATOM 3059 C CA . SER B 1 125 ? -4.703 -7.598 -0.887 1 92.88 125 SER B CA 1
ATOM 3060 C C . SER B 1 125 ? -3.539 -7.57 -1.873 1 92.88 125 SER B C 1
ATOM 3062 O O . SER B 1 125 ? -2.422 -7.195 -1.513 1 92.88 125 SER B O 1
ATOM 3064 N N . GLU B 1 126 ? -3.801 -7.973 -3.014 1 94.75 126 GLU B N 1
ATOM 3065 C CA . GLU B 1 126 ? -2.793 -7.926 -4.066 1 94.75 126 GLU B CA 1
ATOM 3066 C C . GLU B 1 126 ? -3.439 -7.797 -5.445 1 94.75 126 GLU B C 1
ATOM 3068 O O . GLU B 1 126 ? -4.551 -8.289 -5.66 1 94.75 126 GLU B O 1
ATOM 3073 N N . GLY B 1 127 ? -2.773 -7.09 -6.352 1 96.38 127 GLY B N 1
ATOM 3074 C CA . GLY B 1 127 ? -3.209 -7.066 -7.738 1 96.38 127 GLY B CA 1
ATOM 3075 C C . GLY B 1 127 ? -2.867 -8.336 -8.492 1 96.38 127 GLY B C 1
ATOM 3076 O O . GLY B 1 127 ? -2.279 -9.266 -7.926 1 96.38 127 GLY B O 1
ATOM 3077 N N . VAL B 1 128 ? -3.277 -8.383 -9.742 1 97.31 128 VAL B N 1
ATOM 3078 C CA . VAL B 1 128 ? -2.832 -9.453 -10.625 1 97.31 128 VAL B CA 1
ATOM 3079 C C . VAL B 1 128 ? -1.392 -9.203 -11.062 1 97.31 128 VAL B C 1
ATOM 3081 O O . VAL B 1 128 ? -1.065 -8.117 -11.547 1 97.31 128 VAL B O 1
ATOM 3084 N N . ARG B 1 129 ? -0.581 -10.18 -10.852 1 95.81 129 ARG B N 1
ATOM 3085 C CA . ARG B 1 129 ? 0.812 -9.953 -11.227 1 95.81 129 ARG B CA 1
ATOM 3086 C C . ARG B 1 129 ? 1.536 -11.266 -11.477 1 95.81 129 ARG B C 1
ATOM 3088 O O . ARG B 1 129 ? 1.145 -12.305 -10.945 1 95.81 129 ARG B O 1
ATOM 3095 N N . PHE B 1 130 ? 2.539 -11.156 -12.242 1 95.06 130 PHE B N 1
ATOM 3096 C CA . PHE B 1 130 ? 3.527 -12.227 -12.25 1 95.06 130 PHE B CA 1
ATOM 3097 C C . PHE B 1 130 ? 4.941 -11.664 -12.297 1 95.06 130 PHE B C 1
ATOM 3099 O O . PHE B 1 130 ? 5.145 -10.516 -12.711 1 95.06 130 PHE B O 1
ATOM 3106 N N . TYR B 1 131 ? 5.848 -12.336 -11.82 1 94.06 131 TYR B N 1
ATOM 3107 C CA . TYR B 1 131 ? 7.273 -12.039 -11.906 1 94.06 131 TYR B CA 1
ATOM 3108 C C . TYR B 1 131 ? 8.086 -13.32 -12.039 1 94.06 131 TYR B C 1
ATOM 3110 O O . TYR B 1 131 ? 7.574 -14.422 -11.797 1 94.06 131 TYR B O 1
ATOM 3118 N N . PHE B 1 132 ? 9.328 -13.102 -12.422 1 95.81 132 PHE B N 1
ATOM 3119 C CA . PHE B 1 132 ? 10.203 -14.242 -12.648 1 95.81 132 PHE B CA 1
ATOM 3120 C C . PHE B 1 132 ? 11.117 -14.469 -11.453 1 95.81 132 PHE B C 1
ATOM 3122 O O . PHE B 1 132 ? 11.469 -13.523 -10.742 1 95.81 132 PHE B O 1
ATOM 3129 N N . GLY B 1 133 ? 11.422 -15.68 -11.289 1 94.94 133 GLY B N 1
ATOM 3130 C CA . GLY B 1 133 ? 12.383 -16.156 -10.312 1 94.94 133 GLY B CA 1
ATOM 3131 C C . GLY B 1 133 ? 13.086 -17.438 -10.734 1 94.94 133 GLY B C 1
ATOM 3132 O O . GLY B 1 133 ? 13.305 -17.656 -11.93 1 94.94 133 GLY B O 1
ATOM 3133 N N . ALA B 1 134 ? 13.555 -18.078 -9.758 1 94.38 134 ALA B N 1
ATOM 3134 C CA . ALA B 1 134 ? 14.242 -19.328 -10.039 1 94.38 134 ALA B CA 1
ATOM 3135 C C . ALA B 1 134 ? 14.102 -20.312 -8.883 1 94.38 134 ALA B C 1
ATOM 3137 O O . ALA B 1 134 ? 13.75 -19.906 -7.766 1 94.38 134 ALA B O 1
ATOM 3138 N N . ILE B 1 135 ? 14.281 -21.516 -9.242 1 94.06 135 ILE B N 1
ATOM 3139 C CA . ILE B 1 135 ? 14.281 -22.578 -8.234 1 94.06 135 ILE B CA 1
ATOM 3140 C C . ILE B 1 135 ? 15.539 -23.438 -8.398 1 94.06 135 ILE B C 1
ATOM 3142 O O . ILE B 1 135 ? 15.859 -23.875 -9.508 1 94.06 135 ILE B O 1
ATOM 3146 N N . ARG B 1 136 ? 16.25 -23.531 -7.27 1 92.94 136 ARG B N 1
ATOM 3147 C CA . ARG B 1 136 ? 17.438 -24.375 -7.246 1 92.94 136 ARG B CA 1
ATOM 3148 C C . ARG B 1 136 ? 17.062 -25.844 -7.09 1 92.94 136 ARG B C 1
ATOM 3150 O O . ARG B 1 136 ? 16.359 -26.219 -6.148 1 92.94 136 ARG B O 1
ATOM 3157 N N . ALA B 1 137 ? 17.594 -26.641 -7.918 1 89.56 137 ALA B N 1
ATOM 3158 C CA . ALA B 1 137 ? 17.094 -28 -8.055 1 89.56 137 ALA B CA 1
ATOM 3159 C C . ALA B 1 137 ? 17.484 -28.844 -6.844 1 89.56 137 ALA B C 1
ATOM 3161 O O . ALA B 1 137 ? 16.688 -29.656 -6.352 1 89.56 137 ALA B O 1
ATOM 3162 N N . VAL B 1 138 ? 18.641 -28.625 -6.309 1 87 138 VAL B N 1
ATOM 3163 C CA . VAL B 1 138 ? 19.156 -29.547 -5.301 1 87 138 VAL B CA 1
ATOM 3164 C C . VAL B 1 138 ? 18.422 -29.344 -3.979 1 87 138 VAL B C 1
ATOM 3166 O O . VAL B 1 138 ? 18.172 -30.297 -3.242 1 87 138 VAL B O 1
ATOM 3169 N N . CYS B 1 139 ? 17.984 -28.125 -3.656 1 85.44 139 CYS B N 1
ATOM 3170 C CA . CYS B 1 139 ? 17.359 -27.859 -2.359 1 85.44 139 CYS B CA 1
ATOM 3171 C C . CYS B 1 139 ? 15.938 -27.344 -2.527 1 85.44 139 CYS B C 1
ATOM 3173 O O . CYS B 1 139 ? 15.219 -27.156 -1.543 1 85.44 139 CYS B O 1
ATOM 3175 N N . THR B 1 140 ? 15.523 -27.172 -3.699 1 88.38 140 THR B N 1
ATOM 3176 C CA . THR B 1 140 ? 14.219 -26.609 -4.031 1 88.38 140 THR B CA 1
ATOM 3177 C C . THR B 1 140 ? 14.031 -25.25 -3.369 1 88.38 140 THR B C 1
ATOM 3179 O O . THR B 1 140 ? 12.961 -24.969 -2.832 1 88.38 140 THR B O 1
ATOM 3182 N N . ASN B 1 141 ? 15.211 -24.547 -3.371 1 90.62 141 ASN B N 1
ATOM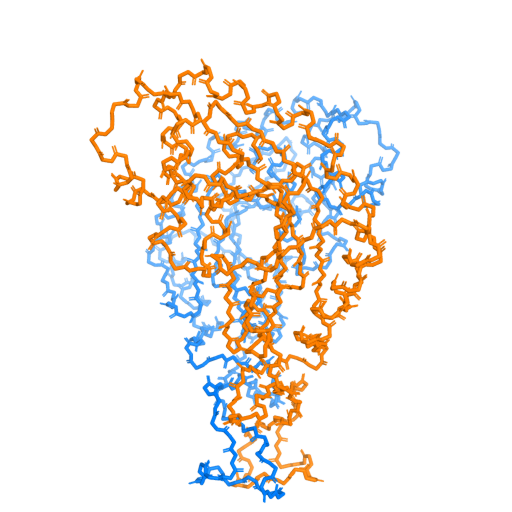 3183 C CA . ASN B 1 141 ? 15.133 -23.172 -2.871 1 90.62 141 ASN B CA 1
ATOM 3184 C C . ASN B 1 141 ? 14.633 -22.219 -3.943 1 90.62 141 ASN B C 1
ATOM 3186 O O . ASN B 1 141 ? 15.195 -22.156 -5.039 1 90.62 141 ASN B O 1
ATOM 3190 N N . GLY B 1 142 ? 13.586 -21.562 -3.549 1 91.5 142 GLY B N 1
ATOM 3191 C CA . GLY B 1 142 ? 13.078 -20.562 -4.473 1 91.5 142 GLY B CA 1
ATOM 3192 C C . GLY B 1 142 ? 13.734 -19.203 -4.297 1 91.5 142 GLY B C 1
ATOM 3193 O O . GLY B 1 142 ? 14.102 -18.828 -3.184 1 91.5 142 GLY B O 1
ATOM 3194 N N . MET B 1 143 ? 13.891 -18.578 -5.441 1 90.56 143 MET B N 1
ATOM 3195 C CA . MET B 1 143 ? 14.375 -17.203 -5.484 1 90.56 143 MET B CA 1
ATOM 3196 C C . MET B 1 143 ? 13.477 -16.344 -6.367 1 90.56 143 MET B C 1
ATOM 3198 O O . MET B 1 143 ? 12.859 -16.844 -7.312 1 90.56 143 MET B O 1
ATOM 3202 N N . VAL B 1 144 ? 13.336 -15.094 -5.965 1 89.38 144 VAL B N 1
ATOM 3203 C CA . VAL B 1 144 ? 12.641 -14.125 -6.805 1 89.38 144 VAL B CA 1
ATOM 3204 C C . VAL B 1 144 ? 13.648 -13.133 -7.395 1 89.38 144 VAL B C 1
ATOM 3206 O O . VAL B 1 144 ? 14.508 -12.617 -6.68 1 89.38 144 VAL B O 1
ATOM 3209 N N . PHE B 1 145 ? 13.547 -13.094 -8.727 1 87.69 145 PHE B N 1
ATOM 3210 C CA . PHE B 1 145 ? 14.414 -12.117 -9.375 1 87.69 145 PHE B CA 1
ATOM 3211 C C . PHE B 1 145 ? 13.781 -10.727 -9.344 1 87.69 145 PHE B C 1
ATOM 3213 O O . PHE B 1 145 ? 12.641 -10.547 -9.781 1 87.69 145 PHE B O 1
ATOM 3220 N N . GLY B 1 146 ? 14.266 -9.844 -8.617 1 78.12 146 GLY B N 1
ATOM 3221 C CA . GLY B 1 146 ? 13.797 -8.477 -8.461 1 78.12 146 GLY B CA 1
ATOM 3222 C C . GLY B 1 146 ? 13.469 -7.805 -9.781 1 78.12 146 GLY B C 1
ATOM 3223 O O . GLY B 1 146 ? 12.805 -8.398 -10.641 1 78.12 146 GLY B O 1
ATOM 3224 N N . ASP B 1 147 ? 13.906 -6.574 -9.906 1 77.81 147 ASP B N 1
ATOM 3225 C CA . ASP B 1 147 ? 13.523 -5.758 -11.055 1 77.81 147 ASP B CA 1
ATOM 3226 C C . ASP B 1 147 ? 14.453 -6 -12.242 1 77.81 147 ASP B C 1
ATOM 3228 O O . ASP B 1 147 ? 14.359 -5.316 -13.258 1 77.81 147 ASP B O 1
ATOM 3232 N N . ILE B 1 148 ? 15.266 -7.016 -12.086 1 77.38 148 ILE B N 1
ATOM 3233 C CA . ILE B 1 148 ? 16.172 -7.332 -13.172 1 77.38 148 ILE B CA 1
ATOM 3234 C C . ILE B 1 148 ? 15.414 -8.016 -14.305 1 77.38 148 ILE B C 1
ATOM 3236 O O . ILE B 1 148 ? 15.773 -7.863 -15.477 1 77.38 148 ILE B O 1
ATOM 3240 N N . LEU B 1 149 ? 14.367 -8.688 -13.914 1 86.31 149 LEU B N 1
ATOM 3241 C CA . LEU B 1 149 ? 13.539 -9.328 -14.93 1 86.31 149 LEU B CA 1
ATOM 3242 C C . LEU B 1 149 ? 12.164 -8.672 -15 1 86.31 149 LEU B C 1
ATOM 3244 O O . LEU B 1 149 ? 11.734 -8.023 -14.047 1 86.31 149 LEU B O 1
ATOM 3248 N N . GLY B 1 150 ? 11.633 -8.797 -16.109 1 80.62 150 GLY B N 1
ATOM 3249 C CA . GLY B 1 150 ? 10.32 -8.227 -16.359 1 80.62 150 GLY B CA 1
ATOM 3250 C C . GLY B 1 150 ? 9.25 -8.758 -15.422 1 80.62 150 GLY B C 1
ATOM 3251 O O . GLY B 1 150 ? 9.383 -9.859 -14.883 1 80.62 150 GLY B O 1
ATOM 3252 N N . ARG B 1 151 ? 8.336 -7.895 -15.195 1 89.44 151 ARG B N 1
ATOM 3253 C CA . ARG B 1 151 ? 7.176 -8.258 -14.383 1 89.44 151 ARG B CA 1
ATOM 3254 C C . ARG B 1 151 ? 5.895 -7.68 -14.977 1 89.44 151 ARG B C 1
ATOM 3256 O O . ARG B 1 151 ? 5.941 -6.84 -15.875 1 89.44 151 ARG B O 1
ATOM 3263 N N . TYR B 1 152 ? 4.859 -8.312 -14.586 1 93.38 152 TYR B N 1
ATOM 3264 C CA . TYR B 1 152 ? 3.531 -7.816 -14.93 1 93.38 152 TYR B CA 1
ATOM 3265 C C . TYR B 1 152 ? 2.744 -7.457 -13.672 1 93.38 152 TYR B C 1
ATOM 3267 O O . TYR B 1 152 ? 2.824 -8.156 -12.656 1 93.38 152 TYR B O 1
ATOM 3275 N N . TYR B 1 153 ? 2.043 -6.383 -13.789 1 94.25 153 TYR B N 1
ATOM 3276 C CA . TYR B 1 153 ? 1.167 -5.957 -12.703 1 94.25 153 TYR B CA 1
ATOM 3277 C C . TYR B 1 153 ? -0.053 -5.223 -13.25 1 94.25 153 TYR B C 1
ATOM 3279 O O . TYR B 1 153 ? 0.061 -4.414 -14.172 1 94.25 153 TYR B O 1
ATOM 3287 N N . SER B 1 154 ? -1.157 -5.574 -12.664 1 95.38 154 SER B N 1
ATOM 3288 C CA . SER B 1 154 ? -2.379 -4.836 -12.961 1 95.38 154 SER B CA 1
ATOM 3289 C C . SER B 1 154 ? -3.307 -4.789 -11.75 1 95.38 154 SER B C 1
ATOM 3291 O O . SER B 1 154 ? -3.42 -5.773 -11.016 1 95.38 154 SER B O 1
ATOM 3293 N N . LYS B 1 155 ? -4.012 -3.689 -11.594 1 94.94 155 LYS B N 1
ATOM 3294 C CA . LYS B 1 155 ? -5.047 -3.562 -10.57 1 94.94 155 LYS B CA 1
ATOM 3295 C C . LYS B 1 155 ? -6.352 -4.207 -11.031 1 94.94 155 LYS B C 1
ATOM 3297 O O . LYS B 1 155 ? -6.637 -4.262 -12.227 1 94.94 155 LYS B O 1
ATOM 3302 N N . HIS B 1 156 ? -7.152 -4.566 -10.039 1 95.31 156 HIS B N 1
ATOM 3303 C CA . HIS B 1 156 ? -8.422 -5.223 -10.336 1 95.31 156 HIS B CA 1
ATOM 3304 C C . HIS B 1 156 ? -9.453 -4.219 -10.844 1 95.31 156 HIS B C 1
ATOM 3306 O O . HIS B 1 156 ? -10.508 -4.609 -11.344 1 95.31 156 HIS B O 1
ATOM 3312 N N . THR B 1 157 ? -9.133 -2.977 -10.82 1 92.88 157 THR B N 1
ATOM 3313 C CA . THR B 1 157 ? -10.031 -1.992 -11.406 1 92.88 157 THR B CA 1
ATOM 3314 C C . THR B 1 157 ? -9.781 -1.856 -12.906 1 92.88 157 THR B C 1
ATOM 3316 O O . THR B 1 157 ? -10.641 -1.355 -13.641 1 92.88 157 THR B O 1
ATOM 3319 N N . SER B 1 158 ? -8.648 -2.23 -13.398 1 90.81 158 SER B N 1
ATOM 3320 C CA . SER B 1 158 ? -8.242 -2.031 -14.789 1 90.81 158 SER B CA 1
ATOM 3321 C C . SER B 1 158 ? -8.375 -3.318 -15.594 1 90.81 158 SER B C 1
ATOM 3323 O O . SER B 1 158 ? -8.359 -3.291 -16.828 1 90.81 158 SER B O 1
ATOM 3325 N N . GLY B 1 159 ? -8.5 -4.371 -14.938 1 88.5 159 GLY B N 1
ATOM 3326 C CA . GLY B 1 159 ? -8.43 -5.648 -15.633 1 88.5 159 GLY B CA 1
ATOM 3327 C C . GLY B 1 159 ? -7.016 -6.16 -15.805 1 88.5 159 GLY B C 1
ATOM 3328 O O . GLY B 1 159 ? -6.105 -5.746 -15.086 1 88.5 159 GLY B O 1
ATOM 3329 N N . PHE B 1 160 ? -6.863 -7.258 -16.656 1 91.62 160 PHE B N 1
ATOM 3330 C CA . PHE B 1 160 ? -5.539 -7.828 -16.859 1 91.62 160 PHE B CA 1
ATOM 3331 C C . PHE B 1 160 ? -5.355 -8.234 -18.328 1 91.62 160 PHE B C 1
ATOM 3333 O O . PHE B 1 160 ? -6.332 -8.383 -19.062 1 91.62 160 PHE B O 1
ATOM 3340 N N . SER B 1 161 ? -4.055 -8.203 -18.703 1 92.38 161 SER B N 1
ATOM 3341 C CA . SER B 1 161 ? -3.688 -8.719 -20.031 1 92.38 161 SER B CA 1
ATOM 3342 C C . SER B 1 161 ? -2.316 -9.391 -19.984 1 92.38 161 SER B C 1
ATOM 3344 O O . SER B 1 161 ? -1.335 -8.789 -19.547 1 92.38 161 SER B O 1
ATOM 3346 N N . LEU B 1 162 ? -2.332 -10.672 -20.547 1 92.38 162 LEU B N 1
ATOM 3347 C CA . LEU B 1 162 ? -1.063 -11.383 -20.609 1 92.38 162 LEU B CA 1
ATOM 3348 C C . LEU B 1 162 ? -0.528 -11.414 -22.031 1 92.38 162 LEU B C 1
ATOM 3350 O O . LEU B 1 162 ? 0.292 -12.266 -22.391 1 92.38 162 LEU B O 1
ATOM 3354 N N . GLU B 1 163 ? -0.939 -10.43 -22.828 1 91.69 163 GLU B N 1
ATOM 3355 C CA . GLU B 1 163 ? -0.565 -10.406 -24.25 1 91.69 163 GLU B CA 1
ATOM 3356 C C . GLU B 1 163 ? 0.942 -10.25 -24.422 1 91.69 163 GLU B C 1
ATOM 3358 O O . GLU B 1 163 ? 1.524 -10.773 -25.375 1 91.69 163 GLU B O 1
ATOM 3363 N N . ASP B 1 164 ? 1.57 -9.617 -23.5 1 91.44 164 ASP B N 1
ATOM 3364 C CA . ASP B 1 164 ? 3 -9.352 -23.609 1 91.44 164 ASP B CA 1
ATOM 3365 C C . ASP B 1 164 ? 3.822 -10.438 -22.922 1 91.44 164 ASP B C 1
ATOM 3367 O O . ASP B 1 164 ? 5.031 -10.281 -22.734 1 91.44 164 ASP B O 1
ATOM 3371 N N . PHE B 1 165 ? 3.174 -11.516 -22.625 1 93.06 165 PHE B N 1
ATOM 3372 C CA . PHE B 1 165 ? 3.846 -12.562 -21.875 1 93.06 165 PHE B CA 1
ATOM 3373 C C . PHE B 1 165 ? 5.051 -13.094 -22.641 1 93.06 165 PHE B C 1
ATOM 3375 O O . PHE B 1 165 ? 6.141 -13.227 -22.078 1 93.06 165 PHE B O 1
ATOM 3382 N N . ALA B 1 166 ? 4.805 -13.445 -23.891 1 92.12 166 ALA B N 1
ATOM 3383 C CA . ALA B 1 166 ? 5.875 -14.023 -24.703 1 92.12 166 ALA B CA 1
ATOM 3384 C C . ALA B 1 166 ? 7.082 -13.094 -24.766 1 92.12 166 ALA B C 1
ATOM 3386 O O . ALA B 1 166 ? 8.227 -13.547 -24.641 1 92.12 166 ALA B O 1
ATOM 3387 N N . GLU B 1 167 ? 6.816 -11.859 -24.922 1 93.88 167 GLU B N 1
ATOM 3388 C CA . GLU B 1 167 ? 7.887 -10.867 -24.953 1 93.88 167 GLU B CA 1
ATOM 3389 C C . GLU B 1 167 ? 8.633 -10.812 -23.625 1 93.88 167 GLU B C 1
ATOM 3391 O O . GLU B 1 167 ? 9.867 -10.734 -23.609 1 93.88 167 GLU B O 1
ATOM 3396 N N . LYS B 1 168 ? 7.922 -10.875 -22.578 1 94.31 168 LYS B N 1
ATOM 3397 C CA . LYS B 1 168 ? 8.531 -10.828 -21.25 1 94.31 168 LYS B CA 1
ATOM 3398 C C . LYS B 1 168 ? 9.375 -12.078 -21 1 94.31 168 LYS B C 1
ATOM 3400 O O . LYS B 1 168 ? 10.445 -11.992 -20.391 1 94.31 168 LYS B O 1
ATOM 3405 N N . LEU B 1 169 ? 8.859 -13.211 -21.469 1 95.19 169 LEU B N 1
ATOM 3406 C CA . LEU B 1 169 ? 9.625 -14.445 -21.328 1 95.19 169 LEU B CA 1
ATOM 3407 C C . LEU B 1 169 ? 10.914 -14.375 -22.141 1 95.19 169 LEU B C 1
ATOM 3409 O O . LEU B 1 169 ? 11.977 -14.773 -21.656 1 95.19 169 LEU B O 1
ATOM 3413 N N . ASP B 1 170 ? 10.852 -13.836 -23.281 1 94.88 170 ASP B N 1
ATOM 3414 C CA . ASP B 1 170 ? 12.031 -13.68 -24.125 1 94.88 170 ASP B CA 1
ATOM 3415 C C . ASP B 1 170 ? 13.039 -12.727 -23.484 1 94.88 170 ASP B C 1
ATOM 3417 O O . ASP B 1 170 ? 14.25 -12.969 -23.531 1 94.88 170 ASP B O 1
ATOM 3421 N N . GLU B 1 171 ? 12.516 -11.695 -22.953 1 94.69 171 GLU B N 1
ATOM 3422 C CA . GLU B 1 171 ? 13.383 -10.758 -22.25 1 94.69 171 GLU B CA 1
ATOM 3423 C C . GLU B 1 171 ? 14.094 -11.43 -21.078 1 94.69 171 GLU B C 1
ATOM 3425 O O . GLU B 1 171 ? 15.281 -11.195 -20.844 1 94.69 171 GLU B O 1
ATOM 3430 N N . ALA B 1 172 ? 13.344 -12.195 -20.391 1 95.38 172 ALA B N 1
ATOM 3431 C CA . ALA B 1 172 ? 13.938 -12.922 -19.266 1 95.38 172 ALA B CA 1
ATOM 3432 C C . ALA B 1 172 ? 15.078 -13.812 -19.75 1 95.38 172 ALA B C 1
ATOM 3434 O O . ALA B 1 172 ? 16.172 -13.812 -19.156 1 95.38 172 ALA B O 1
ATOM 3435 N N . LYS B 1 173 ? 14.883 -14.5 -20.828 1 95.31 173 LYS B N 1
ATOM 3436 C CA . LYS B 1 173 ? 15.906 -15.375 -21.406 1 95.31 173 LYS B CA 1
ATOM 3437 C C . LYS B 1 173 ? 17.141 -14.586 -21.812 1 95.31 173 LYS B C 1
ATOM 3439 O O . LYS B 1 173 ? 18.266 -15.047 -21.625 1 95.31 173 LYS B O 1
ATOM 3444 N N . ALA B 1 174 ? 16.875 -13.469 -22.312 1 95.56 174 ALA B N 1
ATOM 3445 C CA . ALA B 1 174 ? 17.953 -12.625 -22.797 1 95.56 174 ALA B CA 1
ATOM 3446 C C . ALA B 1 174 ? 18.859 -12.18 -21.656 1 95.56 174 ALA B C 1
ATOM 3448 O O . ALA B 1 174 ? 20.031 -11.859 -21.875 1 95.56 174 ALA B O 1
ATOM 3449 N N . HIS B 1 175 ? 18.359 -12.219 -20.453 1 95.31 175 HIS B N 1
ATOM 3450 C CA . HIS B 1 175 ? 19.125 -11.758 -19.297 1 95.31 175 HIS B CA 1
ATOM 3451 C C . HIS B 1 175 ? 19.891 -12.906 -18.672 1 95.31 175 HIS B C 1
ATOM 3453 O O . HIS B 1 175 ? 20.656 -12.703 -17.719 1 95.31 175 HIS B O 1
ATOM 3459 N N . PHE B 1 176 ? 19.812 -14.086 -19.234 1 95.44 176 PHE B N 1
ATOM 3460 C CA . PHE B 1 176 ? 20.422 -15.266 -18.625 1 95.44 176 PHE B CA 1
ATOM 3461 C C . PHE B 1 176 ? 21.938 -15.109 -18.516 1 95.44 176 PHE B C 1
ATOM 3463 O O . PHE B 1 176 ? 22.516 -15.367 -17.469 1 95.44 176 PHE B O 1
ATOM 3470 N N . PRO B 1 177 ? 22.562 -14.617 -19.562 1 96.38 177 PRO B N 1
ATOM 3471 C CA . PRO B 1 177 ? 24.016 -14.484 -19.438 1 96.38 177 PRO B CA 1
ATOM 3472 C C . PRO B 1 177 ? 24.438 -13.562 -18.297 1 96.38 177 PRO B C 1
ATOM 3474 O O . PRO B 1 177 ? 25.375 -13.859 -17.562 1 96.38 177 PRO B O 1
ATOM 3477 N N . ALA B 1 178 ? 23.75 -12.484 -18.141 1 95.06 178 ALA B N 1
ATOM 3478 C CA . ALA B 1 178 ? 24.078 -11.539 -17.078 1 95.06 178 ALA B CA 1
ATOM 3479 C C . ALA B 1 178 ? 23.812 -12.148 -15.703 1 95.06 178 ALA B C 1
ATOM 3481 O O . ALA B 1 178 ? 24.625 -11.977 -14.789 1 95.06 178 ALA B O 1
ATOM 3482 N N . ILE B 1 179 ? 22.766 -12.867 -15.586 1 95.38 179 ILE B N 1
ATOM 3483 C CA . ILE B 1 179 ? 22.422 -13.5 -14.32 1 95.38 179 ILE B CA 1
ATOM 3484 C C . ILE B 1 179 ? 23.438 -14.594 -14 1 95.38 179 ILE B C 1
ATOM 3486 O O . ILE B 1 179 ? 23.891 -14.719 -12.859 1 95.38 179 ILE B O 1
ATOM 3490 N N . GLN B 1 180 ? 23.812 -15.344 -15.023 1 96.69 180 GLN B N 1
ATOM 3491 C CA . GLN B 1 180 ? 24.812 -16.391 -14.844 1 96.69 180 GLN B CA 1
ATOM 3492 C C . GLN B 1 180 ? 26.141 -15.805 -14.359 1 96.69 180 GLN B C 1
ATOM 3494 O O . GLN B 1 180 ? 26.766 -16.344 -13.438 1 96.69 180 GLN B O 1
ATOM 3499 N N . ARG B 1 181 ? 26.516 -14.719 -14.93 1 96.56 181 ARG B N 1
ATOM 3500 C CA . ARG B 1 181 ? 27.75 -14.062 -14.508 1 96.56 181 ARG B CA 1
ATOM 3501 C C . ARG B 1 181 ? 27.656 -13.602 -13.062 1 96.56 181 ARG B C 1
ATOM 3503 O O . ARG B 1 181 ? 28.641 -13.703 -12.312 1 96.56 181 ARG B O 1
ATOM 3510 N N . ARG B 1 182 ? 26.578 -13.133 -12.727 1 95.75 182 ARG B N 1
ATOM 3511 C CA . ARG B 1 182 ? 26.375 -12.688 -11.352 1 95.75 182 ARG B CA 1
ATOM 3512 C C . ARG B 1 182 ? 26.469 -13.859 -10.383 1 95.75 182 ARG B C 1
ATOM 3514 O O . ARG B 1 182 ? 27.109 -13.75 -9.328 1 95.75 182 ARG B O 1
ATOM 3521 N N . ILE B 1 183 ? 25.844 -14.945 -10.742 1 95.94 183 ILE B N 1
ATOM 3522 C CA . ILE B 1 183 ? 25.922 -16.141 -9.914 1 95.94 183 ILE B CA 1
ATOM 3523 C C . ILE B 1 183 ? 27.375 -16.594 -9.766 1 95.94 183 ILE B C 1
ATOM 3525 O O . ILE B 1 183 ? 27.828 -16.875 -8.656 1 95.94 183 ILE B O 1
ATOM 3529 N N . ASP B 1 184 ? 28.094 -16.578 -10.852 1 97.38 184 ASP B N 1
ATOM 3530 C CA . ASP B 1 184 ? 29.5 -16.938 -10.828 1 97.38 184 ASP B CA 1
ATOM 3531 C C . ASP B 1 184 ? 30.281 -16.031 -9.883 1 97.38 184 ASP B C 1
ATOM 3533 O O . ASP B 1 184 ? 31.109 -16.516 -9.102 1 97.38 184 ASP B O 1
ATOM 3537 N N . THR B 1 185 ? 29.984 -14.82 -9.938 1 97.31 185 THR B N 1
ATOM 3538 C CA . THR B 1 185 ? 30.656 -13.859 -9.07 1 97.31 185 THR B CA 1
ATOM 3539 C C . THR B 1 185 ? 30.328 -14.125 -7.605 1 97.31 185 THR B C 1
ATOM 3541 O O . THR B 1 185 ? 31.234 -14.18 -6.766 1 97.31 185 THR B O 1
ATOM 3544 N N . LEU B 1 186 ? 29.094 -14.367 -7.328 1 96.62 186 LEU B N 1
ATOM 3545 C CA . LEU B 1 186 ? 28.656 -14.594 -5.949 1 96.62 186 LEU B CA 1
ATOM 3546 C C . LEU B 1 186 ? 29.281 -15.867 -5.391 1 96.62 186 LEU B C 1
ATOM 3548 O O . LEU B 1 186 ? 29.531 -15.961 -4.184 1 96.62 186 LEU B O 1
ATOM 3552 N N . GLU B 1 187 ? 29.516 -16.828 -6.23 1 96.69 187 GLU B N 1
ATOM 3553 C CA . GLU B 1 187 ? 30.125 -18.078 -5.801 1 96.69 187 GLU B CA 1
ATOM 3554 C C . GLU B 1 187 ? 31.578 -17.891 -5.387 1 96.69 187 GLU B C 1
ATOM 3556 O O . GLU B 1 187 ? 32.125 -18.688 -4.633 1 96.69 187 GLU B O 1
ATOM 3561 N N . HIS B 1 188 ? 32.156 -16.75 -5.84 1 96.25 188 HIS B N 1
ATOM 3562 C CA . HIS B 1 188 ? 33.594 -16.609 -5.648 1 96.25 188 HIS B CA 1
ATOM 3563 C C . HIS B 1 188 ? 33.938 -15.461 -4.703 1 96.25 188 HIS B C 1
ATOM 3565 O O . HIS B 1 188 ? 35.062 -15.305 -4.273 1 96.25 188 HIS B O 1
ATOM 3571 N N . VAL B 1 189 ? 32.938 -14.672 -4.363 1 95.88 189 VAL B N 1
ATOM 3572 C CA . VAL B 1 189 ? 33.156 -13.562 -3.441 1 95.88 189 VAL B CA 1
ATOM 3573 C C . VAL B 1 189 ? 32.719 -13.969 -2.033 1 95.88 189 VAL B C 1
ATOM 3575 O O . VAL B 1 189 ? 31.641 -14.508 -1.835 1 95.88 189 VAL B O 1
ATOM 3578 N N . PRO B 1 190 ? 33.656 -13.711 -1.051 1 95.19 190 PRO B N 1
ATOM 3579 C CA . PRO B 1 190 ? 33.312 -14.07 0.322 1 95.19 190 PRO B CA 1
ATOM 3580 C C . PRO B 1 190 ? 32.188 -13.203 0.891 1 95.19 190 PRO B C 1
ATOM 3582 O O . PRO B 1 190 ? 32.094 -12.016 0.57 1 95.19 190 PRO B O 1
ATOM 3585 N N . ALA B 1 191 ? 31.297 -13.812 1.723 1 94.5 191 ALA B N 1
ATOM 3586 C CA . ALA B 1 191 ? 30.328 -13.039 2.496 1 94.5 191 ALA B CA 1
ATOM 3587 C C . ALA B 1 191 ? 31.031 -12.188 3.551 1 94.5 191 ALA B C 1
ATOM 3589 O O . ALA B 1 191 ? 32.219 -12.367 3.818 1 94.5 191 ALA B O 1
ATOM 3590 N N . ASN B 1 192 ? 30.391 -11.18 4.012 1 91.88 192 ASN B N 1
ATOM 3591 C CA . ASN B 1 192 ? 30.953 -10.32 5.047 1 91.88 192 ASN B CA 1
ATOM 3592 C C . ASN B 1 192 ? 29.891 -9.812 6.008 1 91.88 192 ASN B C 1
ATOM 3594 O O . ASN B 1 192 ? 28.703 -10.102 5.82 1 91.88 192 ASN B O 1
ATOM 3598 N N . GLY B 1 193 ? 30.328 -9.109 6.977 1 88.38 193 GLY B N 1
ATOM 3599 C CA . GLY B 1 193 ? 29.422 -8.625 8.008 1 88.38 193 GLY B CA 1
ATOM 3600 C C . GLY B 1 193 ? 28.375 -7.664 7.48 1 88.38 193 GLY B C 1
ATOM 3601 O O . GLY B 1 193 ? 27.234 -7.691 7.926 1 88.38 193 GLY B O 1
ATOM 3602 N N . GLU B 1 194 ? 28.75 -6.922 6.543 1 90.5 194 GLU B N 1
ATOM 3603 C CA . GLU B 1 194 ? 27.828 -5.957 5.957 1 90.5 194 GLU B CA 1
ATOM 3604 C C . GLU B 1 194 ? 26.656 -6.656 5.27 1 90.5 194 GLU B C 1
ATOM 3606 O O . GLU B 1 194 ? 25.5 -6.238 5.41 1 90.5 194 GLU B O 1
ATOM 3611 N N . LEU B 1 195 ? 27.016 -7.676 4.637 1 90.62 195 LEU B N 1
ATOM 3612 C CA . LEU B 1 195 ? 25.984 -8.445 3.947 1 90.62 195 LEU B CA 1
ATOM 3613 C C . LEU B 1 195 ? 25.047 -9.117 4.945 1 90.62 195 LEU B C 1
ATOM 3615 O O . LEU B 1 195 ? 23.828 -9.156 4.738 1 90.62 195 LEU B O 1
ATOM 3619 N N . VAL B 1 196 ? 25.594 -9.547 5.961 1 89.25 196 VAL B N 1
ATOM 3620 C CA . VAL B 1 196 ? 24.797 -10.203 7 1 89.25 196 VAL B CA 1
ATOM 3621 C C . VAL B 1 196 ? 23.859 -9.195 7.645 1 89.25 196 VAL B C 1
ATOM 3623 O O . VAL B 1 196 ? 22.672 -9.5 7.867 1 89.25 196 VAL B O 1
ATOM 3626 N N . GLU B 1 197 ? 24.328 -8.055 7.84 1 90.44 197 GLU B N 1
ATOM 3627 C CA . GLU B 1 197 ? 23.484 -6.992 8.383 1 90.44 197 GLU B CA 1
ATOM 3628 C C . GLU B 1 197 ? 22.359 -6.625 7.41 1 90.44 197 GLU B C 1
ATOM 3630 O O . GLU B 1 197 ? 21.234 -6.367 7.828 1 90.44 197 GLU B O 1
ATOM 3635 N N . GLY B 1 198 ? 22.688 -6.605 6.176 1 92.62 198 GLY B N 1
ATOM 3636 C CA . GLY B 1 198 ? 21.688 -6.355 5.156 1 92.62 198 GLY B CA 1
ATOM 3637 C C . GLY B 1 198 ? 20.562 -7.387 5.152 1 92.62 198 GLY B C 1
ATOM 3638 O O . GLY B 1 198 ? 19.391 -7.035 5.008 1 92.62 198 GLY B O 1
ATOM 3639 N N . VAL B 1 199 ? 20.984 -8.609 5.34 1 91 199 VAL B N 1
ATOM 3640 C CA . VAL B 1 199 ? 20 -9.688 5.387 1 91 199 VAL B CA 1
ATOM 3641 C C . VAL B 1 199 ? 19.062 -9.477 6.574 1 91 199 VAL B C 1
ATOM 3643 O O . VAL B 1 199 ? 17.844 -9.586 6.434 1 91 199 VAL B O 1
ATOM 3646 N N . ALA B 1 200 ? 19.578 -9.148 7.625 1 89.94 200 ALA B N 1
ATOM 3647 C CA . ALA B 1 200 ? 18.797 -8.922 8.828 1 89.94 200 ALA B CA 1
ATOM 3648 C C . ALA B 1 200 ? 17.812 -7.77 8.633 1 89.94 200 ALA B C 1
ATOM 3650 O O . ALA B 1 200 ? 16.672 -7.836 9.086 1 89.94 200 ALA B O 1
ATOM 3651 N N . ASP B 1 201 ? 18.234 -6.836 7.91 1 90 201 ASP B N 1
ATOM 3652 C CA . ASP B 1 201 ? 17.406 -5.672 7.645 1 90 201 ASP B CA 1
ATOM 3653 C C . ASP B 1 201 ? 16.234 -6.031 6.727 1 90 201 ASP B C 1
ATOM 3655 O O . ASP B 1 201 ? 15.148 -5.461 6.848 1 90 201 ASP B O 1
ATOM 3659 N N . LYS B 1 202 ? 16.469 -6.977 5.867 1 87.5 202 LYS B N 1
ATOM 3660 C CA . LYS B 1 202 ? 15.484 -7.297 4.844 1 87.5 202 LYS B CA 1
ATOM 3661 C C . LYS B 1 202 ? 14.461 -8.305 5.367 1 87.5 202 LYS B C 1
ATOM 3663 O O . LYS B 1 202 ? 13.305 -8.289 4.945 1 87.5 202 LYS B O 1
ATOM 3668 N N . ILE B 1 203 ? 14.734 -9.336 6.262 1 85.88 203 ILE B N 1
ATOM 3669 C CA . ILE B 1 203 ? 13.805 -10.391 6.648 1 85.88 203 ILE B CA 1
ATOM 3670 C C . ILE B 1 203 ? 13.484 -10.273 8.141 1 85.88 203 ILE B C 1
ATOM 3672 O O . ILE B 1 203 ? 12.617 -10.984 8.648 1 85.88 203 ILE B O 1
ATOM 3676 N N . SER B 1 204 ? 14.172 -9.508 8.945 1 85.06 204 SER B N 1
ATOM 3677 C CA . SER B 1 204 ? 14.109 -9.258 10.383 1 85.06 204 SER B CA 1
ATOM 3678 C C . SER B 1 204 ? 15.336 -9.812 11.094 1 85.06 204 SER B C 1
ATOM 3680 O O . SER B 1 204 ? 15.914 -10.812 10.664 1 85.06 204 SER B O 1
ATOM 3682 N N . LYS B 1 205 ? 15.695 -9.133 12.125 1 85.5 205 LYS B N 1
ATOM 3683 C CA . LYS B 1 205 ? 16.859 -9.516 12.914 1 85.5 205 LYS B CA 1
ATOM 3684 C C . LYS B 1 205 ? 16.688 -10.906 13.516 1 85.5 205 LYS B C 1
ATOM 3686 O O . LYS B 1 205 ? 17.625 -11.711 13.5 1 85.5 205 LYS B O 1
ATOM 3691 N N . ARG B 1 206 ? 15.523 -11.211 13.977 1 83.62 206 ARG B N 1
ATOM 3692 C CA . ARG B 1 206 ? 15.234 -12.508 14.594 1 83.62 206 ARG B CA 1
ATOM 3693 C C . ARG B 1 206 ? 15.453 -13.641 13.602 1 83.62 206 ARG B C 1
ATOM 3695 O O . ARG B 1 206 ? 16.109 -14.633 13.922 1 83.62 206 ARG B O 1
ATOM 3702 N N . LEU B 1 207 ? 14.906 -13.555 12.438 1 81.5 207 LEU B N 1
ATOM 3703 C CA . LEU B 1 207 ? 15.031 -14.578 11.414 1 81.5 207 LEU B CA 1
ATOM 3704 C C . LEU B 1 207 ? 16.484 -14.734 10.977 1 81.5 207 LEU B C 1
ATOM 3706 O O . LEU B 1 207 ? 16.969 -15.859 10.82 1 81.5 207 LEU B O 1
ATOM 3710 N N . ALA B 1 208 ? 17.109 -13.594 10.789 1 86.25 208 ALA B N 1
ATOM 3711 C CA . ALA B 1 208 ? 18.516 -13.625 10.398 1 86.25 208 ALA B CA 1
ATOM 3712 C C . ALA B 1 208 ? 19.359 -14.367 11.43 1 86.25 208 ALA B C 1
ATOM 3714 O O . ALA B 1 208 ? 20.219 -15.172 11.07 1 86.25 208 ALA B O 1
ATOM 3715 N N . ASP B 1 209 ? 19.078 -14.125 12.648 1 84.5 209 ASP B N 1
ATOM 3716 C CA . ASP B 1 209 ? 19.828 -14.781 13.719 1 84.5 209 ASP B CA 1
ATOM 3717 C C . ASP B 1 209 ? 19.625 -16.297 13.68 1 84.5 209 ASP B C 1
ATOM 3719 O O . ASP B 1 209 ? 20.562 -17.062 13.883 1 84.5 209 ASP B O 1
ATOM 3723 N N . GLN B 1 210 ? 18.469 -16.688 13.406 1 83.5 210 GLN B N 1
ATOM 3724 C CA . GLN B 1 210 ? 18.156 -18.109 13.312 1 83.5 210 GLN B CA 1
ATOM 3725 C C . GLN B 1 210 ? 18.922 -18.766 12.164 1 83.5 210 GLN B C 1
ATOM 3727 O O . GLN B 1 210 ? 19.453 -19.875 12.312 1 83.5 210 GLN B O 1
ATOM 3732 N N . ILE B 1 211 ? 18.953 -18.109 11.109 1 84.44 211 ILE B N 1
ATOM 3733 C CA . ILE B 1 211 ? 19.562 -18.641 9.891 1 84.44 211 ILE B CA 1
ATOM 3734 C C . ILE B 1 211 ? 21.078 -18.703 10.039 1 84.44 211 ILE B C 1
ATOM 3736 O O . ILE B 1 211 ? 21.703 -19.672 9.625 1 84.44 211 ILE B O 1
ATOM 3740 N N . LEU B 1 212 ? 21.531 -17.703 10.648 1 83.38 212 LEU B N 1
ATOM 3741 C CA . LEU B 1 212 ? 22.984 -17.516 10.617 1 83.38 212 LEU B CA 1
ATOM 3742 C C . LEU B 1 212 ? 23.625 -18.016 11.906 1 83.38 212 LEU B C 1
ATOM 3744 O O . LEU B 1 212 ? 24.844 -17.906 12.086 1 83.38 212 LEU B O 1
ATOM 3748 N N . ALA B 1 213 ? 22.688 -18.609 12.617 1 77.44 213 ALA B N 1
ATOM 3749 C CA . ALA B 1 213 ? 23.219 -19.156 13.859 1 77.44 213 ALA B CA 1
ATOM 3750 C C . ALA B 1 213 ? 24.359 -20.141 13.586 1 77.44 213 ALA B C 1
ATOM 3752 O O . ALA B 1 213 ? 24.25 -21 12.703 1 77.44 213 ALA B O 1
ATOM 3753 N N . GLU B 1 214 ? 25.484 -19.844 14.125 1 71.56 214 GLU B N 1
ATOM 3754 C CA . GLU B 1 214 ? 26.625 -20.75 14.148 1 71.56 214 GLU B CA 1
ATOM 3755 C C . GLU B 1 214 ? 27.406 -20.688 12.844 1 71.56 214 GLU B C 1
ATOM 3757 O O . GLU B 1 214 ? 28.219 -21.578 12.555 1 71.56 214 GLU B O 1
ATOM 3762 N N . MET B 1 215 ? 27.016 -19.875 12.047 1 76.12 215 MET B N 1
ATOM 3763 C CA . MET B 1 215 ? 27.734 -19.781 10.781 1 76.12 215 MET B CA 1
ATOM 3764 C C . MET B 1 215 ? 28.891 -18.812 10.875 1 76.12 215 MET B C 1
ATOM 3766 O O . MET B 1 215 ? 28.766 -17.734 11.453 1 76.12 215 MET B O 1
ATOM 3770 N N . ASP B 1 216 ? 30.094 -19.375 10.391 1 82.31 216 ASP B N 1
ATOM 3771 C CA . ASP B 1 216 ? 31.188 -18.438 10.172 1 82.31 216 ASP B CA 1
ATOM 3772 C C . ASP B 1 216 ? 31.062 -17.766 8.812 1 82.31 216 ASP B C 1
ATOM 3774 O O . ASP B 1 216 ? 31.469 -18.328 7.793 1 82.31 216 ASP B O 1
ATOM 3778 N N . VAL B 1 217 ? 30.531 -16.625 8.781 1 80.88 217 VAL B N 1
ATOM 3779 C CA . VAL B 1 217 ? 30.172 -15.891 7.57 1 80.88 217 VAL B CA 1
ATOM 3780 C C . VAL B 1 217 ? 31.422 -15.625 6.742 1 80.88 217 VAL B C 1
ATOM 3782 O O . VAL B 1 217 ? 31.359 -15.508 5.516 1 80.88 217 VAL B O 1
ATOM 3785 N N . ASN B 1 218 ? 32.562 -15.547 7.43 1 82.56 218 ASN B N 1
ATOM 3786 C CA . ASN B 1 218 ? 33.781 -15.234 6.723 1 82.56 218 ASN B CA 1
ATOM 3787 C C . ASN B 1 218 ? 34.344 -16.453 5.98 1 82.56 218 ASN B C 1
ATOM 3789 O O . ASN B 1 218 ? 35.281 -16.344 5.195 1 82.56 218 ASN B O 1
ATOM 3793 N N . ARG B 1 219 ? 33.719 -17.547 6.035 1 90.69 219 ARG B N 1
ATOM 3794 C CA . ARG B 1 219 ? 34.219 -18.781 5.434 1 90.69 219 ARG B CA 1
ATOM 3795 C C . ARG B 1 219 ? 33.312 -19.266 4.324 1 90.69 219 ARG B C 1
ATOM 3797 O O . ARG B 1 219 ? 33.469 -20.391 3.824 1 90.69 219 ARG B O 1
ATOM 3804 N N . ILE B 1 220 ? 32.375 -18.516 4.051 1 92.31 220 ILE B N 1
ATOM 3805 C CA . ILE B 1 220 ? 31.453 -18.938 3.002 1 92.31 220 ILE B CA 1
ATOM 3806 C C . ILE B 1 220 ? 31.328 -17.844 1.943 1 92.31 220 ILE B C 1
ATOM 3808 O O . ILE B 1 220 ? 31.641 -16.672 2.211 1 92.31 220 ILE B O 1
ATOM 3812 N N . SER B 1 221 ? 30.938 -18.266 0.755 1 95.69 221 SER B N 1
ATOM 3813 C CA . SER B 1 221 ? 30.734 -17.297 -0.325 1 95.69 221 SER B CA 1
ATOM 3814 C C . SER B 1 221 ? 29.406 -16.578 -0.175 1 95.69 221 SER B C 1
ATOM 3816 O O . SER B 1 221 ? 28.547 -17 0.592 1 95.69 221 SER B O 1
ATOM 3818 N N . GLN B 1 222 ? 29.25 -15.508 -0.934 1 96.19 222 GLN B N 1
ATOM 3819 C CA . GLN B 1 222 ? 27.969 -14.797 -0.95 1 96.19 222 GLN B CA 1
ATOM 3820 C C . GLN B 1 222 ? 26.844 -15.68 -1.479 1 96.19 222 GLN B C 1
ATOM 3822 O O . GLN B 1 222 ? 25.703 -15.594 -1.015 1 96.19 222 GLN B O 1
ATOM 3827 N N . TRP B 1 223 ? 27.219 -16.547 -2.338 1 95.94 223 TRP B N 1
ATOM 3828 C CA . TRP B 1 223 ? 26.234 -17.469 -2.895 1 95.94 223 TRP B CA 1
ATOM 3829 C C . TRP B 1 223 ? 25.781 -18.484 -1.848 1 95.94 223 TRP B C 1
ATOM 3831 O O . TRP B 1 223 ? 24.594 -18.781 -1.733 1 95.94 223 TRP B O 1
ATOM 3841 N N . GLN B 1 224 ? 26.75 -18.953 -1.148 1 93.75 224 GLN B N 1
ATOM 3842 C CA . GLN B 1 224 ? 26.422 -19.891 -0.085 1 93.75 224 GLN B CA 1
ATOM 3843 C C . GLN B 1 224 ? 25.531 -19.234 0.969 1 93.75 224 GLN B C 1
ATOM 3845 O O . GLN B 1 224 ? 24.594 -19.875 1.478 1 93.75 224 GLN B O 1
ATOM 3850 N N . LEU B 1 225 ? 25.812 -18.031 1.271 1 93.38 225 LEU B N 1
ATOM 3851 C CA . LEU B 1 225 ? 24.984 -17.297 2.213 1 93.38 225 LEU B CA 1
ATOM 3852 C C . LEU B 1 225 ? 23.562 -17.141 1.669 1 93.38 225 LEU B C 1
ATOM 3854 O O . LEU B 1 225 ? 22.594 -17.406 2.375 1 93.38 225 LEU B O 1
ATOM 3858 N N . LEU B 1 226 ? 23.438 -16.719 0.448 1 93.75 226 LEU B N 1
ATOM 3859 C CA . LEU B 1 226 ? 22.125 -16.562 -0.183 1 93.75 226 LEU B CA 1
ATOM 3860 C C . LEU B 1 226 ? 21.344 -17.875 -0.142 1 93.75 226 LEU B C 1
ATOM 3862 O O . LEU B 1 226 ? 20.156 -17.875 0.192 1 93.75 226 LEU B O 1
ATOM 3866 N N . ASN B 1 227 ? 22.016 -18.938 -0.418 1 92.88 227 ASN B N 1
ATOM 3867 C CA . ASN B 1 227 ? 21.359 -20.234 -0.448 1 92.88 227 ASN B CA 1
ATOM 3868 C C . ASN B 1 227 ? 20.891 -20.656 0.942 1 92.88 227 ASN B C 1
ATOM 3870 O O . ASN B 1 227 ? 19.844 -21.266 1.086 1 92.88 227 ASN B O 1
ATOM 3874 N N . ARG B 1 228 ? 21.625 -20.359 1.836 1 91.56 228 ARG B N 1
ATOM 3875 C CA . ARG B 1 228 ? 21.219 -20.672 3.201 1 91.56 228 ARG B CA 1
ATOM 3876 C C . ARG B 1 228 ? 19.969 -19.891 3.588 1 91.56 228 ARG B C 1
ATOM 3878 O O . ARG B 1 228 ? 19.047 -20.438 4.191 1 91.56 228 ARG B O 1
ATOM 3885 N N . VAL B 1 229 ? 19.969 -18.641 3.264 1 92.44 229 VAL B N 1
ATOM 3886 C CA . VAL B 1 229 ? 18.828 -17.766 3.588 1 92.44 229 VAL B CA 1
ATOM 3887 C C . VAL B 1 229 ? 17.594 -18.234 2.826 1 92.44 229 VAL B C 1
ATOM 3889 O O . VAL B 1 229 ? 16.531 -18.422 3.418 1 92.44 229 VAL B O 1
ATOM 3892 N N . THR B 1 230 ? 17.734 -18.484 1.567 1 92.81 230 THR B N 1
ATOM 3893 C CA . THR B 1 230 ? 16.578 -18.859 0.755 1 92.81 230 THR B CA 1
ATOM 3894 C C . THR B 1 230 ? 16.094 -20.266 1.127 1 92.81 230 THR B C 1
ATOM 3896 O O . THR B 1 230 ? 14.906 -20.562 0.991 1 92.81 230 THR B O 1
ATOM 3899 N N . ASN B 1 231 ? 17 -21.094 1.588 1 92.31 231 ASN B N 1
ATOM 3900 C CA . ASN B 1 231 ? 16.578 -22.391 2.1 1 92.31 231 ASN B CA 1
ATOM 3901 C C . ASN B 1 231 ? 15.656 -22.25 3.301 1 92.31 231 ASN B C 1
ATOM 3903 O O . ASN B 1 231 ? 14.594 -22.875 3.348 1 92.31 231 ASN B O 1
ATOM 3907 N N . TYR B 1 232 ? 16.078 -21.469 4.148 1 91.19 232 TYR B N 1
ATOM 3908 C CA . TYR B 1 232 ? 15.234 -21.25 5.316 1 91.19 232 TYR B CA 1
ATOM 3909 C C . TYR B 1 232 ? 13.875 -20.688 4.914 1 91.19 232 TYR B C 1
ATOM 3911 O O . TYR B 1 232 ? 12.836 -21.172 5.367 1 91.19 232 TYR B O 1
ATOM 3919 N N . ILE B 1 233 ? 13.844 -19.656 4.078 1 91.62 233 ILE B N 1
ATOM 3920 C CA . ILE B 1 233 ? 12.609 -19.016 3.633 1 91.62 233 ILE B CA 1
ATOM 3921 C C . ILE B 1 233 ? 11.719 -20.047 2.947 1 91.62 233 ILE B C 1
ATOM 3923 O O . ILE B 1 233 ? 10.516 -20.125 3.217 1 91.62 233 ILE B O 1
ATOM 3927 N N . SER B 1 234 ? 12.289 -20.906 2.154 1 94.12 234 SER B N 1
ATOM 3928 C CA . SER B 1 234 ? 11.547 -21.844 1.317 1 94.12 234 SER B CA 1
ATOM 3929 C C . SER B 1 234 ? 10.969 -22.984 2.145 1 94.12 234 SER B C 1
ATOM 3931 O O . SER B 1 234 ? 9.961 -23.578 1.771 1 94.12 234 SER B O 1
ATOM 3933 N N . HIS B 1 235 ? 11.578 -23.266 3.303 1 93.31 235 HIS B N 1
ATOM 3934 C CA . HIS B 1 235 ? 11.203 -24.5 3.984 1 93.31 235 HIS B CA 1
ATOM 3935 C C . HIS B 1 235 ? 10.625 -24.219 5.367 1 93.31 235 HIS B C 1
ATOM 3937 O O . HIS B 1 235 ? 9.93 -25.047 5.945 1 93.31 235 HIS B O 1
ATOM 3943 N N . GLU B 1 236 ? 10.867 -23.047 5.848 1 90.81 236 GLU B N 1
ATOM 3944 C CA . GLU B 1 236 ? 10.445 -22.766 7.219 1 90.81 236 GLU B CA 1
ATOM 3945 C C . GLU B 1 236 ? 9.375 -21.688 7.254 1 90.81 236 GLU B C 1
ATOM 3947 O O . GLU B 1 236 ? 8.555 -21.641 8.172 1 90.81 236 GLU B O 1
ATOM 3952 N N . VAL B 1 237 ? 9.375 -20.828 6.262 1 90.75 237 VAL B N 1
ATOM 3953 C CA . VAL B 1 237 ? 8.414 -19.734 6.223 1 90.75 237 VAL B CA 1
ATOM 3954 C C . VAL B 1 237 ? 7.133 -20.203 5.527 1 90.75 237 VAL B C 1
ATOM 3956 O O . VAL B 1 237 ? 7.188 -20.938 4.539 1 90.75 237 VAL B O 1
ATOM 3959 N N . ASP B 1 238 ? 5.961 -19.641 6.074 1 93.06 238 ASP B N 1
ATOM 3960 C CA . ASP B 1 238 ? 4.684 -19.938 5.43 1 93.06 238 ASP B CA 1
ATOM 3961 C C . ASP B 1 238 ? 4.672 -19.453 3.98 1 93.06 238 ASP B C 1
ATOM 3963 O O . ASP B 1 238 ? 5.168 -18.375 3.678 1 93.06 238 ASP B O 1
ATOM 3967 N N . LYS B 1 239 ? 4.078 -20.172 3.033 1 93.19 239 LYS B N 1
ATOM 3968 C CA . LYS B 1 239 ? 4.156 -19.984 1.587 1 93.19 239 LYS B CA 1
ATOM 3969 C C . LYS B 1 239 ? 3.721 -18.578 1.192 1 93.19 239 LYS B C 1
ATOM 3971 O O . LYS B 1 239 ? 4.371 -17.922 0.372 1 93.19 239 LYS B O 1
ATOM 3976 N N . PRO B 1 240 ? 2.713 -18.031 1.93 1 92.12 240 PRO B N 1
ATOM 3977 C CA . PRO B 1 240 ? 2.244 -16.719 1.499 1 92.12 240 PRO B CA 1
ATOM 3978 C C . PRO B 1 240 ? 3.273 -15.609 1.742 1 92.12 240 PRO B C 1
ATOM 3980 O O . PRO B 1 240 ? 3.186 -14.539 1.142 1 92.12 240 PRO B O 1
ATOM 3983 N N . HIS B 1 241 ? 4.242 -15.93 2.539 1 90.44 241 HIS B N 1
ATOM 3984 C CA . HIS B 1 241 ? 5.184 -14.883 2.922 1 90.44 241 HIS B CA 1
ATOM 3985 C C . HIS B 1 241 ? 6.539 -15.094 2.254 1 90.44 241 HIS B C 1
ATOM 3987 O O . HIS B 1 241 ? 7.422 -14.242 2.355 1 90.44 241 HIS B O 1
ATOM 3993 N N . ARG B 1 242 ? 6.66 -16.094 1.49 1 91.56 242 ARG B N 1
ATOM 3994 C CA . ARG B 1 242 ? 7.969 -16.5 0.987 1 91.56 242 ARG B CA 1
ATOM 3995 C C . ARG B 1 242 ? 8.461 -15.523 -0.088 1 91.56 242 ARG B C 1
ATOM 3997 O O . ARG B 1 242 ? 9.602 -15.062 -0.043 1 91.56 242 ARG B O 1
ATOM 4004 N N . ALA B 1 243 ? 7.594 -15.18 -0.995 1 89.5 243 ALA B N 1
ATOM 4005 C CA . ALA B 1 243 ? 8 -14.406 -2.166 1 89.5 243 ALA B CA 1
ATOM 4006 C C . ALA B 1 243 ? 8.539 -13.039 -1.758 1 89.5 243 ALA B C 1
ATOM 4008 O O . ALA B 1 243 ? 9.539 -12.57 -2.305 1 89.5 243 ALA B O 1
ATOM 4009 N N . ARG B 1 244 ? 7.867 -12.461 -0.827 1 88.31 244 ARG B N 1
ATOM 4010 C CA . ARG B 1 244 ? 8.305 -11.141 -0.385 1 88.31 244 ARG B CA 1
ATOM 4011 C C . ARG B 1 244 ? 9.703 -11.188 0.208 1 88.31 244 ARG B C 1
ATOM 4013 O O . ARG B 1 244 ? 10.555 -10.352 -0.11 1 88.31 244 ARG B O 1
ATOM 4020 N N . HIS B 1 245 ? 9.938 -12.109 1.029 1 89.44 245 HIS B N 1
ATOM 4021 C CA . HIS B 1 245 ? 11.25 -12.266 1.648 1 89.44 245 HIS B CA 1
ATOM 4022 C C . HIS B 1 245 ? 12.312 -12.617 0.61 1 89.44 245 HIS B C 1
ATOM 4024 O O . HIS B 1 245 ? 13.406 -12.047 0.625 1 89.44 245 HIS B O 1
ATOM 4030 N N . GLN B 1 246 ? 11.961 -13.492 -0.265 1 91.19 246 GLN B N 1
ATOM 4031 C CA . GLN B 1 246 ? 12.898 -13.906 -1.309 1 91.19 246 GLN B CA 1
ATOM 4032 C C . GLN B 1 246 ? 13.258 -12.734 -2.219 1 91.19 246 GLN B C 1
ATOM 4034 O O . GLN B 1 246 ? 14.422 -12.562 -2.582 1 91.19 246 GLN B O 1
ATOM 4039 N N . ARG B 1 247 ? 12.32 -11.953 -2.537 1 89.81 247 ARG B N 1
ATOM 4040 C CA . ARG B 1 247 ? 12.562 -10.781 -3.371 1 89.81 247 ARG B CA 1
ATOM 4041 C C . ARG B 1 247 ? 13.5 -9.797 -2.672 1 89.81 247 ARG B C 1
ATOM 4043 O O . ARG B 1 247 ? 14.469 -9.328 -3.27 1 89.81 247 ARG B O 1
ATOM 4050 N N . SER B 1 248 ? 13.195 -9.578 -1.407 1 89.88 248 SER B N 1
ATOM 4051 C CA . SER B 1 248 ? 13.992 -8.625 -0.638 1 89.88 248 SER B CA 1
ATOM 4052 C C . SER B 1 248 ? 15.438 -9.094 -0.515 1 89.88 248 SER B C 1
ATOM 4054 O O . SER B 1 248 ? 16.375 -8.305 -0.675 1 89.88 248 SER B O 1
ATOM 4056 N N . VAL B 1 249 ? 15.617 -10.289 -0.293 1 91 249 VAL B N 1
ATOM 4057 C CA . VAL B 1 249 ? 16.953 -10.852 -0.112 1 91 249 VAL B CA 1
ATOM 4058 C C . VAL B 1 249 ? 17.703 -10.852 -1.444 1 91 249 VAL B C 1
ATOM 4060 O O . VAL B 1 249 ? 18.875 -10.477 -1.508 1 91 249 VAL B O 1
ATOM 4063 N N . SER B 1 250 ? 17.031 -11.281 -2.508 1 90.12 250 SER B N 1
ATOM 4064 C CA . SER B 1 250 ? 17.656 -11.328 -3.824 1 90.12 250 SER B CA 1
ATOM 4065 C C . SER B 1 250 ? 18.156 -9.953 -4.246 1 90.12 250 SER B C 1
ATOM 4067 O O . SER B 1 250 ? 19.234 -9.836 -4.836 1 90.12 250 SER B O 1
ATOM 4069 N N . GLN B 1 251 ? 17.422 -8.969 -3.916 1 88.81 251 GLN B N 1
ATOM 4070 C CA . GLN B 1 251 ? 17.828 -7.609 -4.242 1 88.81 251 GLN B CA 1
ATOM 4071 C C . GLN B 1 251 ? 19.141 -7.238 -3.541 1 88.81 251 GLN B C 1
ATOM 4073 O O . GLN B 1 251 ? 20 -6.578 -4.125 1 88.81 251 GLN B O 1
ATOM 4078 N N . LEU B 1 252 ? 19.234 -7.59 -2.352 1 91.25 252 LEU B N 1
ATOM 4079 C CA . LEU B 1 252 ? 20.438 -7.336 -1.574 1 91.25 252 LEU B CA 1
ATOM 4080 C C . LEU B 1 252 ? 21.656 -7.938 -2.258 1 91.25 252 LEU B C 1
ATOM 4082 O O . LEU B 1 252 ? 22.766 -7.391 -2.162 1 91.25 252 LEU B O 1
ATOM 4086 N N . PHE B 1 253 ? 21.469 -9.008 -3.045 1 92.62 253 PHE B N 1
ATOM 4087 C CA . PHE B 1 253 ? 22.578 -9.727 -3.668 1 92.62 253 PHE B CA 1
ATOM 4088 C C . PHE B 1 253 ? 22.703 -9.344 -5.137 1 92.62 253 PHE B C 1
ATOM 4090 O O . PHE B 1 253 ? 23.484 -9.953 -5.875 1 92.62 253 PHE B O 1
ATOM 4097 N N . GLY B 1 254 ? 21.922 -8.406 -5.57 1 88.94 254 GLY B N 1
ATOM 4098 C CA . GLY B 1 254 ? 22 -7.902 -6.934 1 88.94 254 GLY B CA 1
ATOM 4099 C C . GLY B 1 254 ? 21.328 -8.812 -7.945 1 88.94 254 GLY B C 1
ATOM 4100 O O . GLY B 1 254 ? 21.75 -8.883 -9.102 1 88.94 254 GLY B O 1
ATOM 4101 N N . LEU B 1 255 ? 20.453 -9.539 -7.406 1 88.88 255 LEU B N 1
ATOM 4102 C CA . LEU B 1 255 ? 19.688 -10.43 -8.273 1 88.88 255 LEU B CA 1
ATOM 4103 C C . LEU B 1 255 ? 18.234 -9.961 -8.406 1 88.88 255 LEU B C 1
ATOM 4105 O O . LEU B 1 255 ? 17.688 -9.383 -7.469 1 88.88 255 LEU B O 1
#

Sequence (510 aa):
MDLKDFCFPVSQRAVAVDDFSGNLVDWGNENTYLTNGYKSIVRDDTNKVISIVKDSYRIIRNKTLINELLQFLAASGENFRIDDSHSFVQSNRMRLMVTFPNLTLQDSESDINLSLFLHNSYDMSEGVRFYFGAIRAVCTNGMVFGDILGRYYSKHTSGFSLEDFAEKLDEAKAHFPAIQRRIDTLEHVPANGELVEGVADKISKRLADQILAEMDVNRISQWQLLNRVTNYISHEVDKPHRARHQRSVSQLFGLMDLKDFCFPVSQRAVAVDDFSGNLVDWGNENTYLTNGYKSIVRDDTNKVISIVKDSYRIIRNKTLINELLQFLAASGENFRIDDSHSFVQSNRMRLMVTFPNLTLQDSESDINLSLFLHNSYDMSEGVRFYFGAIRAVCTNGMVFGDILGRYYSKHTSGFSLEDFAEKLDEAKAHFPAIQRRIDTLEHVPANGELVEGVADKISKRLADQILAEMDVNRISQWQLLNRVTNYISHEVDKPHRARHQRSVSQLFGL

pLDDT: mean 92.77, std 4.95, range [70.44, 98.25]

Organism: NCBI:txid1194090

Radius of gyration: 26.95 Å; Cα contacts (8 Å, |Δi|>4): 965; chains: 2; bounding box: 71×66×54 Å

Foldseek 3Di:
DDCVLQQFDKDKDDDFAQPVPDDDDDPVDCVRGPDDQKIWIAGPVVRHTQEIDGVLFADDGSVNVVVVVVVVVVVLVFDKDWDDLQWDDDPFKIKTKMWGPVQWADDPPFTKTKMKIFMDGNYQPFFTKMAIWIATDPLRQTAGDEPQADMDTDHRSVDDDCPCVSVRVVRRSVCRVVVNVLSVVQQPAQFDPVLLVQLCVLPHVVLSCVLCPPPPSRPGGNNVVLVSSSSCLSPPNDSVCSHSSRNSSNVSSVD/DDCVVQQFDKDKDDDFAQPVPDDDDDPVDCVRGPDDQKIWIAGPVVRHTQEIDGVLFADDGRVNVVVVVVVVVVVLVFDKDWDDLQWDDDPFKIKTKMWGPVQWADDPPFTKTKMKIFMDGNYQPFFTKMAIWIATDPLRQTAGDAPQADMDTDHRSVDDDCPCVSVRVVRVSVCRVVVNVLSVVQQPAQFDPVLLVQLCVLQHVVLSCVQCPPPPSRPGGSNVSLVSSSSCLSPPNDSVCSHSSRNSSNVSSVD

Secondary structure (DSSP, 8-state):
--GGGGG--EEEEEEEE--SS-SEEETT-GGGSB--SEEEEEETTTTEEEEEEETTPPP--HHHHHHHHHHHHHHHT---EEEEEEEEE-SSEEEEEEEEEEEEEE-SS-EEEEEEEEEEESSSSS-EEEEEEEEETTTTEEEE--TTS-EEEE-TTT----TTHHHHHHHHHHTHHHHHHHHHHHHHSBP-HHHHHHHHHHH-HHHHHHHHTT--GGGSBHHHHHHHHHHHHHHHS-HHHHHHHHHHHHHHTT-/--GGGGG--EEEEEEEE--SS-SEEETT-GGGSB--SEEEEEETTTTEEEEEEETTPPP--HHHHHHHHHHHHHHHT---EEEEEEEEE-SSEEEEEEEEEEEEEE-SS-EEEEEEEEEEESSSSS-EEEEEEEEETTTTEEEE--TTS-EEEE-TTT----TTHHHHHHHHHHTHHHHHHHHHHHHHSBP-HHHHHHHHHHH-HHHHHHHHTT--GGGSBHHHHHHHHHHHHHHHS-HHHHHHHHHHHHHHTT-

Solvent-accessible surface area (backbone atoms only — not comparable to full-atom values): 27387 Å² total; per-residue (Å²): 122,76,62,65,79,56,43,66,56,69,44,80,32,57,53,40,30,60,62,79,82,66,61,50,33,38,79,92,38,72,88,40,31,39,75,66,62,48,31,26,34,27,32,61,87,74,67,42,56,57,27,69,44,51,62,67,56,45,88,67,54,53,48,59,55,51,52,52,50,52,53,51,44,61,70,65,69,56,65,69,45,73,38,65,88,65,33,48,70,56,89,39,36,38,33,46,28,36,35,24,78,82,46,65,43,66,58,101,84,34,52,27,24,36,26,37,41,40,35,40,37,61,58,77,83,43,47,40,32,35,39,36,26,31,34,30,63,83,76,61,24,48,42,28,40,34,84,83,35,55,68,48,76,30,47,41,67,78,48,85,81,70,82,58,43,65,57,40,52,50,52,41,58,68,43,42,66,62,52,43,50,49,49,55,47,27,58,71,35,66,30,47,70,66,57,52,52,50,47,17,72,57,72,34,58,68,54,38,48,62,70,45,55,89,55,63,52,75,78,34,24,37,38,56,50,50,50,53,53,28,38,44,37,53,72,70,42,61,64,91,54,29,61,63,42,27,24,48,49,26,43,76,72,76,54,123,77,61,67,77,55,42,64,56,69,43,80,33,56,55,40,29,61,63,80,82,65,62,51,33,39,80,92,38,74,89,40,30,37,76,67,64,48,31,27,35,27,32,62,87,74,68,42,56,59,28,70,42,51,62,67,55,43,87,67,53,53,48,60,54,50,51,51,48,51,50,54,44,61,71,64,68,57,63,68,44,74,38,64,86,65,34,48,69,55,88,40,36,37,33,46,27,36,36,23,78,84,44,65,45,65,60,101,83,32,52,28,24,36,27,37,41,40,35,39,36,60,57,77,82,41,46,41,31,35,39,38,26,31,33,30,63,82,76,60,24,48,42,28,38,33,85,82,36,57,68,47,77,30,48,42,68,76,46,84,81,71,81,58,44,64,58,41,52,50,52,42,58,68,43,43,66,63,52,43,51,48,49,55,47,28,59,70,35,67,31,48,70,68,56,52,51,50,46,17,70,54,67,34,59,70,55,39,49,64,66,48,55,90,55,65,52,77,77,33,24,38,38,55,51,49,49,51,51,28,39,45,39,53,72,70,43,60,64,91,55,28,60,62,45,28,25,46,49,25,46,76,72,76,52

InterPro domains:
  IPR026325 Protein of unknown function DUF932 [PF06067] (50-243)